Protein AF-0000000072495405 (afdb_homodimer)

Sequence (458 aa):
MLSFLRSEFNRKRSSNKTYALSVALSPIISIVSSSYNVAKISAFVDWVNLMTYDFHSPNTFPYTEHNSPLFANKLDRLYFKYFNINFAVTYFVKLGLRKKQIMVGIPFYGYKYFLVNKNFHDLYALSNGTQITIIYRDICRNFLNRYGTKKVFDIESKVPYAYNDLEWITYDDWESITIKAQWIVDNDLGGSMTFAINYDDYQSKCPQSIRNGKRQPFPLQTILYQVLNMLSFLRSEFNRKRSSNKTYALSVALSPIISIVSSSYNVAKISAFVDWVNLMTYDFHSPNTFPYTEHNSPLFANKLDRLYFKYFNINFAVTYFVKLGLRKKQIMVGIPFYGYKYFLVNKNFHDLYALSNGTQITIIYRDICRNFLNRYGTKKVFDIESKVPYAYNDLEWITYDDWESITIKAQWIVDNDLGGSMTFAINYDDYQSKCPQSIRNGKRQPFPLQTILYQVLN

Secondary structure (DSSP, 8-state):
-HHHHHHHHT----SS-PPEEEEEE---HHHHHHH--HHHHHHH-SEEEE----TT-TTT-SB---SS-SS--TT--GGGGG-SHHHHHHHHHHTT--GGGEEEEEESEEEEEEES-TT--STT-BEEEEEEEEEHHHIIIIITTSTT-EEEEETTTTEEEEEETTEEEE---HHHHHHHHHHHHHTT--EEEEE-GGGS-TT--SGGGEETTEE-SSHHHHHHHHHH-/-HHHHHHHHT----SS-PPEEEEEE---HHHHHHH--HHHHHHH-SEEEE----TT-TTT-SB---SS-SS--TT--GGGGG-SHHHHHHHHHHTT--GGGEEEEEESEEEEEEES-TT--STT-BEEEEEEEEEHHHIIIIITTSTT-EEEEETTTTEEEEEETTEEEE---HHHHHHHHHHHHHTT--EEEEE-GGGS-TT--SGGGEETTEE-SSHHHHHHHHHH-

InterPro domains:
  IPR001223 Glycoside hydrolase family 18, catalytic domain [PF00704] (2-200)
  IPR001223 Glycoside hydrolase family 18, catalytic domain [PS51910] (1-229)
  IPR011583 Chitinase II/V-like, catalytic domain [SM00636] (1-200)
  IPR017853 Glycoside hydrolase superfamily [SSF51445] (4-208)
  IPR029070 Chitinase insertion domain superfamily [G3DSA:3.10.50.10] (110-171)
  IPR029070 Chitinase insertion domain superfamily [SSF54556] (109-171)
  IPR050314 Glycosyl hydrolase family 18 [PTHR11177] (3-209)

Structure (mmCIF, N/CA/C/O backbone):
data_AF-0000000072495405-model_v1
#
loop_
_entity.id
_entity.type
_entity.pdbx_description
1 polymer 'Chitinase-3-like protein 1'
#
loop_
_atom_site.group_PDB
_atom_site.id
_atom_site.type_symbol
_atom_site.label_atom_id
_atom_site.label_alt_id
_atom_site.label_comp_id
_atom_site.label_asym_id
_atom_site.label_entity_id
_atom_site.label_seq_id
_atom_site.pdbx_PDB_ins_code
_atom_site.Cartn_x
_atom_site.Cartn_y
_atom_site.Cartn_z
_atom_site.occupancy
_atom_site.B_iso_or_equiv
_atom_site.auth_seq_id
_atom_site.auth_comp_id
_atom_site.auth_asym_id
_atom_site.auth_atom_id
_atom_site.pdbx_PDB_model_num
ATOM 1 N N . MET A 1 1 ? -24.391 21.891 -3.547 1 24.38 1 MET A N 1
ATOM 2 C CA . MET A 1 1 ? -23.156 21.984 -2.758 1 24.38 1 MET A CA 1
ATOM 3 C C . MET A 1 1 ? -21.984 21.328 -3.484 1 24.38 1 MET A C 1
ATOM 5 O O . MET A 1 1 ? -20.859 21.812 -3.432 1 24.38 1 MET A O 1
ATOM 9 N N . LEU A 1 2 ? -22.344 20.172 -4.207 1 30.3 2 LEU A N 1
ATOM 10 C CA . LEU A 1 2 ? -21.516 19.391 -5.113 1 30.3 2 LEU A CA 1
ATOM 11 C C . LEU A 1 2 ? -21.109 20.219 -6.336 1 30.3 2 LEU A C 1
ATOM 13 O O . LEU A 1 2 ? -20.109 19.922 -6.984 1 30.3 2 LEU A O 1
ATOM 17 N N . SER A 1 3 ? -21.984 21.172 -6.602 1 32.5 3 SER A N 1
ATOM 18 C CA . SER A 1 3 ? -21.859 21.984 -7.805 1 32.5 3 SER A CA 1
ATOM 19 C C . SER A 1 3 ? -20.656 22.906 -7.734 1 32.5 3 SER A C 1
ATOM 21 O O . SER A 1 3 ? -20.047 23.219 -8.758 1 32.5 3 SER A O 1
ATOM 23 N N . PHE A 1 4 ? -20.469 23.391 -6.547 1 31.86 4 PHE A N 1
ATOM 24 C CA . PHE A 1 4 ? -19.391 24.359 -6.43 1 31.86 4 PHE A CA 1
ATOM 25 C C . PHE A 1 4 ? -18.031 23.703 -6.656 1 31.86 4 PHE A C 1
ATOM 27 O O . PHE A 1 4 ? -17.125 24.328 -7.188 1 31.86 4 PHE A O 1
ATOM 34 N N . LEU A 1 5 ? -17.859 22.453 -6.199 1 33.62 5 LEU A N 1
ATOM 35 C CA . LEU A 1 5 ? -16.578 21.797 -6.352 1 33.62 5 LEU A CA 1
ATOM 36 C C . LEU A 1 5 ? -16.281 21.5 -7.82 1 33.62 5 LEU A C 1
ATOM 38 O O . LEU A 1 5 ? -15.141 21.609 -8.266 1 33.62 5 LEU A O 1
ATOM 42 N N . ARG A 1 6 ? -17.312 21.203 -8.562 1 34.56 6 ARG A N 1
ATOM 43 C CA . ARG A 1 6 ? -17.156 20.953 -9.992 1 34.56 6 ARG A CA 1
ATOM 44 C C . ARG A 1 6 ? -16.719 22.234 -10.719 1 34.56 6 ARG A C 1
ATOM 46 O O . ARG A 1 6 ? -15.914 22.172 -11.656 1 34.56 6 ARG A O 1
ATOM 53 N N . SER A 1 7 ? -17.375 23.328 -10.406 1 34.56 7 SER A N 1
ATOM 54 C CA . SER A 1 7 ? -17.156 24.562 -11.148 1 34.56 7 SER A CA 1
ATOM 55 C C . SER A 1 7 ? -15.727 25.078 -10.969 1 34.56 7 SER A C 1
ATOM 57 O O . SER A 1 7 ? -15.117 25.578 -11.914 1 34.56 7 SER A O 1
ATOM 59 N N . GLU A 1 8 ? -15.266 25.094 -9.75 1 34.62 8 GLU A N 1
ATOM 60 C CA . GLU A 1 8 ? -13.906 25.578 -9.555 1 34.62 8 GLU A CA 1
ATOM 61 C C . GLU A 1 8 ? -12.883 24.594 -10.109 1 34.62 8 GLU A C 1
ATOM 63 O O . GLU A 1 8 ? -11.734 24.969 -10.367 1 34.62 8 GLU A O 1
ATOM 68 N N . PHE A 1 9 ? -13.18 23.344 -10.039 1 37.12 9 PHE A N 1
ATOM 69 C CA . PHE A 1 9 ? -12.25 22.297 -10.438 1 37.12 9 PHE A CA 1
ATOM 70 C C . PHE A 1 9 ? -12.109 22.25 -11.953 1 37.12 9 PHE A C 1
ATOM 72 O O . PHE A 1 9 ? -11.18 21.625 -12.477 1 37.12 9 PHE A O 1
ATOM 79 N N . ASN A 1 10 ? -13.141 22.562 -12.625 1 34.94 10 ASN A N 1
ATOM 80 C CA . ASN A 1 10 ? -12.953 22.734 -14.062 1 34.94 10 ASN A CA 1
ATOM 81 C C . ASN A 1 10 ? -11.945 23.844 -14.367 1 34.94 10 ASN A C 1
ATOM 83 O O . ASN A 1 10 ? -11.984 24.453 -15.438 1 34.94 10 ASN A O 1
ATOM 87 N N . ARG A 1 11 ? -11.539 24.547 -13.414 1 35.22 11 ARG A N 1
ATOM 88 C CA . ARG A 1 11 ? -10.602 25.578 -13.836 1 35.22 11 ARG A CA 1
ATOM 89 C C . ARG A 1 11 ? -9.508 25 -14.719 1 35.22 11 ARG A C 1
ATOM 91 O O . ARG A 1 11 ? -9.039 23.875 -14.484 1 35.22 11 ARG A O 1
ATOM 98 N N . LYS A 1 12 ? -9.055 25.859 -15.711 1 32.91 12 LYS A N 1
ATOM 99 C CA . LYS A 1 12 ? -8.164 25.734 -16.859 1 32.91 12 LYS A CA 1
ATOM 100 C C . LYS A 1 12 ? -6.828 25.109 -16.469 1 32.91 12 LYS A C 1
ATOM 102 O O . LYS A 1 12 ? -6.195 25.547 -15.5 1 32.91 12 LYS A O 1
ATOM 107 N N . ARG A 1 13 ? -6.629 23.812 -16.609 1 42 13 ARG A N 1
ATOM 108 C CA . ARG A 1 13 ? -5.285 23.312 -16.875 1 42 13 ARG A CA 1
ATOM 109 C C . ARG A 1 13 ? -4.414 24.422 -17.469 1 42 13 ARG A C 1
ATOM 111 O O . ARG A 1 13 ? -4.398 24.625 -18.688 1 42 13 ARG A O 1
ATOM 118 N N . SER A 1 14 ? -4.516 25.516 -16.906 1 36 14 SER A N 1
ATOM 119 C CA . SER A 1 14 ? -3.691 26.469 -17.641 1 36 14 SER A CA 1
ATOM 120 C C . SER A 1 14 ? -2.312 25.891 -17.938 1 36 14 SER A C 1
ATOM 122 O O . SER A 1 14 ? -1.847 25.938 -19.078 1 36 14 SER A O 1
ATOM 124 N N . SER A 1 15 ? -1.235 26 -16.812 1 41.59 15 SER A N 1
ATOM 125 C CA . SER A 1 15 ? 0.108 25.625 -17.234 1 41.59 15 SER A CA 1
ATOM 126 C C . SER A 1 15 ? 0.203 24.125 -17.5 1 41.59 15 SER A C 1
ATOM 128 O O . SER A 1 15 ? -0.523 23.328 -16.891 1 41.59 15 SER A O 1
ATOM 130 N N . ASN A 1 16 ? 0.773 23.531 -18.625 1 51.44 16 ASN A N 1
ATOM 131 C CA . ASN A 1 16 ? 0.958 22.25 -19.312 1 51.44 16 ASN A CA 1
ATOM 132 C C . ASN A 1 16 ? 1.227 21.109 -18.344 1 51.44 16 ASN A C 1
ATOM 134 O O . ASN A 1 16 ? 1.057 19.938 -18.672 1 51.44 16 ASN A O 1
ATOM 138 N N . LYS A 1 17 ? 2.074 21.328 -17.25 1 59.59 17 LYS A N 1
ATOM 139 C CA . LYS A 1 17 ? 2.553 20.078 -16.656 1 59.59 17 LYS A CA 1
ATOM 140 C C . LYS A 1 17 ? 1.68 19.641 -15.484 1 59.59 17 LYS A C 1
ATOM 142 O O . LYS A 1 17 ? 1.467 20.422 -14.547 1 59.59 17 LYS A O 1
ATOM 147 N N . THR A 1 18 ? 0.722 18.562 -15.547 1 79.25 18 THR A N 1
ATOM 148 C CA . THR A 1 18 ? -0.075 17.953 -14.484 1 79.25 18 THR A CA 1
ATOM 149 C C . THR A 1 18 ? 0.654 16.75 -13.875 1 79.25 18 THR A C 1
ATOM 151 O O . THR A 1 18 ? 1.315 16 -14.586 1 79.25 18 THR A O 1
ATOM 154 N N . TYR A 1 19 ? 0.765 16.828 -12.484 1 90.38 19 TYR A N 1
ATOM 155 C CA . TYR A 1 19 ? 1.288 15.711 -11.719 1 90.38 19 TYR A CA 1
ATOM 156 C C . TYR A 1 19 ? 0.174 14.742 -11.352 1 90.38 19 TYR A C 1
ATOM 158 O O . TYR A 1 19 ? -0.952 15.156 -11.062 1 90.38 19 TYR A O 1
ATOM 166 N N . ALA A 1 20 ? 0.507 13.508 -11.398 1 92.75 20 ALA A N 1
ATOM 167 C CA . ALA A 1 20 ? -0.498 12.469 -11.195 1 92.75 20 ALA A CA 1
ATOM 168 C C . ALA A 1 20 ? -0.894 12.375 -9.719 1 92.75 20 ALA A C 1
ATOM 170 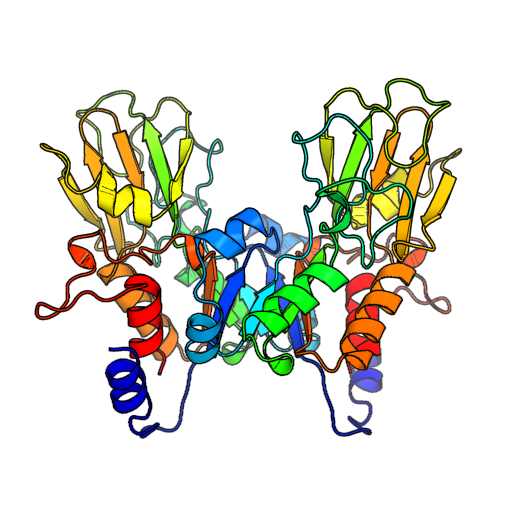O O . ALA A 1 20 ? -0.057 12.562 -8.836 1 92.75 20 ALA A O 1
ATOM 171 N N . LEU A 1 21 ? -2.154 12.133 -9.539 1 93 21 LEU A N 1
ATOM 172 C CA . LEU A 1 21 ? -2.725 11.891 -8.219 1 93 21 LEU A CA 1
ATOM 173 C C . LEU A 1 21 ? -3.367 10.508 -8.148 1 93 21 LEU A C 1
ATOM 175 O O . LEU A 1 21 ? -4.211 10.172 -8.977 1 93 21 LEU A O 1
ATOM 179 N N . SER A 1 22 ? -2.885 9.727 -7.148 1 93.81 22 SER A N 1
ATOM 180 C CA . SER A 1 22 ? -3.51 8.422 -6.926 1 93.81 22 SER A CA 1
ATOM 181 C C . SER A 1 22 ? -3.734 8.164 -5.438 1 93.81 22 SER A C 1
ATOM 183 O O . SER A 1 22 ? -3.195 8.883 -4.59 1 93.81 22 SER A O 1
ATOM 185 N N . VAL A 1 23 ? -4.641 7.199 -5.188 1 92.75 23 VAL A N 1
ATOM 186 C CA . VAL A 1 23 ? -4.953 6.836 -3.809 1 92.75 23 VAL A CA 1
ATOM 187 C C . VAL A 1 23 ? -5.062 5.316 -3.684 1 92.75 23 VAL A C 1
ATOM 189 O O . VAL A 1 23 ? -5.422 4.633 -4.648 1 92.75 23 VAL A O 1
ATOM 192 N N . ALA A 1 24 ? -4.699 4.848 -2.553 1 91.75 24 ALA A N 1
ATOM 193 C CA . ALA A 1 24 ? -4.973 3.455 -2.205 1 91.75 24 ALA A CA 1
ATOM 194 C C . ALA A 1 24 ? -6.309 3.324 -1.473 1 91.75 24 ALA A C 1
ATOM 196 O O . ALA A 1 24 ? -6.637 4.152 -0.621 1 91.75 24 ALA A O 1
ATOM 197 N N . LEU A 1 25 ? -7.055 2.283 -1.873 1 90.62 25 LEU A N 1
ATOM 198 C CA . LEU A 1 25 ? -8.344 2.045 -1.228 1 90.62 25 LEU A CA 1
ATOM 199 C C . LEU A 1 25 ? -8.484 0.584 -0.816 1 90.62 25 LEU A C 1
ATOM 201 O O . LEU A 1 25 ? -8.078 -0.316 -1.557 1 90.62 25 LEU A O 1
ATOM 205 N N . SER A 1 26 ? -9.086 0.439 0.369 1 88.38 26 SER A N 1
ATOM 206 C CA . SER A 1 26 ? -9.469 -0.905 0.789 1 88.38 26 SER A CA 1
ATOM 207 C C . SER A 1 26 ? -10.688 -1.397 0.013 1 88.38 26 SER A C 1
ATOM 209 O O . SER A 1 26 ? -11.633 -0.64 -0.218 1 88.38 26 SER A O 1
ATOM 211 N N . PRO A 1 27 ? -10.672 -2.654 -0.372 1 88.31 27 PRO A N 1
ATOM 212 C CA . PRO A 1 27 ? -11.82 -3.188 -1.114 1 88.31 27 PRO A CA 1
ATOM 213 C C . PRO A 1 27 ? -12.938 -3.688 -0.198 1 88.31 27 PRO A C 1
ATOM 215 O O . PRO A 1 27 ? -13.961 -4.172 -0.679 1 88.31 27 PRO A O 1
ATOM 218 N N . ILE A 1 28 ? -12.734 -3.631 1.059 1 83.94 28 ILE A N 1
ATOM 219 C CA . ILE A 1 28 ? -13.688 -4.18 2.02 1 83.94 28 ILE A CA 1
ATOM 220 C C . ILE A 1 28 ? -14.914 -3.273 2.104 1 83.94 28 ILE A C 1
ATOM 222 O O . ILE A 1 28 ? -14.797 -2.086 2.412 1 83.94 28 ILE A O 1
ATOM 226 N N . ILE A 1 29 ? -16.047 -3.834 1.93 1 81.88 29 ILE A N 1
ATOM 227 C CA . ILE A 1 29 ? -17.312 -3.131 1.749 1 81.88 29 ILE A CA 1
ATOM 228 C C . ILE A 1 29 ? -17.578 -2.246 2.963 1 81.88 29 ILE A C 1
ATOM 230 O O . ILE A 1 29 ? -18.047 -1.111 2.82 1 81.88 29 ILE A O 1
ATOM 234 N N . SER A 1 30 ? -17.422 -2.766 4.113 1 80.81 30 SER A N 1
ATOM 235 C CA . SER A 1 30 ? -17.703 -1.998 5.32 1 80.81 30 SER A CA 1
ATOM 236 C C . SER A 1 30 ? -16.891 -0.715 5.367 1 80.81 30 SER A C 1
ATOM 238 O O . SER A 1 30 ? -17.344 0.31 5.867 1 80.81 30 SER A O 1
ATOM 240 N N . ILE A 1 31 ? -15.75 -0.762 4.844 1 76.69 31 ILE A N 1
ATOM 241 C CA . ILE A 1 31 ? -14.875 0.408 4.793 1 76.69 31 ILE A CA 1
ATOM 242 C C . ILE A 1 31 ? -15.344 1.349 3.684 1 76.69 31 ILE A C 1
ATOM 244 O O . ILE A 1 31 ? -15.43 2.562 3.885 1 76.69 31 ILE A O 1
ATOM 248 N N . VAL A 1 32 ? -15.727 0.809 2.646 1 76.75 32 VAL A N 1
ATOM 249 C CA . VAL A 1 32 ? -16.125 1.574 1.472 1 76.75 32 VAL A CA 1
ATOM 250 C C . VAL A 1 32 ? -17.422 2.33 1.768 1 76.75 32 VAL A C 1
ATOM 252 O O . VAL A 1 32 ? -17.547 3.516 1.45 1 76.75 32 VAL A O 1
ATOM 255 N N . SER A 1 33 ? -18.344 1.691 2.348 1 72.56 33 SER A N 1
ATOM 256 C CA . SER A 1 33 ? -19.672 2.24 2.572 1 72.56 33 SER A CA 1
ATOM 257 C C . SER A 1 33 ? -19.641 3.377 3.588 1 72.56 33 SER A C 1
ATOM 259 O O . SER A 1 33 ? -20.453 4.301 3.521 1 72.56 33 SER A O 1
ATOM 261 N N . SER A 1 34 ? -18.766 3.289 4.418 1 65.94 34 SER A N 1
ATOM 262 C CA . SER A 1 34 ? -18.734 4.27 5.5 1 65.94 34 SER A CA 1
ATOM 263 C C . SER A 1 34 ? -17.938 5.504 5.113 1 65.94 34 SER A C 1
ATOM 265 O O . SER A 1 34 ? -18.125 6.582 5.676 1 65.94 34 SER A O 1
ATOM 267 N N . SER A 1 35 ? -17.203 5.273 4.152 1 59.75 35 SER A N 1
ATOM 268 C CA . SER A 1 35 ? -16.156 6.277 4.164 1 59.75 35 SER A CA 1
ATOM 269 C C . SER A 1 35 ? -16.016 6.961 2.807 1 59.75 35 SER A C 1
ATOM 271 O O . SER A 1 35 ? -15.453 8.055 2.709 1 59.75 35 SER A O 1
ATOM 273 N N . TYR A 1 36 ? -16.703 6.371 1.861 1 65.12 36 TYR A N 1
ATOM 274 C CA . TYR A 1 36 ? -16.25 6.879 0.568 1 65.12 36 TYR A CA 1
ATOM 275 C C . TYR A 1 36 ? -17.422 7.484 -0.206 1 65.12 36 TYR A C 1
ATOM 277 O O . TYR A 1 36 ? -18.516 6.914 -0.24 1 65.12 36 TYR A O 1
ATOM 285 N N . ASN A 1 37 ? -17.297 8.75 -0.458 1 78.25 37 ASN A N 1
ATOM 286 C CA . ASN A 1 37 ? -17.969 9.164 -1.686 1 78.25 37 ASN A CA 1
ATOM 287 C C . ASN A 1 37 ? -17.125 8.844 -2.918 1 78.25 37 ASN A C 1
ATOM 289 O O . ASN A 1 37 ? -16.328 9.68 -3.369 1 78.25 37 ASN A O 1
ATOM 293 N N . VAL A 1 38 ? -17.25 7.637 -3.441 1 84.94 38 VAL A N 1
ATOM 294 C CA . VAL A 1 38 ? -16.375 7.062 -4.461 1 84.94 38 VAL A CA 1
ATOM 295 C C . VAL A 1 38 ? -16.438 7.914 -5.727 1 84.94 38 VAL A C 1
ATOM 297 O O . VAL A 1 38 ? -15.414 8.117 -6.395 1 84.94 38 VAL A O 1
ATOM 300 N N . ALA A 1 39 ? -17.578 8.422 -5.992 1 83.19 39 ALA A N 1
ATOM 301 C CA . ALA A 1 39 ? -17.703 9.273 -7.168 1 83.19 39 ALA A CA 1
ATOM 302 C C . ALA A 1 39 ? -16.859 10.539 -7.027 1 83.19 39 ALA A C 1
ATOM 304 O O . ALA A 1 39 ? -16.25 11 -7.992 1 83.19 39 ALA A O 1
ATOM 305 N N . LYS A 1 40 ? -16.859 11.047 -5.895 1 78.81 40 LYS A N 1
ATOM 306 C CA . LYS A 1 40 ? -16.031 12.227 -5.641 1 78.81 40 LYS A CA 1
ATOM 307 C C . LYS A 1 40 ? -14.547 11.906 -5.738 1 78.81 40 LYS A C 1
ATOM 309 O O . LYS A 1 40 ? -13.773 12.688 -6.293 1 78.81 40 LYS A O 1
ATOM 314 N N . ILE A 1 41 ? -14.195 10.805 -5.18 1 83.62 41 ILE A N 1
ATOM 315 C CA . ILE A 1 41 ? -12.805 10.359 -5.27 1 83.62 41 ILE A CA 1
ATOM 316 C C . ILE A 1 41 ? -12.406 10.219 -6.738 1 83.62 41 ILE A C 1
ATOM 318 O O . ILE A 1 41 ? -11.336 10.688 -7.141 1 83.62 41 ILE A O 1
ATOM 322 N N . SER A 1 42 ? -13.234 9.625 -7.488 1 86.88 42 SER A N 1
ATOM 323 C CA . SER A 1 42 ? -12.969 9.406 -8.906 1 86.88 42 SER A CA 1
ATOM 324 C C . SER A 1 42 ? -12.656 10.719 -9.617 1 86.88 42 SER A C 1
ATOM 326 O O . SER A 1 42 ? -11.797 10.766 -10.5 1 86.88 42 SER A O 1
ATOM 328 N N . ALA A 1 43 ? -13.219 11.758 -9.18 1 80.69 43 ALA A N 1
ATOM 329 C CA . ALA A 1 43 ? -13.078 13.055 -9.836 1 80.69 43 ALA A CA 1
ATOM 330 C C . ALA A 1 43 ? -11.766 13.727 -9.445 1 80.69 43 ALA A C 1
ATOM 332 O O . ALA 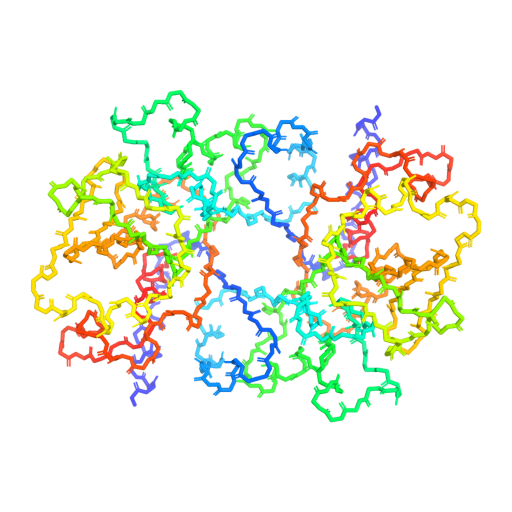A 1 43 ? -11.266 14.586 -10.172 1 80.69 43 ALA A O 1
ATOM 333 N N . PHE A 1 44 ? -11.195 13.219 -8.383 1 80.44 44 PHE A N 1
ATOM 334 C CA . PHE A 1 44 ? -10.07 13.977 -7.836 1 80.44 44 PHE A CA 1
ATOM 335 C C . PHE A 1 44 ? -8.766 13.195 -7.996 1 80.44 44 PHE A C 1
ATOM 337 O O . PHE A 1 44 ? -7.703 13.672 -7.59 1 80.44 44 PHE A O 1
ATOM 344 N N . VAL A 1 45 ? -8.883 12.055 -8.625 1 89.56 45 VAL A N 1
ATOM 345 C CA . VAL A 1 45 ? -7.656 11.266 -8.758 1 89.56 45 VAL A CA 1
ATOM 346 C C . VAL A 1 45 ? -7.527 10.758 -10.188 1 89.56 45 VAL A C 1
ATOM 348 O O . VAL A 1 45 ? -8.523 10.664 -10.914 1 89.56 45 VAL A O 1
ATOM 351 N N . ASP A 1 46 ? -6.297 10.555 -10.57 1 91.75 46 ASP A N 1
ATOM 352 C CA . ASP A 1 46 ? -6.047 9.969 -11.891 1 91.75 46 ASP A CA 1
ATOM 353 C C . ASP A 1 46 ? -6.352 8.469 -11.891 1 91.75 46 ASP A C 1
ATOM 355 O O . ASP A 1 46 ? -6.949 7.953 -12.836 1 91.75 46 ASP A O 1
ATOM 359 N N . TRP A 1 47 ? -5.93 7.844 -10.781 1 93.62 47 TRP A N 1
ATOM 360 C CA . TRP A 1 47 ? -6.27 6.434 -10.648 1 93.62 47 TRP A CA 1
ATOM 361 C C . TRP A 1 47 ? -6.312 6.023 -9.18 1 93.62 47 TRP A C 1
ATOM 363 O O . TRP A 1 47 ? -5.914 6.793 -8.297 1 93.62 47 TRP A O 1
ATOM 373 N N . VAL A 1 48 ? -6.945 4.871 -8.984 1 94.25 48 VAL A N 1
ATOM 374 C CA . VAL A 1 48 ? -7.102 4.273 -7.66 1 94.25 48 VAL A CA 1
ATOM 375 C C . VAL A 1 48 ? -6.398 2.918 -7.621 1 94.25 48 VAL A C 1
ATOM 377 O O . VAL A 1 48 ? -6.574 2.096 -8.523 1 94.25 48 VAL A O 1
ATOM 380 N N . ASN A 1 49 ? -5.504 2.789 -6.625 1 95.81 49 ASN A N 1
ATOM 381 C CA . ASN A 1 49 ? -4.945 1.471 -6.344 1 95.81 49 ASN A CA 1
ATOM 382 C C . ASN A 1 49 ? -5.832 0.683 -5.379 1 95.81 49 ASN A C 1
ATOM 384 O O . ASN A 1 49 ? -5.801 0.917 -4.168 1 95.81 49 ASN A O 1
ATOM 388 N N . LEU A 1 50 ? -6.586 -0.245 -5.871 1 95.69 50 LEU A N 1
ATOM 389 C CA . LEU A 1 50 ? -7.418 -1.079 -5.012 1 95.69 50 LEU A CA 1
ATOM 390 C C . LEU A 1 50 ? -6.602 -2.201 -4.387 1 95.69 50 LEU A C 1
ATOM 392 O O . LEU A 1 50 ? -5.996 -3.008 -5.098 1 95.69 50 LEU A O 1
ATOM 396 N N . MET A 1 51 ? -6.566 -2.166 -3.135 1 95.12 51 MET A N 1
ATOM 397 C CA . MET A 1 51 ? -5.754 -3.15 -2.428 1 95.12 51 MET A CA 1
ATOM 398 C C . MET A 1 51 ? -6.48 -4.488 -2.332 1 95.12 51 MET A C 1
ATOM 400 O O . MET A 1 51 ? -6.812 -4.945 -1.235 1 95.12 51 MET A O 1
ATOM 404 N N . THR A 1 52 ? -6.633 -5.152 -3.461 1 97 52 THR A N 1
ATOM 405 C CA . THR A 1 52 ? -7.434 -6.363 -3.6 1 97 52 THR A CA 1
ATOM 406 C C . THR A 1 52 ? -6.648 -7.586 -3.133 1 97 52 THR A C 1
ATOM 408 O O . THR A 1 52 ? -6.516 -8.562 -3.873 1 97 52 THR A O 1
ATOM 411 N N . TYR A 1 53 ? -6.191 -7.52 -1.931 1 95.06 53 TYR A N 1
ATOM 412 C CA . TYR A 1 53 ? -5.508 -8.57 -1.181 1 95.06 53 TYR A CA 1
ATOM 413 C C . TYR A 1 53 ? -5.75 -8.414 0.316 1 95.06 53 TYR A C 1
ATOM 415 O O . TYR A 1 53 ? -6.457 -7.496 0.746 1 95.06 53 TYR A O 1
ATOM 423 N N . ASP A 1 54 ? -5.359 -9.367 1.029 1 92.12 54 ASP A N 1
ATOM 424 C CA . ASP A 1 54 ? -5.605 -9.414 2.467 1 92.12 54 ASP A CA 1
ATOM 425 C C . ASP A 1 54 ? -7.102 -9.492 2.768 1 92.12 54 ASP A C 1
ATOM 427 O O . ASP A 1 54 ? -7.57 -8.914 3.752 1 92.12 54 ASP A O 1
ATOM 431 N N . PHE A 1 55 ? -7.801 -10.086 1.915 1 91.25 55 PHE A N 1
ATOM 432 C CA . PHE A 1 55 ? -9.234 -10.242 2.145 1 91.25 55 PHE A CA 1
ATOM 433 C C . PHE A 1 55 ? -9.484 -11.031 3.424 1 91.25 55 PHE A C 1
ATOM 435 O O . PHE A 1 55 ? -10.461 -10.773 4.133 1 91.25 55 PHE A O 1
ATOM 442 N N . HIS A 1 56 ? -8.656 -12.023 3.58 1 81.81 56 HIS A N 1
ATOM 443 C CA . HIS A 1 56 ? -8.758 -12.852 4.777 1 81.81 56 HIS A CA 1
ATOM 444 C C . HIS A 1 56 ? -7.48 -12.773 5.605 1 81.81 56 HIS A C 1
ATOM 446 O O . HIS A 1 56 ? -6.727 -13.75 5.684 1 81.81 56 HIS A O 1
ATOM 452 N N . SER A 1 57 ? -7.129 -11.523 5.969 1 68.12 57 SER A N 1
ATOM 453 C CA . SER A 1 57 ? -5.867 -11.273 6.66 1 68.12 57 SER A CA 1
ATOM 454 C C . SER A 1 57 ? -5.773 -12.086 7.945 1 68.12 57 SER A C 1
ATOM 456 O O . SER A 1 57 ? -6.793 -12.484 8.516 1 68.12 57 SER A O 1
ATOM 458 N N . PRO A 1 58 ? -4.418 -12.07 8.375 1 58.16 58 PRO A N 1
ATOM 459 C CA . PRO A 1 58 ? -4.055 -12.828 9.57 1 58.16 58 PRO A CA 1
ATOM 460 C C . PRO A 1 58 ? -4.789 -12.352 10.82 1 58.16 58 PRO A C 1
ATOM 462 O O . PRO A 1 58 ? -5.031 -11.148 10.977 1 58.16 58 PRO A O 1
ATOM 465 N N . ASN A 1 59 ? -5.148 -13.18 11.5 1 60.31 59 ASN A N 1
ATOM 466 C CA . ASN A 1 59 ? -5.617 -12.969 12.867 1 60.31 59 ASN A CA 1
ATOM 467 C C . ASN A 1 59 ? -7.098 -12.594 12.898 1 60.31 59 ASN A C 1
ATOM 469 O O . ASN A 1 59 ? -7.609 -12.156 13.93 1 60.31 59 ASN A O 1
ATOM 473 N N . THR A 1 60 ? -7.578 -12.688 11.656 1 66.94 60 THR A N 1
ATOM 474 C CA . THR A 1 60 ? -8.992 -12.336 11.68 1 66.94 60 THR A CA 1
ATOM 475 C C . THR A 1 60 ? -9.852 -13.586 11.875 1 66.94 60 THR A C 1
ATOM 477 O O . THR A 1 60 ? -10.836 -13.562 12.625 1 66.94 60 THR A O 1
ATOM 480 N N . PHE A 1 61 ? -9.352 -14.68 11.148 1 79 61 PHE A N 1
ATOM 481 C CA . PHE A 1 61 ? -10.211 -15.859 11.203 1 79 61 PHE A CA 1
ATOM 482 C C . PHE A 1 61 ? -9.391 -17.125 11.438 1 79 61 PHE A C 1
ATOM 484 O O . PHE A 1 61 ? -8.328 -17.297 10.844 1 79 61 PHE A O 1
ATOM 491 N N . PRO A 1 62 ? -9.852 -18.016 12.242 1 87.88 62 PRO A N 1
ATOM 492 C CA . PRO A 1 62 ? -9.102 -19.234 12.555 1 87.88 62 PRO A CA 1
ATOM 493 C C . PRO A 1 62 ? -9.375 -20.359 11.555 1 87.88 62 PRO A C 1
ATOM 495 O O . PRO A 1 62 ? -9.547 -21.516 11.961 1 87.88 62 PRO A O 1
ATOM 498 N N . TYR A 1 63 ? -9.484 -20.031 10.32 1 92.38 63 TYR A N 1
ATOM 499 C CA . TYR A 1 63 ? -9.648 -21.047 9.273 1 92.38 63 TYR A CA 1
ATOM 500 C C . TYR A 1 63 ? -8.969 -20.609 7.988 1 92.38 63 TYR A C 1
ATOM 502 O O . TYR A 1 63 ? -8.734 -19.422 7.766 1 92.38 63 TYR A O 1
ATOM 510 N N . THR A 1 64 ? -8.609 -21.578 7.164 1 94.19 64 THR A N 1
ATOM 511 C CA . THR A 1 64 ? -7.871 -21.344 5.926 1 94.19 64 THR A CA 1
ATOM 512 C C . THR A 1 64 ? -8.75 -20.641 4.895 1 94.19 64 THR A C 1
ATOM 514 O O . THR A 1 64 ? -9.938 -20.969 4.762 1 94.19 64 THR A O 1
ATOM 517 N N . GLU A 1 65 ? -8.234 -19.609 4.273 1 93.69 65 GLU A N 1
ATOM 518 C CA . GLU A 1 65 ? -8.875 -18.891 3.188 1 93.69 65 GLU A CA 1
ATOM 519 C C . GLU A 1 65 ? -7.836 -18.234 2.268 1 93.69 65 GLU A C 1
ATOM 521 O O . GLU A 1 65 ? -6.668 -18.109 2.637 1 93.69 65 GLU A O 1
ATOM 526 N N . HIS A 1 66 ? -8.305 -17.906 1.077 1 96.06 66 HIS A N 1
ATOM 527 C CA . HIS A 1 66 ? -7.398 -17.312 0.098 1 96.06 66 HIS A CA 1
ATOM 528 C C . HIS A 1 66 ? -7.078 -15.859 0.455 1 96.06 66 HIS A C 1
ATOM 530 O O . HIS A 1 66 ? -7.949 -15.117 0.922 1 96.06 66 HIS A O 1
ATOM 536 N N . ASN A 1 67 ? -5.859 -15.469 0.153 1 95.75 67 ASN A N 1
ATOM 537 C CA . ASN A 1 67 ? -5.414 -14.094 0.35 1 95.75 67 ASN A CA 1
ATOM 538 C C . ASN A 1 67 ? -6.066 -13.141 -0.651 1 95.75 67 ASN A C 1
ATOM 540 O O . ASN A 1 67 ? -6.523 -12.055 -0.28 1 95.75 67 ASN A O 1
ATOM 544 N N . SER A 1 68 ? -6.137 -13.531 -1.876 1 97.69 68 SER A N 1
ATOM 545 C CA . SER A 1 68 ? -6.555 -12.648 -2.961 1 97.69 68 SER A CA 1
ATOM 546 C C . SER A 1 68 ? -7.293 -13.422 -4.047 1 97.69 68 SER A C 1
ATOM 548 O O . SER A 1 68 ? -6.824 -13.508 -5.184 1 97.69 68 SER A O 1
ATOM 550 N N . PRO A 1 69 ? -8.453 -13.938 -3.75 1 98.44 69 PRO A N 1
ATOM 551 C CA . PRO A 1 69 ? -9.227 -14.672 -4.758 1 98.44 69 PRO A CA 1
ATOM 552 C C . PRO A 1 69 ? -9.805 -13.758 -5.832 1 98.44 69 PRO A C 1
ATOM 554 O O . PRO A 1 69 ? -10.227 -12.633 -5.535 1 98.44 69 PRO A O 1
ATOM 557 N N . LEU A 1 70 ? -9.789 -14.234 -7.078 1 98.75 70 LEU A N 1
ATOM 558 C CA . LEU A 1 70 ? -10.391 -13.453 -8.156 1 98.75 70 LEU A CA 1
ATOM 559 C C . LEU A 1 70 ? -11.914 -13.484 -8.07 1 98.75 70 LEU A C 1
ATOM 561 O O . LEU A 1 70 ? -12.57 -12.461 -8.258 1 98.75 70 LEU A O 1
ATOM 565 N N . PHE A 1 71 ? -12.406 -14.695 -7.805 1 98.56 71 PHE A N 1
ATOM 566 C CA . PHE A 1 71 ? -13.844 -14.891 -7.703 1 98.56 71 PHE A CA 1
ATOM 567 C C . PHE A 1 71 ? -14.211 -15.555 -6.379 1 98.56 71 PHE A C 1
ATOM 569 O O . PHE A 1 71 ? -13.336 -16.078 -5.684 1 98.56 71 PHE A O 1
ATOM 576 N N . ALA A 1 72 ? -15.516 -15.5 -6.105 1 97.38 72 ALA A N 1
ATOM 577 C CA . ALA A 1 72 ? -16.031 -16.219 -4.938 1 97.38 72 ALA A CA 1
ATOM 578 C C . ALA A 1 72 ? -15.969 -17.719 -5.148 1 97.38 72 ALA A C 1
ATOM 580 O O . ALA A 1 72 ? -15.992 -18.203 -6.289 1 97.38 72 ALA A O 1
ATOM 581 N N . ASN A 1 73 ? -15.773 -18.359 -4.035 1 97.06 73 ASN A N 1
ATOM 582 C CA . ASN A 1 73 ? -15.875 -19.812 -4.008 1 97.06 73 ASN A CA 1
ATOM 583 C C . ASN A 1 73 ? -17.25 -20.266 -3.551 1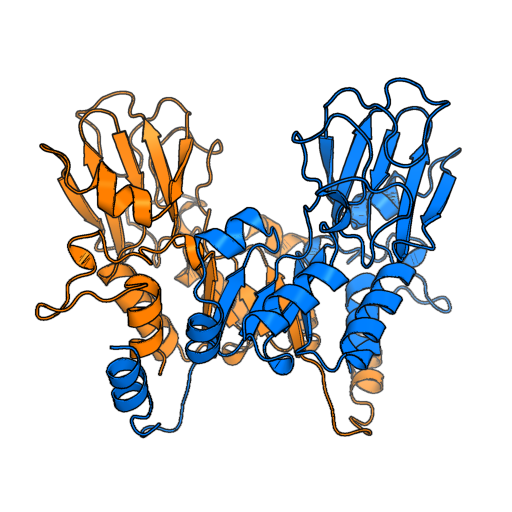 97.06 73 ASN A C 1
ATOM 585 O O . ASN A 1 73 ? -17.875 -19.625 -2.699 1 97.06 73 ASN A O 1
ATOM 589 N N . LYS A 1 74 ? -17.672 -21.484 -4 1 96.44 74 LYS A N 1
ATOM 590 C CA . LYS A 1 74 ? -18.984 -22.016 -3.625 1 96.44 74 LYS A CA 1
ATOM 591 C C . LYS A 1 74 ? -19.078 -22.219 -2.117 1 96.44 74 LYS A C 1
ATOM 593 O O . LYS A 1 74 ? -20.172 -22.234 -1.554 1 96.44 74 LYS A O 1
ATOM 598 N N . LEU A 1 75 ? -17.969 -22.375 -1.472 1 95.12 75 LEU A N 1
ATOM 599 C CA . LEU A 1 75 ? -17.938 -22.609 -0.032 1 95.12 75 LEU A CA 1
ATOM 600 C C . LEU A 1 75 ? -18.062 -21.297 0.734 1 95.12 75 LEU A C 1
ATOM 602 O O . LEU A 1 75 ? -18.297 -21.297 1.946 1 95.12 75 LEU A O 1
ATOM 606 N N . ASP A 1 76 ? -17.875 -20.188 0.063 1 94.75 76 ASP A N 1
ATOM 607 C CA . ASP A 1 76 ? -18 -18.891 0.724 1 94.75 76 ASP A CA 1
ATOM 608 C C . ASP A 1 76 ? -19.422 -18.656 1.199 1 94.75 76 ASP A C 1
ATOM 610 O O . ASP A 1 76 ? -20.375 -18.922 0.464 1 94.75 76 ASP A O 1
ATOM 614 N N . ARG A 1 77 ? -19.5 -18.203 2.467 1 91.38 77 ARG A N 1
ATOM 615 C CA . ARG A 1 77 ? -20.812 -17.906 3.035 1 91.38 77 ARG A CA 1
ATOM 616 C C . ARG A 1 77 ? -20.859 -16.484 3.568 1 91.38 77 ARG A C 1
ATOM 618 O O . ARG A 1 77 ? -19.828 -15.906 3.922 1 91.38 77 ARG A O 1
ATOM 625 N N . LEU A 1 78 ? -22.094 -15.938 3.512 1 90.81 78 LEU A N 1
ATOM 626 C CA . LEU A 1 78 ? -22.359 -14.633 4.094 1 90.81 78 LEU A CA 1
ATOM 627 C C . LEU A 1 78 ? -21.438 -13.57 3.516 1 90.81 78 LEU A C 1
ATOM 629 O O . LEU A 1 78 ? -21.359 -13.398 2.297 1 90.81 78 LEU A O 1
ATOM 633 N N . TYR A 1 79 ? -20.75 -12.836 4.398 1 88.12 79 TYR A N 1
ATOM 634 C CA . TYR A 1 79 ? -20 -11.68 3.924 1 88.12 79 TYR A CA 1
ATOM 635 C C . TYR A 1 79 ? -18.75 -12.117 3.182 1 88.12 79 TYR A C 1
ATOM 637 O O . TYR A 1 79 ? -18.172 -11.336 2.416 1 88.12 79 TYR A O 1
ATOM 645 N N . PHE A 1 80 ? -18.422 -13.391 3.283 1 90.31 80 PHE A N 1
ATOM 646 C CA . PHE A 1 80 ? -17.203 -13.891 2.639 1 90.31 80 PHE A CA 1
ATOM 647 C C . PHE A 1 80 ? -17.406 -14.008 1.133 1 90.31 80 PHE A C 1
ATOM 649 O O . PHE A 1 80 ? -16.438 -14.047 0.375 1 90.31 80 PHE A O 1
ATOM 656 N N . LYS A 1 81 ? -18.625 -14.039 0.712 1 94.19 81 LYS A N 1
ATOM 657 C CA . LYS A 1 81 ? -18.938 -14.102 -0.712 1 94.19 81 LYS A CA 1
ATOM 658 C C . LYS A 1 81 ? -18.469 -12.836 -1.432 1 94.19 81 LYS A C 1
ATOM 660 O O . LYS A 1 81 ? -18.297 -12.844 -2.65 1 94.19 81 LYS A O 1
ATOM 665 N N . TYR A 1 82 ? -18.203 -11.82 -0.624 1 94.56 82 TYR A N 1
ATOM 666 C CA . TYR A 1 82 ? -17.875 -10.523 -1.21 1 94.56 82 TYR A CA 1
ATOM 667 C C . TYR A 1 82 ? -16.375 -10.258 -1.123 1 94.56 82 TYR A C 1
ATOM 669 O O . TYR A 1 82 ? -15.898 -9.234 -1.612 1 94.56 82 TYR A O 1
ATOM 677 N N . PHE A 1 83 ? -15.609 -11.133 -0.6 1 94.25 83 PHE A N 1
ATOM 678 C CA . PHE A 1 83 ? -14.18 -10.945 -0.387 1 94.25 83 PHE A CA 1
ATOM 679 C C . PHE A 1 83 ? -13.383 -11.492 -1.567 1 94.25 83 PHE A C 1
ATOM 681 O O . PHE A 1 83 ? -12.617 -12.445 -1.421 1 94.25 83 PHE A O 1
ATOM 688 N N . ASN A 1 84 ? -13.586 -10.828 -2.658 1 97.44 84 ASN A N 1
ATOM 689 C CA . ASN A 1 84 ? -12.875 -11.203 -3.875 1 97.44 84 ASN A CA 1
ATOM 690 C C . ASN A 1 84 ? -12.711 -10.016 -4.816 1 97.44 84 ASN A C 1
ATOM 692 O O . ASN A 1 84 ? -13.43 -9.016 -4.695 1 97.44 84 ASN A O 1
ATOM 696 N N . ILE A 1 85 ? -11.836 -10.18 -5.766 1 98.5 85 ILE A N 1
ATOM 697 C CA . ILE A 1 85 ? -11.43 -9.094 -6.648 1 98.5 85 ILE A CA 1
ATOM 698 C C . ILE A 1 85 ? -12.602 -8.688 -7.539 1 98.5 85 ILE A C 1
ATOM 700 O O . ILE A 1 85 ? -12.891 -7.5 -7.691 1 98.5 85 ILE A O 1
ATOM 704 N N . ASN A 1 86 ? -13.25 -9.633 -8.125 1 98.69 86 ASN A N 1
ATOM 705 C CA . ASN A 1 86 ? -14.352 -9.359 -9.047 1 98.69 86 ASN A CA 1
ATOM 706 C C . ASN A 1 86 ? -15.453 -8.539 -8.375 1 98.69 86 ASN A C 1
ATOM 708 O O . ASN A 1 86 ? -15.93 -7.551 -8.93 1 98.69 86 ASN A O 1
ATOM 712 N N . PHE A 1 87 ? -15.852 -8.93 -7.25 1 98.06 87 PHE A N 1
ATOM 713 C CA . PHE A 1 87 ? -16.891 -8.188 -6.539 1 98.06 87 PHE A CA 1
ATOM 714 C C . PHE A 1 87 ? -16.422 -6.773 -6.215 1 98.06 87 PHE A C 1
ATOM 716 O O . PHE A 1 87 ? -17.156 -5.809 -6.449 1 98.06 87 PHE A O 1
ATOM 723 N N . ALA A 1 88 ? -15.211 -6.695 -5.617 1 96.75 88 ALA A N 1
ATOM 724 C CA . ALA A 1 88 ? -14.68 -5.395 -5.227 1 96.75 88 ALA A CA 1
ATOM 725 C C . ALA A 1 88 ? -14.695 -4.418 -6.398 1 96.75 88 ALA A C 1
ATOM 727 O O . ALA A 1 88 ? -15.227 -3.311 -6.285 1 96.75 88 ALA A O 1
ATOM 728 N N . VAL A 1 89 ? -14.164 -4.848 -7.5 1 97.56 89 VAL A N 1
ATOM 729 C CA . VAL A 1 89 ? -14.07 -3.988 -8.68 1 97.56 89 VAL A CA 1
ATOM 730 C C . VAL A 1 89 ? -15.469 -3.613 -9.156 1 97.56 89 VAL A C 1
ATOM 732 O O . VAL A 1 89 ? -15.75 -2.441 -9.422 1 97.56 89 VAL A O 1
ATOM 735 N N . THR A 1 90 ? -16.344 -4.562 -9.219 1 97.25 90 THR A N 1
ATOM 736 C CA . THR A 1 90 ? -17.719 -4.316 -9.672 1 97.25 90 THR A CA 1
ATOM 737 C C . THR A 1 90 ? -18.422 -3.33 -8.75 1 97.25 90 THR A C 1
ATOM 739 O O . THR A 1 90 ? -19.141 -2.436 -9.211 1 97.25 90 THR A O 1
ATOM 742 N N . TYR A 1 91 ? -18.203 -3.508 -7.516 1 95.12 91 TYR A N 1
ATOM 743 C CA . TYR A 1 91 ? -18.828 -2.648 -6.52 1 95.12 91 TYR A CA 1
ATOM 744 C C . TYR A 1 91 ? -18.328 -1.211 -6.652 1 95.12 91 TYR A C 1
ATOM 746 O O . TYR A 1 91 ? -19.141 -0.273 -6.641 1 95.12 91 TYR A O 1
ATOM 754 N N . PHE A 1 92 ? -17.031 -1.025 -6.766 1 94.81 92 PHE A N 1
ATOM 755 C CA . PHE A 1 92 ? -16.484 0.314 -6.902 1 94.81 92 PHE A CA 1
ATOM 756 C C . PHE A 1 92 ? -16.969 0.974 -8.188 1 94.81 92 PHE A C 1
ATOM 758 O O . PHE A 1 92 ? -17.234 2.178 -8.211 1 94.81 92 PHE A O 1
ATOM 765 N N . VAL A 1 93 ? -17.062 0.235 -9.25 1 95.69 93 VAL A N 1
ATOM 766 C CA . VAL A 1 93 ? -17.578 0.763 -10.508 1 95.69 93 VAL A CA 1
ATOM 767 C C . VAL A 1 93 ? -19.031 1.205 -10.32 1 95.69 93 VAL A C 1
ATOM 769 O O . VAL A 1 93 ? -19.422 2.283 -10.773 1 95.69 93 VAL A O 1
ATOM 772 N N . LYS A 1 94 ? -19.781 0.438 -9.633 1 94.62 94 LYS A N 1
ATOM 773 C CA . LYS A 1 94 ? -21.172 0.77 -9.352 1 94.62 94 LYS A CA 1
ATOM 774 C C . LYS A 1 94 ? -21.266 2.064 -8.547 1 94.62 94 LYS A C 1
ATOM 776 O O . LYS A 1 94 ? -22.219 2.832 -8.719 1 94.62 94 LYS A O 1
ATOM 781 N N . LEU A 1 95 ? -20.312 2.299 -7.766 1 92.75 95 LEU A N 1
ATOM 782 C CA . LEU A 1 95 ? -20.312 3.473 -6.898 1 92.75 95 LEU A CA 1
ATOM 783 C C . LEU A 1 95 ? -19.781 4.695 -7.637 1 92.75 95 LEU A C 1
ATOM 785 O O . LEU A 1 95 ? -19.766 5.797 -7.082 1 92.75 95 LEU A O 1
ATOM 789 N N . GLY A 1 96 ? -19.25 4.469 -8.852 1 92.69 96 GLY A N 1
ATOM 790 C CA . GLY A 1 96 ? -18.938 5.637 -9.664 1 92.69 96 GLY A CA 1
ATOM 791 C C . GLY A 1 96 ? -17.484 5.719 -10.07 1 92.69 96 GLY A C 1
ATOM 792 O O . GLY A 1 96 ? -17.078 6.656 -10.758 1 92.69 96 GLY A O 1
ATOM 793 N N . LEU A 1 97 ? -16.734 4.809 -9.703 1 93.81 97 LEU A N 1
ATOM 794 C CA . LEU A 1 97 ? -15.336 4.793 -10.148 1 93.81 97 LEU A CA 1
ATOM 795 C C . LEU A 1 97 ? -15.242 4.332 -11.602 1 93.81 97 LEU A C 1
ATOM 797 O O . LEU A 1 97 ? -15.852 3.332 -11.984 1 93.81 97 LEU A O 1
ATOM 801 N N . ARG A 1 98 ? -14.547 5.156 -12.438 1 95.19 98 ARG A N 1
ATOM 802 C CA . ARG A 1 98 ? -14.367 4.758 -13.828 1 95.19 98 ARG A CA 1
ATOM 803 C C . ARG A 1 98 ? -13.453 3.541 -13.938 1 95.19 98 ARG A C 1
ATOM 805 O O . ARG A 1 98 ? -12.453 3.443 -13.227 1 95.19 98 ARG A O 1
ATOM 812 N N . LYS A 1 99 ? -13.719 2.633 -14.789 1 96.69 99 LYS A N 1
ATOM 813 C CA . LYS A 1 99 ? -12.969 1.395 -14.977 1 96.69 99 LYS A CA 1
ATOM 814 C C . LYS A 1 99 ? -11.5 1.679 -15.266 1 96.69 99 LYS A C 1
ATOM 816 O O . LYS A 1 99 ? -10.609 1.035 -14.695 1 96.69 99 LYS A O 1
ATOM 821 N N . LYS A 1 100 ? -11.227 2.646 -16.062 1 95.5 100 LYS A N 1
ATOM 822 C CA . LYS A 1 100 ? -9.867 2.941 -16.5 1 95.5 100 LYS A CA 1
ATOM 823 C C . LYS A 1 100 ? -9.039 3.545 -15.367 1 95.5 100 LYS A C 1
ATOM 825 O O . LYS A 1 100 ? -7.812 3.646 -15.469 1 95.5 100 LYS A O 1
ATOM 830 N N . GLN A 1 101 ? -9.633 3.896 -14.273 1 95.31 101 GLN A N 1
ATOM 831 C CA . GLN A 1 101 ? -8.953 4.457 -13.117 1 95.31 101 GLN A CA 1
ATOM 832 C C . GLN A 1 101 ? -8.555 3.359 -12.133 1 95.31 101 GLN A C 1
ATOM 834 O O . GLN A 1 101 ? -7.797 3.609 -11.188 1 95.31 101 GLN A O 1
ATOM 839 N N . ILE A 1 102 ? -9.023 2.182 -12.383 1 97.19 102 ILE A N 1
ATOM 840 C CA . ILE A 1 102 ? -8.859 1.124 -11.391 1 97.19 102 ILE A CA 1
ATOM 841 C C . ILE A 1 102 ? -7.57 0.354 -11.664 1 97.19 102 ILE A C 1
ATOM 843 O O . ILE A 1 102 ? -7.414 -0.259 -12.719 1 97.19 102 ILE A O 1
ATOM 847 N N . MET A 1 103 ? -6.668 0.467 -10.773 1 97.81 103 MET A N 1
ATOM 848 C CA . MET A 1 103 ? -5.496 -0.401 -10.703 1 97.81 103 MET A CA 1
ATOM 849 C C . MET A 1 103 ? -5.734 -1.557 -9.734 1 97.81 103 MET A C 1
ATOM 851 O O . MET A 1 103 ? -5.898 -1.343 -8.531 1 97.81 103 MET A O 1
ATOM 855 N N . VAL A 1 104 ? -5.727 -2.762 -10.273 1 98.5 104 VAL A N 1
ATOM 856 C CA . VAL A 1 104 ? -5.988 -3.945 -9.453 1 98.5 104 VAL A CA 1
ATOM 857 C C . VAL A 1 104 ? -4.727 -4.336 -8.688 1 98.5 104 VAL A C 1
ATOM 859 O O . VAL A 1 104 ? -3.656 -4.5 -9.281 1 98.5 104 VAL A O 1
ATOM 862 N N . GLY A 1 105 ? -4.871 -4.43 -7.395 1 98.06 105 GLY A N 1
ATOM 863 C CA . GLY A 1 105 ? -3.746 -4.871 -6.586 1 98.06 105 GLY A CA 1
ATOM 864 C C . GLY A 1 105 ? -3.469 -6.359 -6.707 1 98.06 105 GLY A C 1
ATOM 865 O O . GLY A 1 105 ? -4.371 -7.18 -6.527 1 98.06 105 GLY A O 1
ATOM 866 N N . ILE A 1 106 ? -2.242 -6.68 -6.957 1 98.12 106 ILE A N 1
ATOM 867 C CA . ILE A 1 106 ? -1.797 -8.062 -7.086 1 98.12 106 ILE A CA 1
ATOM 868 C C . ILE A 1 106 ? -0.697 -8.352 -6.066 1 98.12 106 ILE A C 1
ATOM 870 O O . ILE A 1 106 ? 0.409 -7.816 -6.172 1 98.12 106 ILE A O 1
ATOM 874 N N . PRO A 1 107 ? -0.952 -9.203 -5.145 1 97.56 107 PRO A N 1
ATOM 875 C CA . PRO A 1 107 ? 0.062 -9.477 -4.121 1 97.56 107 PRO A CA 1
ATOM 876 C C . PRO A 1 107 ? 1.075 -10.531 -4.559 1 97.56 107 PRO A C 1
ATOM 878 O O . PRO A 1 107 ? 0.7 -11.539 -5.168 1 97.56 107 PRO A O 1
ATOM 881 N N . PHE A 1 108 ? 2.373 -10.281 -4.254 1 96.25 108 PHE A N 1
ATOM 882 C CA . PHE A 1 108 ? 3.412 -11.289 -4.438 1 96.25 108 PHE A CA 1
ATOM 883 C C . PHE A 1 108 ? 3.775 -11.938 -3.109 1 96.25 108 PHE A C 1
ATOM 885 O O . PHE A 1 108 ? 4.949 -12.203 -2.842 1 96.25 108 PHE A O 1
ATOM 892 N N . TYR A 1 109 ? 2.781 -12.078 -2.305 1 95.75 109 TYR A N 1
ATOM 893 C CA . TYR A 1 109 ? 2.889 -12.758 -1.02 1 95.75 109 TYR A CA 1
ATOM 894 C C . TYR A 1 109 ? 1.591 -13.477 -0.671 1 95.75 109 TYR A C 1
ATOM 896 O O . TYR A 1 109 ? 0.583 -13.32 -1.365 1 95.75 109 TYR A O 1
ATOM 904 N N . GLY A 1 110 ? 1.681 -14.266 0.308 1 95.38 110 GLY A N 1
ATOM 905 C CA . GLY A 1 110 ? 0.531 -14.953 0.879 1 95.38 110 GLY A CA 1
ATOM 906 C C . GLY A 1 110 ? 0.625 -15.117 2.383 1 95.38 110 GLY A C 1
ATOM 907 O O . GLY A 1 110 ? 1.282 -14.328 3.064 1 95.38 110 GLY A O 1
ATOM 908 N N . TYR A 1 111 ? -0.193 -16.062 2.797 1 95.31 111 TYR A N 1
ATOM 909 C CA . TYR A 1 111 ? -0.208 -16.359 4.227 1 95.31 111 TYR A CA 1
ATOM 910 C C . TYR A 1 111 ? -0.042 -17.844 4.484 1 95.31 111 TYR A C 1
ATOM 912 O O . TYR A 1 111 ? -0.59 -18.672 3.752 1 95.31 111 TYR A O 1
ATOM 920 N N . LYS A 1 112 ? 0.718 -18.172 5.551 1 95.38 112 LYS A N 1
ATOM 921 C CA . LYS A 1 112 ? 0.851 -19.531 6.051 1 95.38 112 LYS A CA 1
ATOM 922 C C . LYS A 1 112 ? -0.039 -19.766 7.27 1 95.38 112 LYS A C 1
ATOM 924 O O . LYS A 1 112 ? 0.016 -19 8.234 1 95.38 112 LYS A O 1
ATOM 929 N N . TYR A 1 113 ? -0.807 -20.719 7.148 1 95.06 113 TYR A N 1
ATOM 930 C CA . TYR A 1 113 ? -1.632 -21.188 8.258 1 95.06 113 TYR A CA 1
ATOM 931 C C . TYR A 1 113 ? -1.07 -22.484 8.844 1 95.06 113 TYR A C 1
ATOM 933 O O . TYR A 1 113 ? -0.34 -23.203 8.172 1 95.06 113 TYR A O 1
ATOM 941 N N . PHE A 1 114 ? -1.438 -22.656 10.094 1 95.62 114 PHE A N 1
ATOM 942 C CA . PHE A 1 114 ? -1.125 -23.922 10.75 1 95.62 114 PHE A CA 1
ATOM 943 C C . PHE A 1 114 ? -2.4 -24.672 11.117 1 95.62 114 PHE A C 1
ATOM 945 O O . PHE A 1 114 ? -3.109 -24.281 12.047 1 95.62 114 PHE A O 1
ATOM 952 N N . LEU A 1 115 ? -2.592 -25.734 10.484 1 96.31 115 LEU A N 1
ATOM 953 C CA . LEU A 1 115 ? -3.822 -26.516 10.609 1 96.31 115 LEU A CA 1
ATOM 954 C C . LEU A 1 115 ? -3.893 -27.188 11.977 1 96.31 115 LEU A C 1
ATOM 956 O O . LEU A 1 115 ? -2.871 -27.625 12.508 1 96.31 115 LEU A O 1
ATOM 960 N N . VAL A 1 116 ? -5.113 -27.344 12.438 1 96.19 116 VAL A N 1
ATOM 961 C CA . VAL A 1 116 ? -5.344 -28.109 13.656 1 96.19 116 VAL A CA 1
ATOM 962 C C . VAL A 1 116 ? -5.25 -29.594 13.367 1 96.19 116 VAL A C 1
ATOM 964 O O . VAL A 1 116 ? -4.785 -30.375 14.203 1 96.19 116 VAL A O 1
ATOM 967 N N . ASN A 1 117 ? -5.77 -30.016 12.219 1 97.31 117 ASN A N 1
ATOM 968 C CA . ASN A 1 117 ? -5.781 -31.391 11.727 1 97.31 117 ASN A CA 1
ATOM 969 C C . ASN A 1 117 ? -5.309 -31.469 10.281 1 97.31 117 ASN A C 1
ATOM 971 O O . ASN A 1 117 ? -5.941 -30.906 9.383 1 97.31 117 ASN A O 1
ATOM 975 N N . LYS A 1 118 ? -4.234 -32.219 10.062 1 96.81 118 LYS A N 1
ATOM 976 C CA . LYS A 1 118 ? -3.602 -32.281 8.75 1 96.81 118 LYS A CA 1
ATOM 977 C C . LYS A 1 118 ? -4.516 -32.938 7.723 1 96.81 118 LYS A C 1
ATOM 979 O O . LYS A 1 118 ? -4.289 -32.812 6.516 1 96.81 118 LYS A O 1
ATOM 984 N N . ASN A 1 119 ? -5.457 -33.656 8.148 1 97.38 119 ASN A N 1
ATOM 985 C CA . ASN A 1 119 ? -6.355 -34.344 7.242 1 97.38 119 ASN A CA 1
ATOM 986 C C . ASN A 1 119 ? -7.418 -33.406 6.672 1 97.38 119 ASN A C 1
ATOM 988 O O . ASN A 1 119 ? -8.109 -33.781 5.715 1 97.38 119 ASN A O 1
ATOM 992 N N . PHE A 1 120 ? -7.617 -32.312 7.262 1 97.12 120 PHE A N 1
ATOM 993 C CA . PHE A 1 120 ? -8.508 -31.281 6.766 1 97.12 120 PHE A CA 1
ATOM 994 C C . PHE A 1 120 ? -7.719 -30.109 6.199 1 97.12 120 PHE A C 1
ATOM 996 O O . PHE A 1 120 ? -7.238 -29.266 6.953 1 97.12 120 PHE A O 1
ATOM 1003 N N . HIS A 1 121 ? -7.645 -30.078 4.883 1 96.5 121 HIS A N 1
ATOM 1004 C CA . HIS A 1 121 ? -6.707 -29.141 4.277 1 96.5 121 HIS A CA 1
ATOM 1005 C C . HIS A 1 121 ? -7.383 -28.328 3.178 1 96.5 121 HIS A C 1
ATOM 1007 O O . HIS A 1 121 ? -6.703 -27.703 2.352 1 96.5 121 HIS A O 1
ATOM 1013 N N . ASP A 1 122 ? -8.68 -28.375 3.086 1 95.94 122 ASP A N 1
ATOM 1014 C CA . ASP A 1 122 ? -9.422 -27.594 2.109 1 95.94 122 ASP A CA 1
ATOM 1015 C C . ASP A 1 122 ? -9.633 -26.156 2.609 1 95.94 122 ASP A C 1
ATOM 1017 O O . ASP A 1 122 ? -9.086 -25.781 3.645 1 95.94 122 ASP A O 1
ATOM 1021 N N . LEU A 1 123 ? -10.227 -25.328 1.859 1 95 123 LEU A N 1
ATOM 1022 C CA . LEU A 1 123 ? -10.688 -24.031 2.35 1 95 123 LEU A CA 1
ATOM 1023 C C . LEU A 1 123 ? -11.57 -24.203 3.58 1 95 123 LEU A C 1
ATOM 1025 O O . LEU A 1 123 ? -12.32 -25.188 3.688 1 95 123 LEU A O 1
ATOM 1029 N N . TYR A 1 124 ? -11.406 -23.312 4.496 1 94.25 124 TYR A N 1
ATOM 1030 C CA . TYR A 1 124 ? -12.18 -23.25 5.73 1 94.25 124 TYR A CA 1
ATOM 1031 C C . TYR A 1 124 ? -11.773 -24.359 6.691 1 94.25 124 TYR A C 1
ATOM 1033 O O . TYR A 1 124 ? -12.547 -24.719 7.59 1 94.25 124 TYR A O 1
ATOM 1041 N N . ALA A 1 125 ? -10.664 -24.969 6.441 1 95.44 125 ALA A N 1
ATOM 1042 C CA . ALA A 1 125 ? -10.094 -25.844 7.453 1 95.44 125 ALA A CA 1
ATOM 1043 C C . ALA A 1 125 ? -9.664 -25.062 8.688 1 95.44 125 ALA A C 1
ATOM 1045 O O . ALA A 1 125 ? -9.125 -23.953 8.57 1 95.44 125 ALA A O 1
ATOM 1046 N N . LEU A 1 126 ? -9.844 -25.656 9.812 1 94.81 126 LEU A N 1
ATOM 1047 C CA . LEU A 1 126 ? -9.508 -24.984 11.07 1 94.81 126 LEU A CA 1
ATOM 1048 C C . LEU A 1 126 ? -8 -24.859 11.234 1 94.81 126 LEU A C 1
ATOM 1050 O O . LEU A 1 126 ? -7.258 -25.797 10.945 1 94.81 126 LEU A O 1
ATOM 1054 N N . SER A 1 127 ? -7.586 -23.734 11.664 1 93.88 127 SER A N 1
ATOM 1055 C CA . SER A 1 127 ? -6.188 -23.469 11.969 1 93.88 127 SER A CA 1
ATOM 1056 C C . SER A 1 127 ? -6.02 -23.031 13.422 1 93.88 127 SER A C 1
ATOM 1058 O O . SER A 1 127 ? -7.004 -22.781 14.125 1 93.88 127 SER A O 1
ATOM 1060 N N . ASN A 1 128 ? -4.793 -22.938 13.883 1 89.56 128 ASN A N 1
ATOM 1061 C CA . ASN A 1 128 ? -4.543 -22.609 15.281 1 89.56 128 ASN A CA 1
ATOM 1062 C C . ASN A 1 128 ? -4.574 -21.094 15.516 1 89.56 128 ASN A C 1
ATOM 1064 O O . ASN A 1 128 ? -4.293 -20.641 16.625 1 89.56 128 ASN A O 1
ATOM 1068 N N . GLY A 1 129 ? -4.773 -20.406 14.578 1 82.44 129 GLY A N 1
ATOM 1069 C CA . GLY A 1 129 ? -4.926 -18.969 14.727 1 82.44 129 GLY A CA 1
ATOM 1070 C C . GLY A 1 129 ? -3.666 -18.188 14.383 1 82.44 129 GLY A C 1
ATOM 1071 O O . GLY A 1 129 ? -3.701 -16.969 14.234 1 82.44 129 GLY A O 1
ATOM 1072 N N . THR A 1 130 ? -2.596 -18.938 14.289 1 80.38 130 THR A N 1
ATOM 1073 C CA . THR A 1 130 ? -1.349 -18.312 13.883 1 80.38 130 THR A CA 1
ATOM 1074 C C . THR A 1 130 ? -1.27 -18.203 12.359 1 80.38 130 THR A C 1
ATOM 1076 O O . THR A 1 130 ? -1.565 -19.156 11.648 1 80.38 130 THR A O 1
ATOM 1079 N N . GLN A 1 131 ? -0.979 -16.938 11.93 1 82.31 131 GLN A N 1
ATOM 1080 C CA . GLN A 1 131 ? -0.799 -16.672 10.508 1 82.31 131 GLN A CA 1
ATOM 1081 C C . GLN A 1 131 ? 0.47 -15.859 10.258 1 82.31 131 GLN A C 1
ATOM 1083 O O . GLN A 1 131 ? 0.725 -14.867 10.938 1 82.31 131 GLN A O 1
ATOM 1088 N N . ILE A 1 132 ? 1.22 -16.391 9.305 1 88.56 132 ILE A N 1
ATOM 1089 C CA . ILE A 1 132 ? 2.494 -15.742 9 1 88.56 132 ILE A CA 1
ATOM 1090 C C . ILE A 1 132 ? 2.504 -15.281 7.543 1 88.56 132 ILE A C 1
ATOM 1092 O O . ILE A 1 132 ? 2.162 -16.047 6.641 1 88.56 132 ILE A O 1
ATOM 1096 N N . THR A 1 133 ? 2.85 -14.039 7.414 1 92.81 133 THR A N 1
ATOM 1097 C CA . THR A 1 133 ? 3.082 -13.57 6.055 1 92.81 133 THR A CA 1
ATOM 1098 C C . THR A 1 133 ? 4.285 -14.273 5.434 1 92.81 133 THR A C 1
ATOM 1100 O O . THR A 1 133 ? 5.32 -14.438 6.086 1 92.81 133 THR A O 1
ATOM 1103 N N . ILE A 1 134 ? 4.121 -14.68 4.191 1 94.81 134 ILE A N 1
ATOM 1104 C CA . ILE A 1 134 ? 5.211 -15.336 3.48 1 94.81 134 ILE A CA 1
ATOM 1105 C C . ILE A 1 134 ? 5.281 -14.812 2.049 1 94.81 134 ILE A C 1
ATOM 1107 O O . ILE A 1 134 ? 4.262 -14.734 1.36 1 94.81 134 ILE A O 1
ATOM 1111 N N . ILE A 1 135 ? 6.461 -14.438 1.637 1 95.31 135 ILE A N 1
ATOM 1112 C CA . ILE A 1 135 ? 6.645 -13.812 0.33 1 95.31 135 ILE A CA 1
ATOM 1113 C C . ILE A 1 135 ? 6.855 -14.891 -0.731 1 95.31 135 ILE A C 1
ATOM 1115 O O . ILE A 1 135 ? 7.277 -16 -0.417 1 95.31 135 ILE A O 1
ATOM 1119 N N . TYR A 1 136 ? 6.551 -14.609 -1.977 1 96.12 136 TYR A N 1
ATOM 1120 C CA . TYR A 1 136 ? 6.508 -15.602 -3.043 1 96.12 136 TYR A CA 1
ATOM 1121 C C . TYR A 1 136 ? 7.859 -16.281 -3.209 1 96.12 136 TYR A C 1
ATOM 1123 O O . TYR A 1 136 ? 7.93 -17.5 -3.385 1 96.12 136 TYR A O 1
ATOM 1131 N N . ARG A 1 137 ? 8.93 -15.523 -3.182 1 93.12 137 ARG A N 1
ATOM 1132 C CA . ARG A 1 137 ? 10.25 -16.125 -3.369 1 93.12 137 ARG A CA 1
ATOM 1133 C C . ARG A 1 137 ? 10.5 -17.219 -2.346 1 93.12 137 ARG A C 1
ATOM 1135 O O . ARG A 1 137 ? 11.07 -18.266 -2.678 1 93.12 137 ARG A O 1
ATOM 1142 N N . ASP A 1 138 ? 10.07 -17.031 -1.117 1 95.06 138 ASP A N 1
ATOM 1143 C CA . ASP A 1 138 ? 10.25 -18.047 -0.074 1 95.06 138 ASP A CA 1
ATOM 1144 C C . ASP A 1 138 ? 9.289 -19.219 -0.27 1 95.06 138 ASP A C 1
ATOM 1146 O O . ASP A 1 138 ? 9.633 -20.359 0.017 1 95.06 138 ASP A O 1
ATOM 1150 N N . ILE A 1 139 ? 8.141 -18.906 -0.753 1 96.81 139 ILE A N 1
ATOM 1151 C CA . ILE A 1 139 ? 7.164 -19.969 -1.037 1 96.81 139 ILE A CA 1
ATOM 1152 C C . ILE A 1 139 ? 7.711 -20.891 -2.115 1 96.81 139 ILE A C 1
ATOM 1154 O O . ILE A 1 139 ? 7.746 -22.109 -1.928 1 96.81 139 ILE A O 1
ATOM 1158 N N . CYS A 1 140 ? 8.109 -20.297 -3.201 1 94.19 140 CYS A N 1
ATOM 1159 C CA . CYS A 1 140 ? 8.516 -21.109 -4.348 1 94.19 140 CYS A CA 1
ATOM 1160 C C . CYS A 1 140 ? 9.844 -21.812 -4.078 1 94.19 140 CYS A C 1
ATOM 1162 O O . CYS A 1 140 ? 10.062 -22.938 -4.555 1 94.19 140 CYS A O 1
ATOM 1164 N N . ARG A 1 141 ? 10.719 -21.266 -3.238 1 91.44 141 ARG A N 1
ATOM 1165 C CA . ARG A 1 141 ? 12.031 -21.844 -2.984 1 91.44 141 ARG A CA 1
ATOM 1166 C C . ARG A 1 141 ? 11.961 -22.891 -1.885 1 91.44 141 ARG A C 1
ATOM 1168 O O . ARG A 1 141 ? 12.602 -23.953 -1.985 1 91.44 141 ARG A O 1
ATOM 1175 N N . ASN A 1 142 ? 11.211 -22.594 -0.877 1 93 142 ASN A N 1
ATOM 1176 C CA . ASN A 1 142 ? 11.375 -23.359 0.354 1 93 142 ASN A CA 1
ATOM 1177 C C . ASN A 1 142 ? 10.172 -24.266 0.625 1 93 142 ASN A C 1
ATOM 1179 O O . ASN A 1 142 ? 10.273 -25.234 1.373 1 93 142 ASN A O 1
ATOM 1183 N N . PHE A 1 143 ? 9.086 -23.969 0.017 1 95.44 143 PHE A N 1
ATOM 1184 C CA . PHE A 1 143 ? 7.891 -24.703 0.419 1 95.44 143 PHE A CA 1
ATOM 1185 C C . PHE A 1 143 ? 7.406 -25.609 -0.708 1 95.44 143 PHE A C 1
ATOM 1187 O O . PHE A 1 143 ? 7.18 -26.797 -0.5 1 95.44 143 PHE A O 1
ATOM 1194 N N . LEU A 1 144 ? 7.285 -25.094 -1.902 1 94.88 144 LEU A N 1
ATOM 1195 C CA . LEU A 1 144 ? 6.613 -25.797 -2.992 1 94.88 144 LEU A CA 1
ATOM 1196 C C . LEU A 1 144 ? 7.426 -27.016 -3.441 1 94.88 144 LEU A C 1
ATOM 1198 O O . LEU A 1 144 ? 6.879 -27.938 -4.031 1 94.88 144 LEU A O 1
ATOM 1202 N N . ASN A 1 145 ? 8.648 -27.016 -3.131 1 89.31 145 ASN A N 1
ATOM 1203 C CA . ASN A 1 145 ? 9.492 -28.125 -3.574 1 89.31 145 ASN A CA 1
ATOM 1204 C C . ASN A 1 145 ? 9.766 -29.109 -2.443 1 89.31 145 ASN A C 1
ATOM 1206 O O . ASN A 1 145 ? 10.477 -30.094 -2.635 1 89.31 145 ASN A O 1
ATOM 1210 N N . ARG A 1 146 ? 9.242 -28.906 -1.397 1 93.94 146 ARG A N 1
ATOM 1211 C CA . ARG A 1 146 ? 9.398 -29.828 -0.279 1 93.94 146 ARG A CA 1
ATOM 1212 C C . ARG A 1 146 ? 8.672 -31.141 -0.55 1 93.94 146 ARG A C 1
ATOM 1214 O O . ARG A 1 146 ? 7.559 -31.141 -1.083 1 93.94 146 ARG A O 1
ATOM 1221 N N . TYR A 1 147 ? 9.344 -32.188 -0.092 1 95.12 147 TYR A N 1
ATOM 1222 C CA . TYR A 1 147 ? 8.727 -33.5 -0.229 1 95.12 147 TYR A CA 1
ATOM 1223 C C . TYR A 1 147 ? 7.379 -33.562 0.474 1 95.12 147 TYR A C 1
ATOM 1225 O O . TYR A 1 147 ? 7.242 -33.094 1.605 1 95.12 147 TYR A O 1
ATOM 1233 N N . GLY A 1 148 ? 6.418 -34 -0.276 1 96.44 148 GLY A N 1
ATOM 1234 C CA . GLY A 1 148 ? 5.105 -34.188 0.322 1 96.44 148 GLY A CA 1
ATOM 1235 C C . GLY A 1 148 ? 4.176 -33 0.106 1 96.44 148 GLY A C 1
ATOM 1236 O O . GLY A 1 148 ? 2.986 -33.062 0.418 1 96.44 148 GLY A O 1
ATOM 1237 N N . THR A 1 149 ? 4.691 -31.938 -0.445 1 97.44 149 THR A N 1
ATOM 1238 C CA . THR A 1 149 ? 3.857 -30.766 -0.673 1 97.44 149 THR A CA 1
ATOM 1239 C C . THR A 1 149 ? 2.824 -31.031 -1.762 1 97.44 149 THR A C 1
ATOM 1241 O O . THR A 1 149 ? 3.15 -31.594 -2.809 1 97.44 149 THR A O 1
ATOM 1244 N N . LYS A 1 150 ? 1.596 -30.672 -1.45 1 98.06 150 LYS A N 1
ATOM 1245 C CA . LYS A 1 150 ? 0.508 -30.766 -2.42 1 98.06 150 LYS A CA 1
ATOM 1246 C C . LYS A 1 150 ? 0.047 -29.375 -2.855 1 98.06 150 LYS A C 1
ATOM 1248 O O . LYS A 1 150 ? -0.203 -28.516 -2.016 1 98.06 150 LYS A O 1
ATOM 1253 N N . LYS A 1 151 ? 0.001 -29.234 -4.156 1 97.12 151 LYS A N 1
ATOM 1254 C CA . LYS A 1 151 ? -0.48 -27.984 -4.75 1 97.12 151 LYS A CA 1
ATOM 1255 C C . LYS A 1 151 ? -1.887 -28.156 -5.316 1 97.12 151 LYS A C 1
ATOM 1257 O O . LYS A 1 151 ? -2.164 -29.125 -6.023 1 97.12 151 LYS A O 1
ATOM 1262 N N . VAL A 1 152 ? -2.742 -27.219 -5.016 1 98.06 152 VAL A N 1
ATOM 1263 C CA . VAL A 1 152 ? -4.121 -27.25 -5.5 1 98.06 152 VAL A CA 1
ATOM 1264 C C . VAL A 1 152 ? -4.469 -25.922 -6.164 1 98.06 152 VAL A C 1
ATOM 1266 O O . VAL A 1 152 ? -4.215 -24.859 -5.605 1 98.06 152 VAL A O 1
ATOM 1269 N N . PHE A 1 153 ? -4.957 -26 -7.348 1 98.38 153 PHE A N 1
ATOM 1270 C CA . PHE A 1 153 ? -5.484 -24.797 -7.992 1 98.38 153 PHE A CA 1
ATOM 1271 C C . PHE A 1 153 ? -6.996 -24.719 -7.828 1 98.38 153 PHE A C 1
ATOM 1273 O O . PHE A 1 153 ? -7.73 -25.578 -8.328 1 98.38 153 PHE A O 1
ATOM 1280 N N . ASP A 1 154 ? -7.422 -23.781 -7.078 1 98.44 154 ASP A N 1
ATOM 1281 C CA . ASP A 1 154 ? -8.852 -23.547 -6.898 1 98.44 154 ASP A CA 1
ATOM 1282 C C . ASP A 1 154 ? -9.477 -22.969 -8.172 1 98.44 154 ASP A C 1
ATOM 1284 O O . ASP A 1 154 ? -9.352 -21.781 -8.453 1 98.44 154 ASP A O 1
ATOM 1288 N N . ILE A 1 155 ? -10.234 -23.734 -8.844 1 98.06 155 ILE A N 1
ATOM 1289 C CA . ILE A 1 155 ? -10.734 -23.391 -10.172 1 98.06 155 ILE A CA 1
ATOM 1290 C C . ILE A 1 155 ? -11.844 -22.344 -10.047 1 98.06 155 ILE A C 1
ATOM 1292 O O . ILE A 1 155 ? -12.094 -21.578 -10.984 1 98.06 155 ILE A O 1
ATOM 1296 N N . GLU A 1 156 ? -12.453 -22.328 -8.977 1 98.31 156 GLU A N 1
ATOM 1297 C CA . GLU A 1 156 ? -13.516 -21.344 -8.789 1 98.31 156 GLU A CA 1
ATOM 1298 C C . GLU A 1 156 ? -12.945 -19.969 -8.484 1 98.31 156 GLU A C 1
ATOM 1300 O O . GLU A 1 156 ? -13.32 -18.969 -9.109 1 98.31 156 GLU A O 1
ATOM 1305 N N . SER A 1 157 ? -12.016 -19.906 -7.562 1 98.44 157 SER A N 1
ATOM 1306 C CA . SER A 1 157 ? -11.445 -18.641 -7.117 1 98.44 157 SER A CA 1
ATOM 1307 C C . SER A 1 157 ? -10.289 -18.203 -8.008 1 98.44 157 SER A C 1
ATOM 1309 O O . SER A 1 157 ? -9.828 -17.062 -7.926 1 98.44 157 SER A O 1
ATOM 1311 N N . LYS A 1 158 ? -9.812 -19.078 -8.812 1 98.75 158 LYS A N 1
ATOM 1312 C CA . LYS A 1 158 ? -8.742 -18.859 -9.773 1 98.75 158 LYS A CA 1
ATOM 1313 C C . LYS A 1 158 ? -7.445 -18.469 -9.078 1 98.75 158 LYS A C 1
ATOM 1315 O O . LYS A 1 158 ? -6.742 -17.562 -9.523 1 98.75 158 LYS A O 1
ATOM 1320 N N . VAL A 1 159 ? -7.148 -19.125 -8 1 98.69 159 VAL A N 1
ATOM 1321 C CA . VAL A 1 159 ? -5.93 -18.906 -7.234 1 98.69 159 VAL A CA 1
ATOM 1322 C C . VAL A 1 159 ? -5.504 -20.203 -6.551 1 98.69 159 VAL A C 1
ATOM 1324 O O . VAL A 1 159 ? -6.348 -21 -6.145 1 98.69 159 VAL A O 1
ATOM 1327 N N . PRO A 1 160 ? -4.219 -20.438 -6.406 1 98.19 160 PRO A N 1
ATOM 1328 C CA . PRO A 1 160 ? -3.756 -21.688 -5.797 1 98.19 160 PRO A CA 1
ATOM 1329 C C . PRO A 1 160 ? -3.617 -21.594 -4.277 1 98.19 160 PRO A C 1
ATOM 1331 O O . PRO A 1 160 ? -3.566 -20.484 -3.732 1 98.19 160 PRO A O 1
ATOM 1334 N N . TYR A 1 161 ? -3.604 -22.75 -3.631 1 98.06 161 TYR A N 1
ATOM 1335 C CA . TYR A 1 161 ? -3.029 -22.969 -2.307 1 98.06 161 TYR A CA 1
ATOM 1336 C C . TYR A 1 161 ? -2.223 -24.266 -2.268 1 98.06 161 TYR A C 1
ATOM 1338 O O . TYR A 1 161 ? -2.26 -25.062 -3.211 1 98.06 161 TYR A O 1
ATOM 1346 N N . ALA A 1 162 ? -1.386 -24.375 -1.255 1 98.31 162 ALA A N 1
ATOM 1347 C CA . ALA A 1 162 ? -0.581 -25.578 -1.06 1 98.31 162 ALA A CA 1
ATOM 1348 C C . ALA A 1 162 ? -0.527 -25.969 0.414 1 98.31 162 ALA A C 1
ATOM 1350 O O . ALA A 1 162 ? -0.753 -25.141 1.293 1 98.31 162 ALA A O 1
ATOM 1351 N N . TYR A 1 163 ? -0.326 -27.219 0.612 1 98.19 163 TYR A N 1
ATOM 1352 C CA . TYR A 1 163 ? -0.228 -27.656 1.999 1 98.19 163 TYR A CA 1
ATOM 1353 C C . TYR A 1 163 ? 0.76 -28.812 2.137 1 98.19 163 TYR A C 1
ATOM 1355 O O . TYR A 1 163 ? 1.026 -29.531 1.168 1 98.19 163 TYR A O 1
ATOM 1363 N N . ASN A 1 164 ? 1.364 -28.953 3.211 1 98.12 164 ASN A N 1
ATOM 1364 C CA . ASN A 1 164 ? 2.285 -30 3.65 1 98.12 164 ASN A CA 1
ATOM 1365 C C . ASN A 1 164 ? 2.209 -30.219 5.156 1 98.12 164 ASN A C 1
ATOM 1367 O O . ASN A 1 164 ? 2.586 -29.344 5.938 1 98.12 164 ASN A O 1
ATOM 1371 N N . ASP A 1 165 ? 1.667 -31.438 5.516 1 97.06 165 ASP A N 1
ATOM 1372 C CA . ASP A 1 165 ? 1.409 -31.719 6.926 1 97.06 165 ASP A CA 1
ATOM 1373 C C . ASP A 1 165 ? 0.459 -30.688 7.523 1 97.06 165 ASP A C 1
ATOM 1375 O O . ASP A 1 165 ? -0.666 -30.516 7.047 1 97.06 165 ASP A O 1
ATOM 1379 N N . LEU A 1 166 ? 0.972 -29.891 8.508 1 97.38 166 LEU A N 1
ATOM 1380 C CA . LEU A 1 166 ? 0.084 -28.938 9.18 1 97.38 166 LEU A CA 1
ATOM 1381 C C . LEU A 1 166 ? 0.193 -27.547 8.555 1 97.38 166 LEU A C 1
ATOM 1383 O O . LEU A 1 166 ? -0.585 -26.656 8.891 1 97.38 166 LEU A O 1
ATOM 1387 N N . GLU A 1 167 ? 1.062 -27.406 7.621 1 97.31 167 GLU A N 1
ATOM 1388 C CA . GLU A 1 167 ? 1.246 -26.094 7.008 1 97.31 167 GLU A CA 1
ATOM 1389 C C . GLU A 1 167 ? 0.354 -25.922 5.781 1 97.31 167 GLU A C 1
ATOM 1391 O O . GLU A 1 167 ? 0.242 -26.844 4.961 1 97.31 167 GLU A O 1
ATOM 1396 N N . TRP A 1 168 ? -0.338 -24.812 5.73 1 96.81 168 TRP A N 1
ATOM 1397 C CA . TRP A 1 168 ? -1.232 -24.453 4.637 1 96.81 168 TRP A CA 1
ATOM 1398 C C . TRP A 1 168 ? -0.947 -23.031 4.148 1 96.81 168 TRP A C 1
ATOM 1400 O O . TRP A 1 168 ? -0.918 -22.094 4.945 1 96.81 168 TRP A O 1
ATOM 1410 N N . ILE A 1 169 ? -0.697 -22.875 2.807 1 97.12 169 ILE A N 1
ATOM 1411 C CA . ILE A 1 169 ? -0.251 -21.578 2.311 1 97.12 169 ILE A CA 1
ATOM 1412 C C . ILE A 1 169 ? -1.144 -21.141 1.153 1 97.12 169 ILE A C 1
ATOM 1414 O O . ILE A 1 169 ? -1.365 -21.891 0.206 1 97.12 169 ILE A O 1
ATOM 1418 N N . THR A 1 170 ? -1.712 -19.969 1.303 1 96.94 170 THR A N 1
ATOM 1419 C CA . THR A 1 170 ? -2.361 -19.281 0.193 1 96.94 170 THR A CA 1
ATOM 1420 C C . THR A 1 170 ? -1.387 -18.328 -0.499 1 96.94 170 THR A C 1
ATOM 1422 O O . THR A 1 170 ? -0.576 -17.672 0.16 1 96.94 170 THR A O 1
ATOM 1425 N N . TYR A 1 171 ? -1.457 -18.297 -1.853 1 97.12 171 TYR A N 1
ATOM 1426 C CA . TYR A 1 171 ? -0.529 -17.469 -2.621 1 97.12 171 TYR A CA 1
ATOM 1427 C C . TYR A 1 171 ? -0.997 -17.328 -4.062 1 97.12 171 TYR A C 1
ATOM 1429 O O . TYR A 1 171 ? -1.939 -18 -4.488 1 97.12 171 TYR A O 1
ATOM 1437 N N . ASP A 1 172 ? -0.394 -16.406 -4.75 1 97.75 172 ASP A N 1
ATOM 1438 C CA . ASP A 1 172 ? -0.545 -16.328 -6.199 1 97.75 172 ASP A CA 1
ATOM 1439 C C . ASP A 1 172 ? 0.679 -16.891 -6.91 1 97.75 172 ASP A C 1
ATOM 1441 O O . ASP A 1 172 ? 1.798 -16.812 -6.398 1 97.75 172 ASP A O 1
ATOM 1445 N N . ASP A 1 173 ? 0.404 -17.469 -8.047 1 95.38 173 ASP A N 1
ATOM 1446 C CA . ASP A 1 173 ? 1.481 -17.984 -8.883 1 95.38 173 ASP A CA 1
ATOM 1447 C C . ASP A 1 173 ? 1.319 -17.531 -10.328 1 95.38 173 ASP A C 1
ATOM 1449 O O . ASP A 1 173 ? 0.512 -16.641 -10.617 1 95.38 173 ASP A O 1
ATOM 1453 N N . TRP A 1 174 ? 2.205 -18.078 -11.141 1 92.56 174 TRP A N 1
ATOM 1454 C CA . TRP A 1 174 ? 2.227 -17.672 -12.547 1 92.56 174 TRP A CA 1
ATOM 1455 C C . TRP A 1 174 ? 0.853 -17.859 -13.18 1 92.56 174 TRP A C 1
ATOM 1457 O O . TRP A 1 174 ? 0.389 -16.984 -13.922 1 92.56 174 TRP A O 1
ATOM 1467 N N . GLU A 1 175 ? 0.206 -18.891 -12.922 1 95.62 175 GLU A N 1
ATOM 1468 C CA . GLU A 1 175 ? -1.088 -19.188 -13.531 1 95.62 175 GLU A CA 1
ATOM 1469 C C . GLU A 1 175 ? -2.164 -18.219 -13.055 1 95.62 175 GLU A C 1
ATOM 1471 O O . GLU A 1 175 ? -2.891 -17.641 -13.867 1 95.62 175 GLU A O 1
ATOM 1476 N N . SER A 1 176 ? -2.277 -18.078 -11.758 1 98.25 176 SER A N 1
ATOM 1477 C CA . SER A 1 176 ? -3.303 -17.188 -11.227 1 98.25 176 SER A CA 1
ATOM 1478 C C . SER A 1 176 ? -3.074 -15.75 -11.68 1 98.25 176 SER A C 1
ATOM 1480 O O . SER A 1 176 ? -4.027 -15.031 -11.984 1 98.25 176 SER A O 1
ATOM 1482 N N . ILE A 1 177 ? -1.854 -15.336 -11.719 1 97.38 177 ILE A N 1
ATOM 1483 C CA . ILE A 1 177 ? -1.542 -13.969 -12.133 1 97.38 177 ILE A CA 1
ATOM 1484 C C . ILE A 1 177 ? -1.861 -13.789 -13.609 1 97.38 177 ILE A C 1
ATOM 1486 O O . ILE A 1 177 ? -2.352 -12.734 -14.023 1 97.38 177 ILE A O 1
ATOM 1490 N N . THR A 1 178 ? -1.558 -14.812 -14.414 1 96.81 178 THR A N 1
ATOM 1491 C CA . THR A 1 178 ? -1.938 -14.758 -15.828 1 96.81 178 THR A CA 1
ATOM 1492 C C . THR A 1 178 ? -3.445 -14.57 -15.969 1 96.81 178 THR A C 1
ATOM 1494 O O . THR A 1 178 ? -3.898 -13.719 -16.734 1 96.81 178 THR A O 1
ATOM 1497 N N . ILE A 1 179 ? -4.18 -15.281 -15.25 1 98.62 179 ILE A N 1
ATOM 1498 C CA . ILE A 1 179 ? -5.637 -15.234 -15.312 1 98.62 179 ILE A CA 1
ATOM 1499 C C . ILE A 1 179 ? -6.121 -13.859 -14.852 1 98.62 179 ILE A C 1
ATOM 1501 O O . ILE A 1 179 ? -6.98 -13.25 -15.492 1 98.62 179 ILE A O 1
ATOM 1505 N N . LYS A 1 180 ? -5.562 -13.367 -13.742 1 98.69 180 LYS A N 1
ATOM 1506 C CA . LYS A 1 180 ? -5.945 -12.055 -13.227 1 98.69 180 LYS A CA 1
ATOM 1507 C C . LYS A 1 180 ? -5.602 -10.961 -14.227 1 98.69 180 LYS A C 1
ATOM 1509 O O . LYS A 1 180 ? -6.387 -10.023 -14.422 1 98.69 180 LYS A O 1
ATOM 1514 N N . ALA A 1 181 ? -4.445 -11.062 -14.797 1 97.75 181 ALA A N 1
ATOM 1515 C CA . ALA A 1 181 ? -4.039 -10.086 -15.797 1 97.75 181 ALA A CA 1
ATOM 1516 C C . ALA A 1 181 ? -4.992 -10.094 -16.984 1 97.75 181 ALA A C 1
ATOM 1518 O O . ALA A 1 181 ? -5.41 -9.031 -17.469 1 97.75 181 ALA A O 1
ATOM 1519 N N . GLN A 1 182 ? -5.316 -11.242 -17.469 1 98.25 182 GLN A N 1
ATOM 1520 C CA . GLN A 1 182 ? -6.262 -11.352 -18.578 1 98.25 182 GLN A CA 1
ATOM 1521 C C . GLN A 1 182 ? -7.629 -10.797 -18.203 1 98.25 182 GLN A C 1
ATOM 1523 O O . GLN A 1 182 ? -8.289 -10.148 -19.016 1 98.25 182 GLN A O 1
ATOM 1528 N N . TRP A 1 183 ? -8.023 -11.078 -17.031 1 98.56 183 TRP A N 1
ATOM 1529 C CA . TRP A 1 183 ? -9.289 -10.562 -16.516 1 98.56 183 TRP A CA 1
ATOM 1530 C C . TRP A 1 183 ? -9.289 -9.039 -16.531 1 98.56 183 TRP A C 1
ATOM 1532 O O . TRP A 1 183 ? -10.297 -8.414 -16.875 1 98.56 183 TRP A O 1
ATOM 1542 N N . ILE A 1 184 ? -8.211 -8.422 -16.141 1 98.38 184 ILE A N 1
ATOM 1543 C CA . ILE A 1 184 ? -8.055 -6.973 -16.188 1 98.38 184 ILE A CA 1
ATOM 1544 C C . ILE A 1 184 ? -8.258 -6.48 -17.625 1 98.38 184 ILE A C 1
ATOM 1546 O O . ILE A 1 184 ? -8.984 -5.512 -17.844 1 98.38 184 ILE A O 1
ATOM 1550 N N . VAL A 1 185 ? -7.652 -7.152 -18.562 1 97.38 185 VAL A N 1
ATOM 1551 C CA . VAL A 1 185 ? -7.758 -6.812 -19.984 1 97.38 185 VAL A CA 1
ATOM 1552 C C . VAL A 1 185 ? -9.203 -6.984 -20.438 1 97.38 185 VAL A C 1
ATOM 1554 O O . VAL A 1 185 ? -9.781 -6.082 -21.047 1 97.38 185 VAL A O 1
ATOM 1557 N N . ASP A 1 186 ? -9.773 -8.055 -20.094 1 97.75 186 ASP A N 1
ATOM 1558 C CA . ASP A 1 186 ? -11.117 -8.398 -20.547 1 97.75 186 ASP A CA 1
ATOM 1559 C C . ASP A 1 186 ? -12.148 -7.41 -20 1 97.75 186 ASP A C 1
ATOM 1561 O O . ASP A 1 186 ? -13.188 -7.172 -20.625 1 97.75 186 ASP A O 1
ATOM 1565 N N . ASN A 1 187 ? -11.891 -6.859 -18.891 1 97.75 187 ASN A N 1
ATOM 1566 C CA . ASN A 1 187 ? -12.828 -5.93 -18.266 1 97.75 187 ASN A CA 1
ATOM 1567 C C . ASN A 1 187 ? -12.445 -4.477 -18.547 1 97.75 187 ASN A C 1
ATOM 1569 O O . ASN A 1 187 ? -13.07 -3.555 -18.016 1 97.75 187 ASN A O 1
ATOM 1573 N N . ASP A 1 188 ? -11.398 -4.305 -19.281 1 96.38 188 ASP A N 1
ATOM 1574 C CA . ASP A 1 188 ? -10.953 -2.998 -19.75 1 96.38 188 ASP A CA 1
ATOM 1575 C C . ASP A 1 188 ? -10.672 -2.057 -18.594 1 96.38 188 ASP A C 1
ATOM 1577 O O . ASP A 1 188 ? -11.164 -0.924 -18.562 1 96.38 188 ASP A O 1
ATOM 1581 N N . LEU A 1 189 ? -9.992 -2.545 -17.594 1 97.88 189 LEU A N 1
ATOM 1582 C CA . LEU A 1 189 ? -9.625 -1.75 -16.422 1 97.88 189 LEU A CA 1
ATOM 1583 C C . LEU A 1 189 ? -8.375 -0.927 -16.703 1 97.88 189 LEU A C 1
ATOM 1585 O O . LEU A 1 189 ? -7.926 -0.834 -17.844 1 97.88 189 LEU A O 1
ATOM 1589 N N . GLY A 1 190 ? -7.895 -0.198 -15.695 1 96.81 190 GLY A N 1
ATOM 1590 C CA . GLY A 1 190 ? -6.723 0.652 -15.852 1 96.81 190 GLY A CA 1
ATOM 1591 C C . GLY A 1 190 ? -5.422 -0.127 -15.898 1 96.81 190 GLY A C 1
ATOM 1592 O O . GLY A 1 190 ? -4.516 0.212 -16.656 1 96.81 190 GLY A O 1
ATOM 1593 N N . GLY A 1 191 ? -5.301 -1.12 -15.062 1 97.56 191 GLY A N 1
ATOM 1594 C CA . GLY A 1 191 ? -4.086 -1.918 -14.969 1 97.56 191 GLY A CA 1
ATOM 1595 C C . GLY A 1 191 ? -3.896 -2.564 -13.609 1 97.56 191 GLY A C 1
ATOM 1596 O O . GLY A 1 191 ? -4.867 -2.975 -12.977 1 97.56 191 GLY A O 1
ATOM 1597 N N . SER A 1 192 ? -2.605 -2.738 -13.281 1 97.25 192 SER A N 1
ATOM 1598 C CA . SER A 1 192 ? -2.322 -3.451 -12.039 1 97.25 192 SER A CA 1
ATOM 1599 C C . SER A 1 192 ? -1.303 -2.699 -11.195 1 97.25 192 SER A C 1
ATOM 1601 O O . SER A 1 192 ? -0.507 -1.917 -11.719 1 97.25 192 SER A O 1
ATOM 1603 N N . MET A 1 193 ? -1.436 -2.877 -9.945 1 96.62 193 MET A N 1
ATOM 1604 C CA . MET A 1 193 ? -0.437 -2.494 -8.953 1 96.62 193 MET A CA 1
ATOM 1605 C C . MET A 1 193 ? 0.035 -3.705 -8.156 1 96.62 193 MET A C 1
ATOM 1607 O O . MET A 1 193 ? -0.778 -4.422 -7.57 1 96.62 193 MET A O 1
ATOM 1611 N N . THR A 1 194 ? 1.295 -3.908 -8.18 1 95.88 194 THR A N 1
ATOM 1612 C CA . THR A 1 194 ? 1.812 -5.082 -7.488 1 95.88 194 THR A CA 1
ATOM 1613 C C . THR A 1 194 ? 2.381 -4.699 -6.125 1 95.88 194 THR A C 1
ATOM 1615 O O . THR A 1 194 ? 3.025 -3.654 -5.988 1 95.88 194 THR A O 1
ATOM 1618 N N . PHE A 1 195 ? 2.006 -5.43 -5.082 1 93.5 195 PHE A N 1
ATOM 1619 C CA . PHE A 1 195 ? 2.623 -5.375 -3.764 1 93.5 195 PHE A CA 1
ATOM 1620 C C . PHE A 1 195 ? 3.338 -6.684 -3.447 1 93.5 195 PHE A C 1
ATOM 1622 O O . PHE A 1 195 ? 2.693 -7.699 -3.174 1 93.5 195 PHE A O 1
ATOM 1629 N N . ALA A 1 196 ? 4.641 -6.766 -3.459 1 87.75 196 ALA A N 1
ATOM 1630 C CA . ALA A 1 196 ? 5.676 -5.859 -3.947 1 87.75 196 ALA A CA 1
ATOM 1631 C C . ALA A 1 196 ? 6.691 -6.598 -4.816 1 87.75 196 ALA A C 1
ATOM 1633 O O . ALA A 1 196 ? 6.812 -7.824 -4.73 1 87.75 196 ALA A O 1
ATOM 1634 N N . ILE A 1 197 ? 7.281 -5.926 -5.613 1 86.69 197 ILE A N 1
ATOM 1635 C CA . ILE A 1 197 ? 8.078 -6.539 -6.668 1 86.69 197 ILE A CA 1
ATOM 1636 C C . ILE A 1 197 ? 9.258 -7.289 -6.059 1 86.69 197 ILE A C 1
ATOM 1638 O O . ILE A 1 197 ? 9.688 -8.32 -6.582 1 86.69 197 ILE A O 1
ATOM 1642 N N . ASN A 1 198 ? 9.711 -6.805 -4.902 1 84.75 198 ASN A N 1
ATOM 1643 C CA . ASN A 1 198 ? 10.867 -7.445 -4.289 1 84.75 198 ASN A CA 1
ATOM 1644 C C . ASN A 1 198 ? 10.5 -8.781 -3.658 1 84.75 198 ASN A C 1
ATOM 1646 O O . ASN A 1 198 ? 11.375 -9.547 -3.252 1 84.75 198 ASN A O 1
ATOM 1650 N N . TYR A 1 199 ? 9.258 -9.086 -3.602 1 91.38 199 TYR A N 1
ATOM 1651 C CA . TYR A 1 199 ? 8.797 -10.367 -3.068 1 91.38 199 TYR A CA 1
ATOM 1652 C C . TYR A 1 199 ? 8.828 -11.445 -4.145 1 91.38 199 TYR A C 1
ATOM 1654 O O . TYR A 1 199 ? 8.664 -12.633 -3.844 1 91.38 199 TYR A O 1
ATOM 1662 N N . ASP A 1 200 ? 9.031 -11.047 -5.375 1 91 200 ASP A N 1
ATOM 1663 C CA . ASP A 1 200 ? 9.156 -11.969 -6.5 1 91 200 ASP A CA 1
ATOM 1664 C C . ASP A 1 200 ? 10.5 -12.695 -6.473 1 91 200 ASP A C 1
ATOM 1666 O O . ASP A 1 200 ? 11.375 -12.352 -5.676 1 91 200 ASP A O 1
ATOM 1670 N N . ASP A 1 201 ? 10.586 -13.688 -7.297 1 89.44 201 ASP A N 1
ATOM 1671 C CA . ASP A 1 201 ? 11.836 -14.445 -7.398 1 89.44 201 ASP A CA 1
ATOM 1672 C C . ASP A 1 201 ? 12.828 -13.734 -8.312 1 89.44 201 ASP A C 1
ATOM 1674 O O . ASP A 1 201 ? 13.125 -14.211 -9.414 1 89.44 201 ASP A O 1
ATOM 1678 N N . TYR A 1 202 ? 13.414 -12.75 -7.789 1 82.25 202 TYR A N 1
ATOM 1679 C CA . TYR A 1 202 ? 14.289 -11.906 -8.594 1 82.25 202 TYR A CA 1
ATOM 1680 C C . TYR A 1 202 ? 15.625 -12.586 -8.859 1 82.25 202 TYR A C 1
ATOM 1682 O O . TYR A 1 202 ? 16.375 -12.172 -9.742 1 82.25 202 TYR A O 1
ATOM 1690 N N . GLN A 1 203 ? 15.945 -13.602 -8.195 1 82.38 203 GLN A N 1
ATOM 1691 C CA . GLN A 1 203 ? 17.203 -14.328 -8.391 1 82.38 203 GLN A CA 1
ATOM 1692 C C . GLN A 1 203 ? 16.984 -15.562 -9.266 1 82.38 203 GLN A C 1
ATOM 1694 O O . GLN A 1 203 ? 17.938 -16.297 -9.547 1 82.38 203 GLN A O 1
ATOM 1699 N N . SER A 1 204 ? 15.82 -15.789 -9.688 1 85.25 204 SER A N 1
ATOM 1700 C CA . SER A 1 204 ? 15.477 -16.922 -10.547 1 85.25 204 SER A CA 1
ATOM 1701 C C . SER A 1 204 ? 15.906 -18.234 -9.93 1 85.25 204 SER A C 1
ATOM 1703 O O . SER A 1 204 ? 16.547 -19.062 -10.586 1 85.25 204 SER A O 1
ATOM 1705 N N . LYS A 1 205 ? 15.594 -18.359 -8.68 1 86.12 205 LYS A N 1
ATOM 1706 C CA . LYS A 1 205 ? 16.016 -19.562 -7.961 1 86.12 205 LYS A CA 1
ATOM 1707 C C . LYS A 1 205 ? 14.906 -20.594 -7.91 1 86.12 205 LYS A C 1
ATOM 1709 O O . LYS A 1 205 ? 15.148 -21.766 -7.586 1 86.12 205 LYS A O 1
ATOM 1714 N N . CYS A 1 206 ? 13.742 -20.156 -8.273 1 89 206 CYS A N 1
ATOM 1715 C CA . CYS A 1 206 ? 12.617 -21.078 -8.266 1 89 206 CYS A CA 1
ATOM 1716 C C . CYS A 1 206 ? 12.516 -21.828 -9.586 1 89 206 CYS A C 1
ATOM 1718 O O . CYS A 1 206 ? 12.781 -21.266 -10.648 1 89 206 CYS A O 1
ATOM 1720 N N . PRO A 1 207 ? 12.188 -23.078 -9.555 1 81.12 207 PRO A N 1
ATOM 1721 C CA . PRO A 1 207 ? 11.992 -23.828 -10.797 1 81.12 207 PRO A CA 1
ATOM 1722 C C . PRO A 1 207 ? 10.984 -23.172 -11.734 1 81.12 207 PRO A C 1
ATOM 1724 O O . PRO A 1 207 ? 11.141 -23.25 -12.953 1 81.12 207 PRO A O 1
ATOM 1727 N N . GLN A 1 208 ? 10.078 -22.5 -11.195 1 74.94 208 GLN A N 1
ATOM 1728 C CA . GLN A 1 208 ? 9.023 -21.844 -11.961 1 74.94 208 GLN A CA 1
ATOM 1729 C C . GLN A 1 208 ? 9.57 -20.656 -12.75 1 74.94 208 GLN A C 1
ATOM 1731 O O . GLN A 1 208 ? 8.906 -20.141 -13.656 1 74.94 208 GLN A O 1
ATOM 1736 N N . SER A 1 209 ? 10.734 -20.281 -12.289 1 79.12 209 SER A N 1
ATOM 1737 C CA . SER A 1 209 ? 11.359 -19.125 -12.922 1 79.12 209 SER A CA 1
ATOM 1738 C C . SER A 1 209 ? 12.133 -19.531 -14.172 1 79.12 209 SER A C 1
ATOM 1740 O O . SER A 1 209 ? 12.734 -18.688 -14.836 1 79.12 209 SER A O 1
ATOM 1742 N N . ILE A 1 210 ? 12.117 -20.812 -14.461 1 77.88 210 ILE A N 1
ATOM 1743 C CA . ILE A 1 210 ? 12.781 -21.312 -15.656 1 77.88 210 ILE A CA 1
ATOM 1744 C C . ILE A 1 210 ? 11.758 -21.516 -16.766 1 77.88 210 ILE A C 1
ATOM 1746 O O . ILE A 1 210 ? 10.789 -22.266 -16.609 1 77.88 210 ILE A O 1
ATOM 1750 N N . ARG A 1 211 ? 11.844 -20.672 -17.75 1 71.44 211 ARG A N 1
ATOM 1751 C CA . ARG A 1 21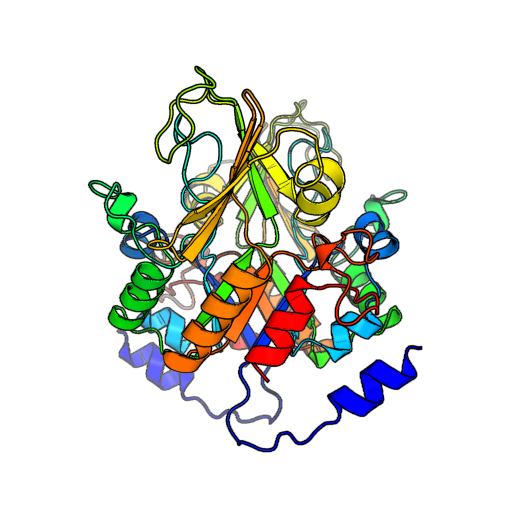1 ? 10.984 -20.797 -18.922 1 71.44 211 ARG A CA 1
ATOM 1752 C C . ARG A 1 211 ? 11.812 -21.047 -20.172 1 71.44 211 ARG A C 1
ATOM 1754 O O . ARG A 1 211 ? 12.727 -20.281 -20.484 1 71.44 211 ARG A O 1
ATOM 1761 N N . ASN A 1 212 ? 11.453 -22.141 -20.828 1 73.94 212 ASN A N 1
ATOM 1762 C CA . ASN A 1 212 ? 12.156 -22.562 -22.031 1 73.94 212 ASN A CA 1
ATOM 1763 C C . ASN A 1 212 ? 13.656 -22.672 -21.797 1 73.94 212 ASN A C 1
ATOM 1765 O O . ASN A 1 212 ? 14.461 -22.203 -22.594 1 73.94 212 ASN A O 1
ATOM 1769 N N . GLY A 1 213 ? 13.984 -23.188 -20.641 1 73.81 213 GLY A N 1
ATOM 1770 C CA . GLY A 1 213 ? 15.375 -23.438 -20.312 1 73.81 213 GLY A CA 1
ATOM 1771 C C . GLY A 1 213 ? 16.109 -22.188 -19.875 1 73.81 213 GLY A C 1
ATOM 1772 O O . GLY A 1 213 ? 17.312 -22.25 -19.562 1 73.81 213 GLY A O 1
ATOM 1773 N N . LYS A 1 214 ? 15.461 -21.062 -19.891 1 78.62 214 LYS A N 1
ATOM 1774 C CA . LYS A 1 214 ? 16.125 -19.812 -19.5 1 78.62 214 LYS A CA 1
ATOM 1775 C C . LYS A 1 214 ? 15.57 -19.281 -18.172 1 78.62 214 LYS A C 1
ATOM 1777 O O . LYS A 1 214 ? 14.367 -19.328 -17.938 1 78.62 214 LYS A O 1
ATOM 1782 N N . ARG A 1 215 ? 16.469 -18.906 -17.359 1 80.12 215 ARG A N 1
ATOM 1783 C CA . ARG A 1 215 ? 16.094 -18.281 -16.094 1 80.12 215 ARG A CA 1
ATOM 1784 C C . ARG A 1 215 ? 15.5 -16.891 -16.328 1 80.12 215 ARG A C 1
ATOM 1786 O O . ARG A 1 215 ? 16.047 -16.109 -17.094 1 80.12 215 ARG A O 1
ATOM 1793 N N . GLN A 1 216 ? 14.32 -16.75 -15.805 1 78.19 216 GLN A N 1
ATOM 1794 C CA . GLN A 1 216 ? 13.672 -15.453 -15.922 1 78.19 216 GLN A CA 1
ATOM 1795 C C . GLN A 1 216 ? 13.484 -14.805 -14.555 1 78.19 216 GLN A C 1
ATOM 1797 O O . GLN A 1 216 ? 12.703 -15.289 -13.734 1 78.19 216 GLN A O 1
ATOM 1802 N N . PRO A 1 217 ? 14.227 -13.742 -14.359 1 82.44 217 PRO A N 1
ATOM 1803 C CA . PRO A 1 217 ? 13.992 -13.062 -13.086 1 82.44 217 PRO A CA 1
ATOM 1804 C C . PRO A 1 217 ? 12.609 -12.406 -13.023 1 82.44 217 PRO A C 1
ATOM 1806 O O . PRO A 1 217 ? 12.031 -12.078 -14.055 1 82.44 217 PRO A O 1
ATOM 1809 N N . PHE A 1 218 ? 12.133 -12.266 -11.867 1 87.12 218 PHE A N 1
ATOM 1810 C CA . PHE A 1 218 ? 10.828 -11.656 -11.625 1 87.12 218 PHE A CA 1
ATOM 1811 C C . PHE A 1 218 ? 9.75 -12.344 -12.445 1 87.12 218 PHE A C 1
ATOM 1813 O O . PHE A 1 218 ? 9.023 -11.688 -13.203 1 87.12 218 PHE A O 1
ATOM 1820 N N . PRO A 1 219 ? 9.594 -13.594 -12.266 1 89.69 219 PRO A N 1
ATOM 1821 C CA . PRO A 1 219 ? 8.672 -14.344 -13.117 1 89.69 219 PRO A CA 1
ATOM 1822 C C . PRO A 1 219 ? 7.23 -13.844 -13.016 1 89.69 219 PRO A C 1
ATOM 1824 O O . PRO A 1 219 ? 6.516 -13.797 -14.016 1 89.69 219 PRO A O 1
ATOM 1827 N N . LEU A 1 220 ? 6.766 -13.461 -11.812 1 92.69 220 LEU A N 1
ATOM 1828 C CA . LEU A 1 220 ? 5.391 -13 -11.648 1 92.69 220 LEU A CA 1
ATOM 1829 C C . LEU A 1 220 ? 5.191 -11.641 -12.312 1 92.69 220 LEU A C 1
ATOM 1831 O O . LEU A 1 220 ? 4.211 -11.438 -13.031 1 92.69 220 LEU A O 1
ATOM 1835 N N . GLN A 1 221 ? 6.105 -10.773 -12.117 1 89.88 221 GLN A N 1
ATOM 1836 C CA . GLN A 1 221 ? 6.016 -9.461 -12.734 1 89.88 221 GLN A CA 1
ATOM 1837 C C . GLN A 1 221 ? 6.133 -9.555 -14.25 1 89.88 221 GLN A C 1
ATOM 1839 O O . GLN A 1 221 ? 5.496 -8.789 -14.977 1 89.88 221 GLN A O 1
ATOM 1844 N N . THR A 1 222 ? 6.965 -10.422 -14.703 1 87.25 222 THR A N 1
ATOM 1845 C CA . THR A 1 222 ? 7.188 -10.602 -16.125 1 87.25 222 THR A CA 1
ATOM 1846 C C . THR A 1 222 ? 5.906 -11.047 -16.828 1 87.25 222 THR A C 1
ATOM 1848 O O . THR A 1 222 ? 5.562 -10.531 -17.891 1 87.25 222 THR A O 1
ATOM 1851 N N . ILE A 1 223 ? 5.25 -11.969 -16.25 1 90.81 223 ILE A N 1
ATOM 1852 C CA . ILE A 1 223 ? 4.023 -12.445 -16.875 1 90.81 223 ILE A CA 1
ATOM 1853 C C . ILE A 1 223 ? 2.969 -11.344 -16.859 1 90.81 223 ILE A C 1
ATOM 1855 O O . ILE A 1 223 ? 2.186 -11.211 -17.797 1 90.81 223 ILE A O 1
ATOM 1859 N N . LEU A 1 224 ? 2.883 -10.617 -15.719 1 92.44 224 LEU A N 1
ATOM 1860 C CA . LEU A 1 224 ? 1.975 -9.477 -15.672 1 92.44 224 LEU A CA 1
ATOM 1861 C C . LEU A 1 224 ? 2.258 -8.5 -16.812 1 92.44 224 LEU A C 1
ATOM 1863 O O . LEU A 1 224 ? 1.334 -8.047 -17.484 1 92.44 224 LEU A O 1
ATOM 1867 N N . TYR A 1 225 ? 3.465 -8.234 -17.031 1 89.44 225 TYR A N 1
ATOM 1868 C CA . TYR A 1 225 ? 3.902 -7.344 -18.109 1 89.44 225 TYR A CA 1
ATOM 1869 C C . TYR A 1 225 ? 3.512 -7.898 -19.469 1 89.44 225 TYR A C 1
ATOM 1871 O O . TYR A 1 225 ? 3.002 -7.164 -20.328 1 89.44 225 TYR A O 1
ATOM 1879 N N . GLN A 1 226 ? 3.748 -9.102 -19.703 1 89.06 226 GLN A N 1
ATOM 1880 C CA . GLN A 1 226 ? 3.486 -9.734 -20.984 1 89.06 226 GLN A CA 1
ATOM 1881 C C . GLN A 1 226 ? 2 -9.688 -21.328 1 89.06 226 GLN A C 1
ATOM 1883 O O . GLN A 1 226 ? 1.632 -9.414 -22.484 1 89.06 226 GLN A O 1
ATOM 1888 N N . VAL A 1 227 ? 1.197 -9.914 -20.359 1 93.19 227 VAL A N 1
ATOM 1889 C CA . VAL A 1 227 ? -0.236 -9.984 -20.625 1 93.19 227 VAL A CA 1
ATOM 1890 C C . VAL A 1 227 ? -0.807 -8.57 -20.766 1 93.19 227 VAL A C 1
ATOM 1892 O O . VAL A 1 227 ? -1.668 -8.32 -21.609 1 93.19 227 VAL A O 1
ATOM 1895 N N . LEU A 1 228 ? -0.338 -7.664 -20 1 92.25 228 LEU A N 1
ATOM 1896 C CA . LEU A 1 228 ? -0.913 -6.324 -19.953 1 92.25 228 LEU A CA 1
ATOM 1897 C C . LEU A 1 228 ? -0.296 -5.43 -21.016 1 92.25 228 LEU A C 1
ATOM 1899 O O . LEU A 1 228 ? -0.705 -4.277 -21.188 1 92.25 228 LEU A O 1
ATOM 1903 N N . ASN A 1 229 ? 0.726 -5.848 -21.703 1 83.44 229 ASN A N 1
ATOM 1904 C CA . ASN A 1 229 ? 1.319 -5.117 -22.812 1 83.44 229 ASN A CA 1
ATOM 1905 C C . ASN A 1 229 ? 1.14 -5.859 -24.125 1 83.44 229 ASN A C 1
ATOM 1907 O O . ASN A 1 229 ? 1.007 -5.238 -25.188 1 83.44 229 ASN A O 1
ATOM 1911 N N . MET B 1 1 ? 23.391 -10.445 -21.844 1 24.22 1 MET B N 1
ATOM 1912 C CA . MET B 1 1 ? 22.25 -11.18 -21.297 1 24.22 1 MET B CA 1
ATOM 1913 C C . MET B 1 1 ? 21.047 -10.258 -21.094 1 24.22 1 MET B C 1
ATOM 1915 O O . MET B 1 1 ? 19.906 -10.648 -21.344 1 24.22 1 MET B O 1
ATOM 1919 N N . LEU B 1 2 ? 21.375 -8.969 -20.688 1 30.25 2 LEU B N 1
ATOM 1920 C CA . LEU B 1 2 ? 20.5 -7.809 -20.547 1 30.25 2 LEU B CA 1
ATOM 1921 C C . LEU B 1 2 ? 19.953 -7.383 -21.891 1 30.25 2 LEU B C 1
ATOM 1923 O O . LEU B 1 2 ? 18.906 -6.727 -21.969 1 30.25 2 LEU B O 1
ATOM 1927 N N . SER B 1 3 ? 20.75 -7.734 -22.906 1 32.59 3 SER B N 1
ATOM 1928 C CA . SER B 1 3 ? 20.469 -7.316 -24.281 1 32.59 3 SER B CA 1
ATOM 1929 C C . SER B 1 3 ? 19.234 -8.023 -24.828 1 32.59 3 SER B C 1
ATOM 1931 O O . SER B 1 3 ? 18.531 -7.465 -25.672 1 32.59 3 SER B O 1
ATOM 1933 N N . PHE B 1 4 ? 19.156 -9.258 -24.438 1 31.56 4 PHE B N 1
ATOM 1934 C CA . PHE B 1 4 ? 18.062 -10.023 -25.031 1 31.56 4 PHE B CA 1
ATOM 1935 C C . PHE B 1 4 ? 16.719 -9.516 -24.531 1 31.56 4 PHE B C 1
ATOM 1937 O O . PHE B 1 4 ? 15.719 -9.547 -25.266 1 31.56 4 PHE B O 1
ATOM 1944 N N . LEU B 1 5 ? 16.656 -9.109 -23.266 1 33.19 5 LEU B N 1
ATOM 1945 C CA . LEU B 1 5 ? 15.375 -8.656 -22.719 1 33.19 5 LEU B CA 1
ATOM 1946 C C . LEU B 1 5 ? 14.945 -7.344 -23.359 1 33.19 5 LEU B C 1
ATOM 1948 O O . LEU B 1 5 ? 13.758 -7.125 -23.609 1 33.19 5 LEU B O 1
ATOM 1952 N N . ARG B 1 6 ? 15.922 -6.531 -23.703 1 34.22 6 ARG B N 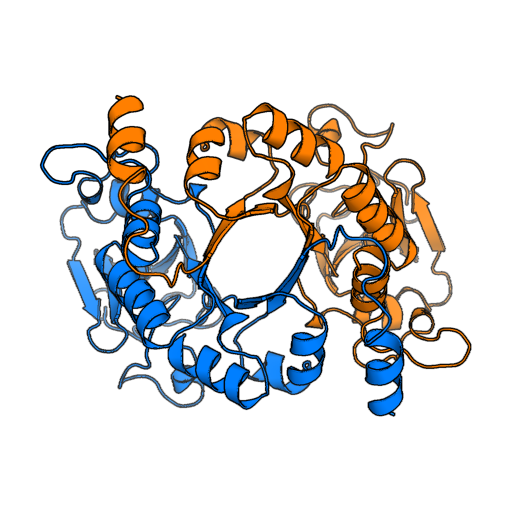1
ATOM 1953 C CA . ARG B 1 6 ? 15.633 -5.266 -24.375 1 34.22 6 ARG B CA 1
ATOM 1954 C C . ARG B 1 6 ? 15.078 -5.504 -25.781 1 34.22 6 ARG B C 1
ATOM 1956 O O . ARG B 1 6 ? 14.195 -4.777 -26.234 1 34.22 6 ARG B O 1
ATOM 1963 N N . SER B 1 7 ? 15.703 -6.406 -26.516 1 34.31 7 SER B N 1
ATOM 1964 C CA . SER B 1 7 ? 15.359 -6.602 -27.922 1 34.31 7 SER B CA 1
ATOM 1965 C C . SER B 1 7 ? 13.938 -7.125 -28.078 1 34.31 7 SER B C 1
ATOM 1967 O O . SER B 1 7 ? 13.219 -6.73 -29 1 34.31 7 SER B O 1
ATOM 1969 N N . GLU B 1 8 ? 13.594 -8.148 -27.312 1 34.09 8 GLU B N 1
ATOM 1970 C CA . GLU B 1 8 ? 12.242 -8.68 -27.469 1 34.09 8 GLU B CA 1
ATOM 1971 C C . GLU B 1 8 ? 11.203 -7.699 -26.922 1 34.09 8 GLU B C 1
ATOM 1973 O O . GLU B 1 8 ? 10.016 -7.809 -27.25 1 34.09 8 GLU B O 1
ATOM 1978 N N . PHE B 1 9 ? 11.531 -6.961 -25.906 1 36.69 9 PHE B N 1
ATOM 1979 C CA . PHE B 1 9 ? 10.609 -6.055 -25.25 1 36.69 9 PHE B CA 1
ATOM 1980 C C . PHE B 1 9 ? 10.312 -4.844 -26.125 1 36.69 9 PHE B C 1
ATOM 1982 O O . PHE B 1 9 ? 9.391 -4.074 -25.844 1 36.69 9 PHE B O 1
ATOM 1989 N N . ASN B 1 10 ? 11.25 -4.445 -26.859 1 34.81 10 ASN B N 1
ATOM 1990 C CA . ASN B 1 10 ? 10.898 -3.451 -27.875 1 34.81 10 ASN B CA 1
ATOM 1991 C C . ASN B 1 10 ? 9.805 -3.961 -28.797 1 34.81 10 ASN B C 1
ATOM 1993 O O . ASN B 1 10 ? 9.688 -3.5 -29.938 1 34.81 10 ASN B O 1
ATOM 1997 N N . ARG B 1 11 ? 9.492 -5.191 -28.719 1 35.56 11 ARG B N 1
ATOM 1998 C CA . ARG B 1 11 ? 8.484 -5.582 -29.703 1 35.56 11 ARG B CA 1
ATOM 1999 C C . ARG B 1 11 ? 7.328 -4.582 -29.734 1 35.56 11 ARG B C 1
ATOM 2001 O O . ARG B 1 11 ? 7.023 -3.949 -28.719 1 35.56 11 ARG B O 1
ATOM 2008 N N . LYS B 1 12 ? 6.504 -4.711 -30.922 1 32.75 12 LYS B N 1
ATOM 2009 C CA . LYS B 1 12 ? 5.496 -3.877 -31.562 1 32.75 12 LYS B CA 1
ATOM 2010 C C . LYS B 1 12 ? 4.32 -3.604 -30.625 1 32.75 12 LYS B C 1
ATOM 2012 O O . LYS B 1 12 ? 3.695 -4.535 -30.125 1 32.75 12 LYS B O 1
ATOM 2017 N N . ARG B 1 13 ? 4.367 -2.658 -29.734 1 41.84 13 ARG B N 1
ATOM 2018 C CA . ARG B 1 13 ? 3.082 -2.053 -29.391 1 41.84 13 ARG B CA 1
ATOM 2019 C C . ARG B 1 13 ? 2.066 -2.271 -30.516 1 41.84 13 ARG B C 1
ATOM 2021 O O . ARG B 1 13 ? 1.925 -1.434 -31.406 1 41.84 13 ARG B O 1
ATOM 2028 N N . SER B 1 14 ? 2.125 -3.383 -31.047 1 35.88 14 SER B N 1
ATOM 2029 C CA . SER B 1 14 ? 1.177 -3.398 -32.156 1 35.88 14 SER B CA 1
ATOM 2030 C C . SER B 1 14 ? -0.188 -2.873 -31.734 1 35.88 14 SER B C 1
ATOM 2032 O O . SER B 1 14 ? -0.772 -2.021 -32.406 1 35.88 14 SER B O 1
ATOM 2034 N N . SER B 1 15 ? -1.151 -3.891 -31.016 1 41.59 15 SER B N 1
ATOM 2035 C CA . SER B 1 15 ? -2.51 -3.387 -30.859 1 41.59 15 SER B CA 1
ATOM 2036 C C . SER B 1 15 ? -2.559 -2.248 -29.844 1 41.59 15 SER B C 1
ATOM 2038 O O . SER B 1 15 ? -1.736 -2.191 -28.922 1 41.59 15 SER B O 1
ATOM 2040 N N . ASN B 1 16 ? -3.205 -1.021 -29.984 1 51.59 16 ASN B N 1
ATOM 2041 C CA . ASN B 1 16 ? -3.4 0.306 -29.422 1 51.59 16 ASN B CA 1
ATOM 2042 C C . ASN B 1 16 ? -3.502 0.251 -27.891 1 51.59 16 ASN B C 1
ATOM 2044 O O . ASN B 1 16 ? -3.301 1.261 -27.219 1 51.59 16 ASN B O 1
ATOM 2048 N N . LYS B 1 17 ? -4.273 -0.736 -27.281 1 59.47 17 LYS B N 1
ATOM 2049 C CA . LYS B 1 17 ? -4.637 -0.404 -25.906 1 59.47 17 LYS B CA 1
ATOM 2050 C C . LYS B 1 17 ? -3.637 -1 -24.922 1 59.47 17 LYS B C 1
ATOM 2052 O O . LYS B 1 17 ? -3.377 -2.203 -24.938 1 59.47 17 LYS B O 1
ATOM 2057 N N . THR B 1 18 ? -2.623 -0.212 -24.203 1 79.31 18 THR B N 1
ATOM 2058 C CA . THR B 1 18 ? -1.702 -0.606 -23.141 1 79.31 18 THR B CA 1
ATOM 2059 C C . THR B 1 18 ? -2.316 -0.352 -21.766 1 79.31 18 THR B C 1
ATOM 2061 O O . THR B 1 18 ? -3.018 0.643 -21.578 1 79.31 18 THR B O 1
ATOM 2064 N N . TYR B 1 19 ? -2.297 -1.474 -20.953 1 90.62 19 TYR B N 1
ATOM 2065 C CA . TYR B 1 19 ? -2.697 -1.375 -19.547 1 90.62 19 TYR B CA 1
ATOM 2066 C C . TYR B 1 19 ? -1.512 -0.995 -18.672 1 90.62 19 TYR B C 1
ATOM 2068 O O . TYR B 1 19 ? -0.385 -1.433 -18.906 1 90.62 19 TYR B O 1
ATOM 2076 N N . ALA B 1 20 ? -1.784 -0.175 -17.734 1 92.88 20 ALA B N 1
ATOM 2077 C CA . ALA B 1 20 ? -0.721 0.373 -16.891 1 92.88 20 ALA B CA 1
ATOM 2078 C C . ALA B 1 20 ? -0.182 -0.683 -15.93 1 92.88 20 ALA B C 1
ATOM 2080 O O . ALA B 1 20 ? -0.936 -1.525 -15.438 1 92.88 20 ALA B O 1
ATOM 2081 N N . LEU B 1 21 ? 1.095 -0.618 -15.75 1 93.12 21 LEU B N 1
ATOM 2082 C CA . LEU B 1 21 ? 1.801 -1.458 -14.789 1 93.12 21 LEU B CA 1
ATOM 2083 C C . LEU B 1 21 ? 2.51 -0.606 -13.742 1 93.12 21 LEU B C 1
ATOM 2085 O O . LEU B 1 21 ? 3.287 0.288 -14.078 1 93.12 21 LEU B O 1
ATOM 2089 N N . SER B 1 22 ? 2.15 -0.891 -12.461 1 93.88 22 SER B N 1
ATOM 2090 C CA . SER B 1 22 ? 2.85 -0.207 -11.375 1 93.88 22 SER B CA 1
ATOM 2091 C C . SER B 1 22 ? 3.225 -1.177 -10.258 1 93.88 22 SER B C 1
ATOM 2093 O O . SER B 1 22 ? 2.738 -2.309 -10.227 1 93.88 22 SER B O 1
ATOM 2095 N N . VAL B 1 23 ? 4.195 -0.707 -9.43 1 92.88 23 VAL B N 1
ATOM 2096 C CA . VAL B 1 23 ? 4.652 -1.524 -8.312 1 92.88 23 VAL B CA 1
ATOM 2097 C C . VAL B 1 23 ? 4.848 -0.648 -7.078 1 92.88 23 VAL B C 1
ATOM 2099 O O . VAL B 1 23 ? 5.145 0.542 -7.191 1 92.88 23 VAL B O 1
ATOM 2102 N N . ALA B 1 24 ? 4.605 -1.237 -5.973 1 91.75 24 ALA B N 1
ATOM 2103 C CA . ALA B 1 24 ? 4.977 -0.609 -4.707 1 91.75 24 ALA B CA 1
ATOM 2104 C C . ALA B 1 24 ? 6.375 -1.035 -4.27 1 91.75 24 ALA B C 1
ATOM 2106 O O . ALA B 1 24 ? 6.746 -2.205 -4.402 1 91.75 24 ALA B O 1
ATOM 2107 N N . LEU B 1 25 ? 7.129 -0.032 -3.789 1 90.69 25 LEU B N 1
ATOM 2108 C CA . LEU B 1 25 ? 8.477 -0.326 -3.32 1 90.69 25 LEU B CA 1
ATOM 2109 C C . LEU B 1 25 ? 8.727 0.294 -1.949 1 90.69 25 LEU B C 1
ATOM 2111 O O . LEU B 1 25 ? 8.297 1.42 -1.687 1 90.69 25 LEU B O 1
ATOM 2115 N N . SER B 1 26 ? 9.438 -0.5 -1.146 1 88.31 26 SER B N 1
ATOM 2116 C CA . SER B 1 26 ? 9.922 0.05 0.115 1 88.31 26 SER B CA 1
ATOM 2117 C C . SER B 1 26 ? 11.086 1.008 -0.112 1 88.31 26 SER B C 1
ATOM 2119 O O . SER B 1 26 ? 11.969 0.738 -0.929 1 88.31 26 SER B O 1
ATOM 2121 N N . PRO B 1 27 ? 11.094 2.109 0.604 1 88.31 27 PRO B N 1
ATOM 2122 C CA . PRO B 1 27 ? 12.188 3.064 0.432 1 88.31 27 PRO B CA 1
ATOM 2123 C C . PRO B 1 27 ? 13.406 2.727 1.286 1 88.31 27 PRO B C 1
ATOM 2125 O O . PRO B 1 27 ? 14.414 3.445 1.252 1 88.31 27 PRO B O 1
ATOM 2128 N N . ILE B 1 28 ? 13.32 1.717 2.061 1 83.94 28 ILE B N 1
ATOM 2129 C CA . ILE B 1 28 ? 14.383 1.366 2.998 1 83.94 28 ILE B CA 1
ATOM 2130 C C . ILE B 1 28 ? 15.57 0.778 2.238 1 83.94 28 ILE B C 1
ATOM 2132 O O . ILE B 1 28 ? 15.43 -0.219 1.526 1 83.94 28 ILE B O 1
ATOM 2136 N N . ILE B 1 29 ? 16.703 1.316 2.455 1 81.88 29 ILE B N 1
ATOM 2137 C CA . ILE B 1 29 ? 17.906 1.062 1.68 1 81.88 29 ILE B CA 1
ATOM 2138 C C . ILE B 1 29 ? 18.266 -0.423 1.738 1 81.88 29 ILE B C 1
ATOM 2140 O O . ILE B 1 29 ? 18.641 -1.016 0.729 1 81.88 29 ILE B O 1
ATOM 2144 N N . SER B 1 30 ? 18.219 -0.981 2.877 1 80.81 30 SER B N 1
ATOM 2145 C CA . SER B 1 30 ? 18.594 -2.387 3.021 1 80.81 30 SER B CA 1
ATOM 2146 C C . SER B 1 30 ? 17.719 -3.277 2.143 1 80.81 30 SER B C 1
ATOM 2148 O O . SER B 1 30 ? 18.188 -4.297 1.626 1 80.81 30 SER B O 1
ATOM 2150 N N . ILE B 1 31 ? 16.547 -2.895 1.957 1 76.94 31 ILE B N 1
ATOM 2151 C CA . ILE B 1 31 ? 15.617 -3.639 1.107 1 76.94 31 ILE B CA 1
ATOM 2152 C C . ILE B 1 31 ? 15.938 -3.367 -0.361 1 76.94 31 ILE B C 1
ATOM 2154 O O . ILE B 1 31 ? 15.977 -4.293 -1.176 1 76.94 31 ILE B O 1
ATOM 2158 N N . VAL B 1 32 ? 16.25 -2.201 -0.64 1 77 32 VAL B N 1
ATOM 2159 C CA . VAL B 1 32 ? 16.5 -1.77 -2.01 1 77 32 VAL B CA 1
ATOM 2160 C C . VAL B 1 32 ? 17.781 -2.426 -2.523 1 77 32 VAL B C 1
ATOM 2162 O O . VAL B 1 32 ? 17.828 -2.932 -3.648 1 77 32 VAL B O 1
ATOM 2165 N N . SER B 1 33 ? 18.781 -2.438 -1.755 1 72.94 33 SER B N 1
ATOM 2166 C CA . SER B 1 33 ? 20.094 -2.906 -2.158 1 72.94 33 SER B CA 1
ATOM 2167 C C . SER B 1 33 ? 20.109 -4.414 -2.396 1 72.94 33 SER B C 1
ATOM 2169 O O . SER B 1 33 ? 20.859 -4.914 -3.227 1 72.94 33 SER B O 1
ATOM 2171 N N . SER B 1 34 ? 19.297 -5.035 -1.729 1 66.06 34 SER B N 1
ATOM 2172 C CA . SER B 1 34 ? 19.328 -6.492 -1.801 1 66.06 34 SER B CA 1
ATOM 2173 C C . SER B 1 34 ? 18.438 -7.004 -2.926 1 66.06 34 SER B C 1
ATOM 2175 O O . SER B 1 34 ? 18.625 -8.117 -3.422 1 66.06 34 SER B O 1
ATOM 2177 N N . SER B 1 35 ? 17.641 -6.156 -3.293 1 59.62 35 SER B N 1
ATOM 2178 C CA . SER B 1 35 ? 16.547 -6.848 -3.967 1 59.62 35 SER B CA 1
ATOM 2179 C C . SER B 1 35 ? 16.266 -6.23 -5.336 1 59.62 35 SER B C 1
ATOM 2181 O O . SER B 1 35 ? 15.656 -6.875 -6.199 1 59.62 35 SER B O 1
ATOM 2183 N N . TYR B 1 36 ? 16.875 -5.09 -5.52 1 64.94 36 TYR B N 1
ATOM 2184 C CA . TYR B 1 36 ? 16.281 -4.43 -6.684 1 64.94 36 TYR B CA 1
ATOM 2185 C C . TYR B 1 36 ? 17.344 -4.168 -7.746 1 64.94 36 TYR B C 1
ATOM 2187 O O . TYR B 1 36 ? 18.453 -3.736 -7.43 1 64.94 36 TYR B O 1
ATOM 2195 N N . ASN B 1 37 ? 17.156 -4.793 -8.867 1 78.25 37 ASN B N 1
ATOM 2196 C CA . ASN B 1 37 ? 17.688 -4.078 -10.023 1 78.25 37 ASN B CA 1
ATOM 2197 C C . ASN B 1 37 ? 16.75 -2.963 -10.469 1 78.25 37 ASN B C 1
ATOM 2199 O O . ASN B 1 37 ? 15.875 -3.182 -11.312 1 78.25 37 ASN B O 1
ATOM 2203 N N . VAL B 1 38 ? 16.875 -1.791 -9.875 1 85 38 VAL B N 1
ATOM 2204 C CA . VAL B 1 38 ? 15.938 -0.682 -10 1 85 38 VAL B CA 1
ATOM 2205 C C . VAL B 1 38 ? 15.836 -0.248 -11.453 1 85 38 VAL B C 1
ATOM 2207 O O . VAL B 1 38 ? 14.75 0.092 -11.93 1 85 38 VAL B O 1
ATOM 2210 N N . ALA B 1 39 ? 16.922 -0.318 -12.125 1 82.81 39 ALA B N 1
ATOM 2211 C CA . ALA B 1 39 ? 16.906 0.051 -13.539 1 82.81 39 ALA B CA 1
ATOM 2212 C C . ALA B 1 39 ? 16.016 -0.901 -14.344 1 82.81 39 ALA B C 1
ATOM 2214 O O . ALA B 1 39 ? 15.297 -0.474 -15.242 1 82.81 39 ALA B O 1
ATOM 2215 N N . LYS B 1 40 ? 16.094 -2.086 -14.016 1 78.75 40 LYS B N 1
ATOM 2216 C CA . LYS B 1 40 ? 15.25 -3.068 -14.695 1 78.75 40 LYS B CA 1
ATOM 2217 C C . LYS B 1 40 ? 13.773 -2.854 -14.359 1 78.75 40 LYS B C 1
ATOM 2219 O O . LYS B 1 40 ? 12.914 -2.959 -15.234 1 78.75 40 LYS B O 1
ATOM 2224 N N . ILE B 1 41 ? 13.539 -2.605 -13.117 1 83.62 41 ILE B N 1
ATOM 2225 C CA . ILE B 1 41 ? 12.172 -2.312 -12.703 1 83.62 41 ILE B CA 1
ATOM 2226 C C . ILE B 1 41 ? 11.641 -1.112 -13.477 1 83.62 41 ILE B C 1
ATOM 2228 O O . ILE B 1 41 ? 10.516 -1.146 -13.992 1 83.62 41 ILE B O 1
ATOM 2232 N N . SER B 1 42 ? 12.414 -0.117 -13.578 1 86.94 42 SER B N 1
ATOM 2233 C CA . SER B 1 42 ? 12.023 1.104 -14.281 1 86.94 42 SER B CA 1
ATOM 2234 C C . SER B 1 42 ? 11.586 0.806 -15.711 1 86.94 42 SER B C 1
ATOM 2236 O O . SER B 1 42 ? 10.641 1.415 -16.219 1 86.94 42 SER B O 1
ATOM 2238 N N . ALA B 1 43 ? 12.141 -0.167 -16.281 1 80.38 43 ALA B N 1
ATOM 2239 C CA . ALA B 1 43 ? 11.883 -0.496 -17.688 1 80.38 43 ALA B CA 1
ATOM 2240 C C . ALA B 1 43 ? 10.578 -1.28 -17.828 1 80.38 43 ALA B C 1
ATOM 2242 O O . ALA B 1 43 ? 9.969 -1.285 -18.891 1 80.38 43 ALA B O 1
ATOM 2243 N N . PHE B 1 44 ? 10.133 -1.806 -16.719 1 80.38 44 PHE B N 1
ATOM 2244 C CA . PHE B 1 44 ? 9.031 -2.752 -16.844 1 80.38 44 PHE B CA 1
ATOM 2245 C C . PHE B 1 44 ? 7.758 -2.189 -16.219 1 80.38 44 PHE B C 1
ATOM 2247 O O . PHE B 1 44 ? 6.719 -2.852 -16.219 1 80.38 44 PHE B O 1
ATOM 2254 N N . VAL B 1 45 ? 7.863 -0.971 -15.75 1 89.56 45 VAL B N 1
ATOM 2255 C CA . VAL B 1 45 ? 6.676 -0.417 -15.109 1 89.56 45 VAL B CA 1
ATOM 2256 C C . VAL B 1 45 ? 6.434 1.006 -15.609 1 89.56 45 VAL B C 1
ATOM 2258 O O . VAL B 1 45 ? 7.355 1.663 -16.094 1 89.56 45 VAL B O 1
ATOM 2261 N N . ASP B 1 46 ? 5.184 1.38 -15.57 1 91.81 46 ASP B N 1
ATOM 2262 C CA . ASP B 1 46 ? 4.836 2.752 -15.93 1 91.81 46 ASP B CA 1
ATOM 2263 C C . ASP B 1 46 ? 5.207 3.721 -14.812 1 91.81 46 ASP B C 1
ATOM 2265 O O . ASP B 1 46 ? 5.734 4.805 -15.07 1 91.81 46 ASP B O 1
ATOM 2269 N N . TRP B 1 47 ? 4.922 3.25 -13.586 1 93.56 47 TRP B N 1
ATOM 2270 C CA . TRP B 1 47 ? 5.336 4.055 -12.445 1 93.56 47 TRP B CA 1
ATOM 2271 C C . TRP B 1 47 ? 5.535 3.186 -11.211 1 93.56 47 TRP B C 1
ATOM 2273 O O . TRP B 1 47 ? 5.184 2.004 -11.211 1 93.56 47 TRP B O 1
ATOM 2283 N N . VAL B 1 48 ? 6.242 3.793 -10.258 1 94.31 48 VAL B N 1
ATOM 2284 C CA . VAL B 1 48 ? 6.543 3.16 -8.984 1 94.31 48 VAL B CA 1
ATOM 2285 C C . VAL B 1 48 ? 5.91 3.963 -7.848 1 94.31 48 VAL B C 1
ATOM 2287 O O . VAL B 1 48 ? 6.039 5.188 -7.797 1 94.31 48 VAL B O 1
ATOM 2290 N N . ASN B 1 49 ? 5.125 3.232 -7.035 1 95.75 49 ASN B N 1
ATOM 2291 C CA . ASN B 1 49 ? 4.652 3.826 -5.789 1 95.75 49 ASN B CA 1
ATOM 2292 C C . ASN B 1 49 ? 5.652 3.627 -4.656 1 95.75 49 ASN B C 1
ATOM 2294 O O . ASN B 1 49 ? 5.727 2.545 -4.07 1 95.75 49 ASN B O 1
ATOM 2298 N N . LEU B 1 50 ? 6.395 4.629 -4.312 1 95.69 50 LEU B N 1
ATOM 2299 C CA . LEU B 1 50 ? 7.34 4.531 -3.205 1 95.69 50 LEU B CA 1
ATOM 2300 C C . LEU B 1 50 ? 6.633 4.723 -1.868 1 95.69 50 LEU B C 1
ATOM 2302 O O . LEU B 1 50 ? 5.996 5.754 -1.639 1 95.69 50 LEU B O 1
ATOM 2306 N N . MET B 1 51 ? 6.727 3.742 -1.105 1 95.12 51 MET B N 1
ATOM 2307 C CA . MET B 1 51 ? 6.023 3.785 0.176 1 95.12 51 MET B CA 1
ATOM 2308 C C . MET B 1 51 ? 6.812 4.598 1.199 1 95.12 51 MET B C 1
ATOM 2310 O O . MET B 1 51 ? 7.27 4.055 2.209 1 95.12 51 MET B O 1
ATOM 2314 N N . THR B 1 52 ? 6.895 5.895 0.983 1 97 52 THR B N 1
ATOM 2315 C CA . THR B 1 52 ? 7.73 6.809 1.753 1 97 52 THR B CA 1
ATOM 2316 C C . THR B 1 52 ? 7.051 7.191 3.064 1 97 52 THR B C 1
ATOM 2318 O O . THR B 1 52 ? 6.895 8.375 3.365 1 97 52 THR B O 1
ATOM 2321 N N . TYR B 1 53 ? 6.703 6.207 3.814 1 95 53 TYR B N 1
ATOM 2322 C CA . TYR B 1 53 ? 6.141 6.266 5.16 1 95 53 TYR B CA 1
ATOM 2323 C C . TYR B 1 53 ? 6.508 5.023 5.961 1 95 53 TYR B C 1
ATOM 2325 O O . TYR B 1 53 ? 7.207 4.137 5.457 1 95 53 TYR B O 1
ATOM 2333 N N . ASP B 1 54 ? 6.238 5.07 7.184 1 92.06 54 ASP B N 1
ATOM 2334 C CA . ASP B 1 54 ? 6.613 4.004 8.102 1 92.06 54 ASP B CA 1
ATOM 2335 C C . ASP B 1 54 ? 8.133 3.883 8.211 1 92.06 54 ASP B C 1
ATOM 2337 O O . ASP B 1 54 ? 8.664 2.777 8.344 1 92.06 54 ASP B O 1
ATOM 2341 N N . PHE B 1 55 ? 8.766 4.945 8.062 1 91.25 55 PHE B N 1
ATOM 2342 C CA . PHE B 1 55 ? 10.219 4.934 8.203 1 91.25 55 PHE B CA 1
ATOM 2343 C C . PHE B 1 55 ? 10.633 4.465 9.594 1 91.25 55 PHE B C 1
ATOM 2345 O O . PHE B 1 55 ? 11.656 3.799 9.75 1 91.25 55 PHE B O 1
ATOM 2352 N N . HIS B 1 56 ? 9.859 4.941 10.531 1 81.62 56 HIS B N 1
ATOM 2353 C CA . HIS B 1 56 ? 10.109 4.555 11.914 1 81.62 56 HIS B CA 1
ATOM 2354 C C . HIS B 1 56 ? 8.906 3.822 12.508 1 81.62 56 HIS B C 1
ATOM 2356 O O . HIS B 1 56 ? 8.211 4.359 13.375 1 81.62 56 HIS B O 1
ATOM 2362 N N . SER B 1 57 ? 8.531 2.723 11.812 1 68.31 57 SER B N 1
ATOM 2363 C CA . SER B 1 57 ? 7.324 1.99 12.188 1 68.31 57 SER B CA 1
ATOM 2364 C C . SER B 1 57 ? 7.398 1.501 13.625 1 68.31 57 SER B C 1
ATOM 2366 O O . SER B 1 57 ? 8.492 1.342 14.18 1 68.31 57 SER B O 1
ATOM 2368 N N . PRO B 1 58 ? 6.086 1.11 14 1 57.88 58 PRO B N 1
ATOM 2369 C CA . PRO B 1 58 ? 5.879 0.642 15.375 1 57.88 58 PRO B CA 1
ATOM 2370 C C . PRO B 1 58 ? 6.695 -0.605 15.703 1 57.88 58 PRO B C 1
ATOM 2372 O O . PRO B 1 58 ? 6.887 -1.467 14.844 1 57.88 58 PRO B O 1
ATOM 2375 N N . ASN B 1 59 ? 7.18 -0.589 16.734 1 60.34 59 ASN B N 1
ATOM 2376 C CA . ASN B 1 59 ? 7.762 -1.769 17.359 1 60.34 59 ASN B CA 1
ATOM 2377 C C . ASN B 1 59 ? 9.227 -1.952 16.969 1 60.34 59 ASN B C 1
ATOM 2379 O O . ASN B 1 59 ? 9.82 -2.996 17.234 1 60.34 59 ASN B O 1
ATOM 2383 N N . THR B 1 60 ? 9.578 -0.92 16.203 1 67.12 60 THR B N 1
ATOM 2384 C CA . THR B 1 60 ? 10.977 -1.096 15.828 1 67.12 60 THR B CA 1
ATOM 2385 C C . THR B 1 60 ? 11.898 -0.419 16.828 1 67.12 60 THR B C 1
ATOM 2387 O O . THR B 1 60 ? 12.945 -0.968 17.188 1 67.12 60 THR B O 1
ATOM 2390 N N . PHE B 1 61 ? 11.391 0.818 17.281 1 79.06 61 PHE B N 1
ATOM 2391 C CA . PHE B 1 61 ? 12.305 1.557 18.141 1 79.06 61 PHE B CA 1
ATOM 2392 C C . PHE B 1 61 ? 11.57 2.141 19.344 1 79.06 61 PHE B C 1
ATOM 2394 O O . PHE B 1 61 ? 10.461 2.666 19.203 1 79.06 61 PHE B O 1
ATOM 2401 N N . PRO B 1 62 ? 12.141 2.121 20.5 1 87.88 62 PRO B N 1
ATOM 2402 C CA . PRO B 1 62 ? 11.484 2.625 21.703 1 87.88 62 PRO B CA 1
ATOM 2403 C C . PRO B 1 62 ? 11.711 4.121 21.922 1 87.88 62 PRO B C 1
ATOM 2405 O O . PRO B 1 62 ? 11.977 4.555 23.047 1 87.88 62 PRO B O 1
ATOM 2408 N N . TYR B 1 63 ? 11.688 4.875 20.875 1 92.38 63 TYR B N 1
ATOM 2409 C CA . TYR B 1 63 ? 11.797 6.328 20.969 1 92.38 63 TYR B CA 1
ATOM 2410 C C . TYR B 1 63 ? 10.977 7.016 19.891 1 92.38 63 TYR B C 1
ATOM 2412 O O . TYR B 1 63 ? 10.68 6.414 18.859 1 92.38 63 TYR B O 1
ATOM 2420 N N . THR B 1 64 ? 10.586 8.25 20.141 1 94.19 64 THR B N 1
ATOM 2421 C CA . THR B 1 64 ? 9.727 9.016 19.25 1 94.19 64 THR B CA 1
ATOM 2422 C C . THR B 1 64 ? 10.477 9.406 17.984 1 94.19 64 THR B C 1
ATOM 2424 O O . THR B 1 64 ? 11.656 9.766 18.031 1 94.19 64 THR B O 1
ATOM 2427 N N . GLU B 1 65 ? 9.852 9.211 16.844 1 93.75 65 GLU B N 1
ATOM 2428 C CA . GLU B 1 65 ? 10.359 9.617 15.539 1 93.75 65 GLU B CA 1
ATOM 2429 C C . GLU B 1 65 ? 9.211 9.867 14.562 1 93.75 65 GLU B C 1
ATOM 2431 O O . GLU B 1 65 ? 8.078 9.453 14.805 1 93.75 65 GLU B O 1
ATOM 2436 N N . HIS B 1 66 ? 9.547 10.586 13.508 1 96.06 66 HIS B N 1
ATOM 2437 C CA . HIS B 1 66 ? 8.531 10.914 12.516 1 96.06 66 HIS B CA 1
ATOM 2438 C C . HIS B 1 66 ? 8.18 9.703 11.656 1 96.06 66 HIS B C 1
ATOM 2440 O O . HIS B 1 66 ? 9.055 8.914 11.305 1 96.06 66 HIS B O 1
ATOM 2446 N N . ASN B 1 67 ? 6.93 9.641 11.273 1 95.75 67 ASN B N 1
ATOM 2447 C CA . ASN B 1 67 ? 6.445 8.594 10.383 1 95.75 67 ASN B CA 1
ATOM 2448 C C . ASN B 1 67 ? 6.957 8.789 8.961 1 95.75 67 ASN B C 1
ATOM 2450 O O . ASN B 1 67 ? 7.391 7.836 8.312 1 95.75 67 ASN B O 1
ATOM 2454 N N . SER B 1 68 ? 6.922 9.984 8.477 1 97.69 68 SER B N 1
ATOM 2455 C CA . SER B 1 68 ? 7.195 10.273 7.074 1 97.69 68 SER B CA 1
ATOM 2456 C C . SER B 1 68 ? 7.863 11.633 6.91 1 97.69 68 SER B C 1
ATOM 2458 O O . SER B 1 68 ? 7.297 12.539 6.297 1 97.69 68 SER B O 1
ATOM 2460 N N . PRO B 1 69 ? 9.062 11.789 7.391 1 98.38 69 PRO B N 1
ATOM 2461 C CA . PRO B 1 69 ? 9.766 13.062 7.246 1 98.38 69 PRO B CA 1
ATOM 2462 C C . PRO B 1 69 ? 10.203 13.336 5.809 1 98.38 69 PRO B C 1
ATOM 2464 O O . PRO B 1 69 ? 10.602 12.414 5.094 1 98.38 69 PRO B O 1
ATOM 2467 N N . LEU B 1 70 ? 10.102 14.594 5.391 1 98.75 70 LEU B N 1
ATOM 2468 C CA . LEU B 1 70 ? 10.562 14.961 4.055 1 98.75 70 LEU B CA 1
ATOM 2469 C C . LEU B 1 70 ? 12.086 14.977 3.988 1 98.75 70 LEU B C 1
ATOM 2471 O O . LEU B 1 70 ? 12.68 14.5 3.018 1 98.75 70 LEU B O 1
ATOM 2475 N N . PHE B 1 71 ? 12.664 15.57 5.039 1 98.56 71 PHE B N 1
ATOM 2476 C CA . PHE B 1 71 ? 14.117 15.68 5.117 1 98.56 71 PHE B CA 1
ATOM 2477 C C . PHE B 1 71 ? 14.633 15.102 6.43 1 98.56 71 PHE B C 1
ATOM 2479 O O . PHE B 1 71 ? 13.852 14.852 7.355 1 98.56 71 PHE B O 1
ATOM 2486 N N . ALA B 1 72 ? 15.953 14.914 6.449 1 97.44 72 ALA B N 1
ATOM 2487 C CA . ALA B 1 72 ? 16.594 14.492 7.688 1 97.44 72 ALA B CA 1
ATOM 2488 C C . ALA B 1 72 ? 16.594 15.617 8.719 1 97.44 72 ALA B C 1
ATOM 2490 O O . ALA B 1 72 ? 16.531 16.797 8.367 1 97.44 72 ALA B O 1
ATOM 2491 N N . ASN B 1 73 ? 16.516 15.156 9.93 1 97 73 ASN B N 1
ATOM 2492 C CA . ASN B 1 73 ? 16.688 16.062 11.055 1 97 73 ASN B CA 1
ATOM 2493 C C . ASN B 1 73 ? 18.125 16.062 11.57 1 97 73 ASN B C 1
ATOM 2495 O O . ASN B 1 73 ? 18.781 15.016 11.555 1 97 73 ASN B O 1
ATOM 2499 N N . LYS B 1 74 ? 18.562 17.188 12.172 1 96.38 74 LYS B N 1
ATOM 2500 C CA . LYS B 1 74 ? 19.922 17.297 12.695 1 96.38 74 LYS B CA 1
ATOM 2501 C C . LYS B 1 74 ? 20.156 16.266 13.805 1 96.38 74 LYS B C 1
ATOM 2503 O O . LYS B 1 74 ? 21.297 15.891 14.07 1 96.38 74 LYS B O 1
ATOM 2508 N N . LEU B 1 75 ? 19.125 15.82 14.43 1 95.12 75 LEU B N 1
ATOM 2509 C CA . LEU B 1 75 ? 19.219 14.852 15.523 1 95.12 75 LEU B CA 1
ATOM 2510 C C . LEU B 1 75 ? 19.375 13.438 14.984 1 95.12 75 LEU B C 1
ATOM 2512 O O . LEU B 1 75 ? 19.703 12.516 15.727 1 95.12 75 LEU B O 1
ATOM 2516 N N . ASP B 1 76 ? 19.062 13.242 13.727 1 94.75 76 ASP B N 1
ATOM 2517 C CA . ASP B 1 76 ? 19.188 11.914 13.133 1 94.75 76 ASP B CA 1
ATOM 2518 C C . ASP B 1 76 ? 20.656 11.461 13.109 1 94.75 76 ASP B C 1
ATOM 2520 O O . ASP B 1 76 ? 21.547 12.234 12.758 1 94.75 76 ASP B O 1
ATOM 2524 N N . ARG B 1 77 ? 20.828 10.203 13.562 1 91.38 77 ARG B N 1
ATOM 2525 C CA . ARG B 1 77 ? 22.172 9.633 13.562 1 91.38 77 ARG B CA 1
ATOM 2526 C C . ARG B 1 77 ? 22.219 8.32 12.789 1 91.38 77 ARG B C 1
ATOM 2528 O O . ARG B 1 77 ? 21.203 7.629 12.672 1 91.38 77 ARG B O 1
ATOM 2535 N N . LEU B 1 78 ? 23.406 8.078 12.211 1 90.88 78 LEU B N 1
ATOM 2536 C CA . LEU B 1 78 ? 23.688 6.812 11.539 1 90.88 78 LEU B CA 1
ATOM 2537 C C . LEU B 1 78 ? 22.656 6.543 10.453 1 90.88 78 LEU B C 1
ATOM 2539 O O . LEU B 1 78 ? 22.438 7.379 9.562 1 90.88 78 LEU B O 1
ATOM 2543 N N . TYR B 1 79 ? 22.031 5.367 10.508 1 88.06 79 TYR B N 1
ATOM 2544 C CA . TYR B 1 79 ? 21.172 4.957 9.391 1 88.06 79 TYR B CA 1
ATOM 2545 C C . TYR B 1 79 ? 19.875 5.754 9.375 1 88.06 79 TYR B C 1
ATOM 2547 O O . TYR B 1 79 ? 19.188 5.816 8.352 1 88.06 79 TYR B O 1
ATOM 2555 N N . PHE B 1 80 ? 19.609 6.477 10.453 1 90.19 80 PHE B N 1
ATOM 2556 C CA . PHE B 1 80 ? 18.375 7.234 10.547 1 90.19 80 PHE B CA 1
ATOM 2557 C C . PHE B 1 80 ? 18.422 8.477 9.664 1 90.19 80 PHE B C 1
ATOM 2559 O O . PHE B 1 80 ? 17.391 9.039 9.305 1 90.19 80 PHE B O 1
ATOM 2566 N N . LYS B 1 81 ? 19.594 8.875 9.312 1 94.12 81 LYS B N 1
ATOM 2567 C CA . LYS B 1 81 ? 19.781 10.023 8.43 1 94.12 81 LYS B CA 1
ATOM 2568 C C . LYS B 1 81 ? 19.188 9.75 7.051 1 94.12 81 LYS B C 1
ATOM 2570 O O . LYS B 1 81 ? 18.906 10.688 6.301 1 94.12 81 LYS B O 1
ATOM 2575 N N . TYR B 1 82 ? 18.969 8.461 6.809 1 94.5 82 TYR B N 1
ATOM 2576 C CA . TYR B 1 82 ? 18.531 8.07 5.473 1 94.5 82 TYR B CA 1
ATOM 2577 C C . TYR B 1 82 ? 17.031 7.766 5.461 1 94.5 82 TYR B C 1
ATOM 2579 O O . TYR B 1 82 ? 16.469 7.469 4.406 1 94.5 82 TYR B O 1
ATOM 2587 N N . PHE B 1 83 ? 16.359 7.891 6.539 1 94.19 83 PHE B N 1
ATOM 2588 C CA . PHE B 1 83 ? 14.953 7.543 6.664 1 94.19 83 PHE B CA 1
ATOM 2589 C C . PHE B 1 83 ? 14.07 8.766 6.414 1 94.19 83 PHE B C 1
ATOM 2591 O O . PHE B 1 83 ? 13.367 9.219 7.312 1 94.19 83 PHE B O 1
ATOM 2598 N N . ASN B 1 84 ? 14.148 9.203 5.188 1 97.44 84 ASN B N 1
ATOM 2599 C CA . ASN B 1 84 ? 13.336 10.344 4.777 1 97.44 84 ASN B CA 1
ATOM 2600 C C . ASN B 1 84 ? 13.031 10.305 3.283 1 97.44 84 ASN B C 1
ATOM 2602 O O . ASN B 1 84 ? 13.711 9.609 2.525 1 97.44 84 ASN B O 1
ATOM 2606 N N . ILE B 1 85 ? 12.078 11.094 2.904 1 98.5 85 ILE B N 1
ATOM 2607 C CA . ILE B 1 85 ? 11.539 11.07 1.547 1 98.5 85 ILE B CA 1
ATOM 2608 C C . ILE B 1 85 ? 12.602 11.555 0.563 1 98.5 85 ILE B C 1
ATOM 2610 O O . ILE B 1 85 ? 12.828 10.93 -0.477 1 98.5 85 ILE B O 1
ATOM 2614 N N . ASN B 1 86 ? 13.242 12.641 0.853 1 98.69 86 ASN B N 1
ATOM 2615 C CA . ASN B 1 86 ? 14.234 13.219 -0.038 1 98.69 86 ASN B CA 1
ATOM 2616 C C . ASN B 1 86 ? 15.359 12.234 -0.348 1 98.69 86 ASN B C 1
ATOM 2618 O O . ASN B 1 86 ? 15.734 12.055 -1.509 1 98.69 86 ASN B O 1
ATOM 2622 N N . PHE B 1 87 ? 15.875 11.617 0.622 1 98.06 87 PHE B N 1
ATOM 2623 C CA . PHE B 1 87 ? 16.938 10.648 0.404 1 98.06 87 PHE B CA 1
ATOM 2624 C C . PHE B 1 87 ? 16.438 9.484 -0.439 1 98.06 87 PHE B C 1
ATOM 2626 O O . PHE B 1 87 ? 17.109 9.078 -1.4 1 98.06 87 PHE B O 1
ATOM 2633 N N . ALA B 1 88 ? 15.281 8.922 -0.013 1 96.75 88 ALA B N 1
ATOM 2634 C CA . ALA B 1 88 ? 14.734 7.766 -0.72 1 96.75 88 ALA B CA 1
ATOM 2635 C C . ALA B 1 88 ? 14.594 8.055 -2.213 1 96.75 88 ALA B C 1
ATOM 2637 O O . ALA B 1 88 ? 15.086 7.285 -3.045 1 96.75 88 ALA B O 1
ATOM 2638 N N . VAL B 1 89 ? 13.984 9.156 -2.521 1 97.56 89 VAL B N 1
ATOM 2639 C CA . VAL B 1 89 ? 13.742 9.516 -3.914 1 97.56 89 VAL B CA 1
ATOM 2640 C C . VAL B 1 89 ? 15.078 9.711 -4.637 1 97.56 89 VAL B C 1
ATOM 2642 O O . VAL B 1 89 ? 15.281 9.18 -5.73 1 97.56 89 VAL B O 1
ATOM 2645 N N . THR B 1 90 ? 15.984 10.391 -4.023 1 97.25 90 THR B N 1
ATOM 2646 C CA . THR B 1 90 ? 17.297 10.648 -4.629 1 97.25 90 THR B CA 1
ATOM 2647 C C . THR B 1 90 ? 18.031 9.336 -4.871 1 97.25 90 THR B C 1
ATOM 2649 O O . THR B 1 90 ? 18.656 9.156 -5.922 1 97.25 90 THR B O 1
ATOM 2652 N N . TYR B 1 91 ? 17.938 8.484 -3.949 1 95.19 91 TYR B N 1
ATOM 2653 C CA . TYR B 1 91 ? 18.609 7.195 -4.039 1 95.19 91 TYR B CA 1
ATOM 2654 C C . TYR B 1 91 ? 18.047 6.363 -5.188 1 95.19 91 TYR B C 1
ATOM 2656 O O . TYR B 1 91 ? 18.797 5.793 -5.98 1 95.19 91 TYR B O 1
ATOM 2664 N N . PHE B 1 92 ? 16.734 6.277 -5.277 1 94.81 92 PHE B N 1
ATOM 2665 C CA . PHE B 1 92 ? 16.109 5.508 -6.344 1 94.81 92 PHE B CA 1
ATOM 2666 C C . PHE B 1 92 ? 16.438 6.102 -7.707 1 94.81 92 PHE B C 1
ATOM 2668 O O . PHE B 1 92 ? 16.656 5.363 -8.672 1 94.81 92 PHE B O 1
ATOM 2675 N N . VAL B 1 93 ? 16.469 7.402 -7.812 1 95.62 93 VAL B N 1
ATOM 2676 C CA . VAL B 1 93 ? 16.844 8.055 -9.062 1 95.62 93 VAL B CA 1
ATOM 2677 C C . VAL B 1 93 ? 18.281 7.688 -9.422 1 95.62 93 VAL B C 1
ATOM 2679 O O . VAL B 1 93 ? 18.578 7.371 -10.578 1 95.62 93 VAL B O 1
ATOM 2682 N N . LYS B 1 94 ? 19.141 7.68 -8.469 1 94.56 94 LYS B N 1
ATOM 2683 C CA . LYS B 1 94 ? 20.531 7.309 -8.68 1 94.56 94 LYS B CA 1
ATOM 2684 C C . LYS B 1 94 ? 20.656 5.871 -9.18 1 94.56 94 LYS B C 1
ATOM 2686 O O . LYS B 1 94 ? 21.547 5.555 -9.969 1 94.56 94 LYS B O 1
ATOM 2691 N N . LEU B 1 95 ? 19.75 5.078 -8.773 1 92.75 95 LEU B N 1
ATOM 2692 C CA . LEU B 1 95 ? 19.781 3.664 -9.133 1 92.75 95 LEU B CA 1
ATOM 2693 C C . LEU B 1 95 ? 19.141 3.432 -10.492 1 92.75 95 LEU B C 1
ATOM 2695 O O . LEU B 1 95 ? 19.109 2.303 -10.984 1 92.75 95 LEU B O 1
ATOM 2699 N N . GLY B 1 96 ? 18.5 4.488 -11.047 1 92.62 96 GLY B N 1
ATOM 2700 C CA . GLY B 1 96 ? 18.062 4.355 -12.422 1 92.62 96 GLY B CA 1
ATOM 2701 C C . GLY B 1 96 ? 16.578 4.555 -12.602 1 92.62 96 GLY B C 1
ATOM 2702 O O . GLY B 1 96 ? 16.062 4.473 -13.727 1 92.62 96 GLY B O 1
ATOM 2703 N N . LEU B 1 97 ? 15.906 4.82 -11.594 1 93.88 97 LEU B N 1
ATOM 2704 C CA . LEU B 1 97 ? 14.484 5.117 -11.734 1 93.88 97 LEU B CA 1
ATOM 2705 C C . LEU B 1 97 ? 14.273 6.523 -12.281 1 93.88 97 LEU B C 1
ATOM 2707 O O . LEU B 1 97 ? 14.891 7.48 -11.812 1 93.88 97 LEU B O 1
ATOM 2711 N N . ARG B 1 98 ? 13.461 6.617 -13.367 1 95.19 98 ARG B N 1
ATOM 2712 C CA . ARG B 1 98 ? 13.164 7.938 -13.922 1 95.19 98 ARG B CA 1
ATOM 2713 C C . ARG B 1 98 ? 12.305 8.758 -12.961 1 95.19 98 ARG B C 1
ATOM 2715 O O . ARG B 1 98 ? 11.383 8.227 -12.344 1 95.19 98 ARG B O 1
ATOM 2722 N N . LYS B 1 99 ? 12.531 10 -12.844 1 96.75 99 LYS B N 1
ATOM 2723 C CA . LYS B 1 99 ? 11.82 10.891 -11.93 1 96.75 99 LYS B CA 1
ATOM 2724 C C . LYS B 1 99 ? 10.312 10.867 -12.195 1 96.75 99 LYS B C 1
ATOM 2726 O O . LYS B 1 99 ? 9.516 10.797 -11.258 1 96.75 99 LYS B O 1
ATOM 2731 N N . LYS B 1 100 ? 9.93 10.852 -13.414 1 95.44 100 LYS B N 1
ATOM 2732 C CA . LYS B 1 100 ? 8.523 10.945 -13.797 1 95.44 100 LYS B CA 1
ATOM 2733 C C . LYS B 1 100 ? 7.781 9.656 -13.469 1 95.44 100 LYS B C 1
ATOM 2735 O O . LYS B 1 100 ? 6.547 9.617 -13.492 1 95.44 100 LYS B O 1
ATOM 2740 N N . GLN B 1 101 ? 8.461 8.617 -13.109 1 95.31 101 GLN B N 1
ATOM 2741 C CA . GLN B 1 101 ? 7.867 7.336 -12.742 1 95.31 101 GLN B CA 1
ATOM 2742 C C . GLN B 1 101 ? 7.609 7.258 -11.234 1 95.31 101 GLN B C 1
ATOM 2744 O O . GLN B 1 101 ? 6.934 6.34 -10.766 1 95.31 101 GLN B O 1
ATOM 2749 N N . ILE B 1 102 ? 8.102 8.219 -10.531 1 97.19 102 ILE B N 1
ATOM 2750 C CA . ILE B 1 102 ? 8.086 8.125 -9.078 1 97.19 102 ILE B CA 1
ATOM 2751 C C . ILE B 1 102 ? 6.809 8.758 -8.531 1 97.19 102 ILE B C 1
ATOM 2753 O O . ILE B 1 102 ? 6.582 9.961 -8.711 1 97.19 102 ILE B O 1
ATOM 2757 N N . MET B 1 103 ? 5.992 7.957 -7.98 1 97.81 103 MET B N 1
ATOM 2758 C CA . MET B 1 103 ? 4.871 8.398 -7.156 1 97.81 103 MET B CA 1
ATOM 2759 C C . MET B 1 103 ? 5.25 8.398 -5.676 1 97.81 103 MET B C 1
ATOM 2761 O O . MET B 1 103 ? 5.523 7.348 -5.102 1 97.81 103 MET B O 1
ATOM 2765 N N . VAL B 1 104 ? 5.25 9.586 -5.086 1 98.5 104 VAL B N 1
ATOM 2766 C CA . VAL B 1 104 ? 5.641 9.719 -3.686 1 98.5 104 VAL B CA 1
ATOM 2767 C C . VAL B 1 104 ? 4.473 9.32 -2.781 1 98.5 104 VAL B C 1
ATOM 2769 O O . VAL B 1 104 ? 3.363 9.836 -2.93 1 98.5 104 VAL B O 1
ATOM 2772 N N . GLY B 1 105 ? 4.738 8.391 -1.902 1 98.06 105 GLY B N 1
ATOM 2773 C CA . GLY B 1 105 ? 3.715 7.996 -0.945 1 98.06 105 GLY B CA 1
ATOM 2774 C C . GLY B 1 105 ? 3.496 9.023 0.147 1 98.06 105 GLY B C 1
ATOM 2775 O O . GLY B 1 105 ? 4.445 9.453 0.804 1 98.06 105 GLY B O 1
ATOM 2776 N N . ILE B 1 106 ? 2.262 9.375 0.356 1 98.12 106 ILE B N 1
ATOM 2777 C CA . ILE B 1 106 ? 1.87 10.336 1.381 1 98.12 106 ILE B CA 1
ATOM 2778 C C . ILE B 1 106 ? 0.889 9.68 2.352 1 98.12 106 ILE B C 1
ATOM 2780 O O . ILE B 1 106 ? -0.244 9.367 1.981 1 98.12 106 ILE B O 1
ATOM 2784 N N . PRO B 1 107 ? 1.264 9.523 3.57 1 97.56 107 PRO B N 1
ATOM 2785 C CA . PRO B 1 107 ? 0.365 8.867 4.52 1 97.56 107 PRO B CA 1
ATOM 2786 C C . PRO B 1 107 ? -0.635 9.828 5.156 1 97.56 107 PRO B C 1
ATOM 2788 O O . PRO B 1 107 ? -0.274 10.953 5.508 1 97.56 107 PRO B O 1
ATOM 2791 N N . PHE B 1 108 ? -1.901 9.383 5.285 1 96.19 108 PHE B N 1
ATOM 2792 C CA . PHE B 1 108 ? -2.906 10.117 6.043 1 96.19 108 PHE B CA 1
ATOM 2793 C C . PHE B 1 108 ? -3.111 9.492 7.418 1 96.19 108 PHE B C 1
ATOM 2795 O O . PHE B 1 108 ? -4.238 9.414 7.906 1 96.19 108 PHE B O 1
ATOM 2802 N N . TYR B 1 109 ? -2.047 8.992 7.93 1 95.75 109 TYR B N 1
ATOM 2803 C CA . TYR B 1 109 ? -2.002 8.438 9.281 1 95.75 109 TYR B CA 1
ATOM 2804 C C . TYR B 1 109 ? -0.645 8.68 9.922 1 95.75 109 TYR B C 1
ATOM 2806 O O . TYR B 1 109 ? 0.285 9.156 9.273 1 95.75 109 TYR B O 1
ATOM 2814 N N . GLY B 1 110 ? -0.608 8.43 11.156 1 95.44 110 GLY B N 1
ATOM 2815 C CA . GLY B 1 110 ? 0.62 8.477 11.938 1 95.44 110 GLY B CA 1
ATOM 2816 C C . GLY B 1 110 ? 0.673 7.426 13.023 1 95.44 110 GLY B C 1
ATOM 2817 O O . GLY B 1 110 ? 0.039 6.371 12.914 1 95.44 110 GLY B O 1
ATOM 2818 N N . TYR B 1 111 ? 1.573 7.742 13.938 1 95.38 111 TYR B N 1
ATOM 2819 C CA . TYR B 1 111 ? 1.734 6.828 15.062 1 95.38 111 TYR B CA 1
ATOM 2820 C C . TYR B 1 111 ? 1.656 7.574 16.391 1 95.38 111 TYR B C 1
ATOM 2822 O O . TYR B 1 111 ? 2.164 8.695 16.516 1 95.38 111 TYR B O 1
ATOM 2830 N N . LYS B 1 112 ? 1.017 6.922 17.375 1 95.44 112 LYS B N 1
ATOM 2831 C CA . LYS B 1 112 ? 0.989 7.402 18.75 1 95.44 112 LYS B CA 1
ATOM 2832 C C . LYS B 1 112 ? 1.994 6.645 19.609 1 95.44 112 LYS B C 1
ATOM 2834 O O . LYS B 1 112 ? 1.993 5.414 19.641 1 95.44 112 LYS B O 1
ATOM 2839 N N . TYR B 1 113 ? 2.783 7.379 20.203 1 95.06 113 TYR B N 1
ATOM 2840 C CA . TYR B 1 113 ? 3.727 6.859 21.188 1 95.06 113 TYR B CA 1
ATOM 2841 C C . TYR B 1 113 ? 3.279 7.199 22.609 1 95.06 113 TYR B C 1
ATOM 2843 O O . TYR B 1 113 ? 2.52 8.148 22.812 1 95.06 113 TYR B O 1
ATOM 2851 N N . PHE B 1 114 ? 3.781 6.379 23.5 1 95.69 114 PHE B N 1
ATOM 2852 C CA . PHE B 1 114 ? 3.588 6.668 24.922 1 95.69 114 PHE B CA 1
ATOM 2853 C C . PHE B 1 114 ? 4.926 6.914 25.609 1 95.69 114 PHE B C 1
ATOM 2855 O O . PHE B 1 114 ? 5.699 5.98 25.828 1 95.69 114 PHE B O 1
ATOM 2862 N N . LEU B 1 115 ? 5.102 8.086 26 1 96.31 115 LEU B N 1
ATOM 2863 C CA . LEU B 1 115 ? 6.371 8.531 26.562 1 96.31 115 LEU B CA 1
ATOM 2864 C C . LEU B 1 115 ? 6.602 7.918 27.938 1 96.31 115 LEU B C 1
ATOM 2866 O O . LEU B 1 115 ? 5.652 7.734 28.703 1 96.31 115 LEU B O 1
ATOM 2870 N N . VAL B 1 116 ? 7.875 7.715 28.234 1 96.19 116 VAL B N 1
ATOM 2871 C CA . VAL B 1 116 ? 8.258 7.266 29.578 1 96.19 116 VAL B CA 1
ATOM 2872 C C . VAL B 1 116 ? 8.203 8.438 30.547 1 96.19 116 VAL B C 1
ATOM 2874 O O . VAL B 1 116 ? 7.852 8.266 31.719 1 96.19 116 VAL B O 1
ATOM 2877 N N . ASN B 1 117 ? 8.617 9.602 30.094 1 97.31 117 ASN B N 1
ATOM 2878 C CA . ASN B 1 117 ? 8.648 10.852 30.844 1 97.31 117 ASN B CA 1
ATOM 2879 C C . ASN B 1 117 ? 8.047 12 30.047 1 97.31 117 ASN B C 1
ATOM 2881 O O . ASN B 1 117 ? 8.562 12.359 28.984 1 97.31 117 ASN B O 1
ATOM 2885 N N . LYS B 1 118 ? 7 12.594 30.594 1 96.81 118 LYS B N 1
ATOM 2886 C CA . LYS B 1 118 ? 6.246 13.609 29.859 1 96.81 118 LYS B CA 1
ATOM 2887 C C . LYS B 1 118 ? 7.09 14.859 29.641 1 96.81 118 LYS B C 1
ATOM 2889 O O . LYS B 1 118 ? 6.746 15.703 28.812 1 96.81 118 LYS B O 1
ATOM 2894 N N . ASN B 1 119 ? 8.102 15.039 30.359 1 97.38 119 ASN B N 1
ATOM 2895 C CA . ASN B 1 119 ? 8.938 16.219 30.25 1 97.38 119 ASN B CA 1
ATOM 2896 C C . ASN B 1 119 ? 9.898 16.125 29.062 1 97.38 119 ASN B C 1
ATOM 2898 O O . ASN B 1 119 ? 10.508 17.109 28.672 1 97.38 119 ASN B O 1
ATOM 2902 N N . PHE B 1 120 ? 10.102 14.969 28.578 1 97.12 120 PHE B N 1
ATOM 2903 C CA . PHE B 1 120 ? 10.891 14.727 27.375 1 97.12 120 PHE B CA 1
ATOM 2904 C C . PHE B 1 120 ? 10 14.383 26.188 1 97.12 120 PHE B C 1
ATOM 2906 O O . PHE B 1 120 ? 9.555 13.234 26.062 1 97.12 120 PHE B O 1
ATOM 2913 N N . HIS B 1 121 ? 9.797 15.375 25.344 1 96.5 121 HIS B N 1
ATOM 2914 C CA . HIS B 1 121 ? 8.766 15.203 24.328 1 96.5 121 HIS B CA 1
ATOM 2915 C C . HIS B 1 121 ? 9.297 15.555 22.938 1 96.5 121 HIS B C 1
ATOM 2917 O O . HIS B 1 121 ? 8.516 15.766 22.016 1 96.5 121 HIS B O 1
ATOM 2923 N N . ASP B 1 122 ? 10.57 15.719 22.797 1 95.94 122 ASP B N 1
ATOM 2924 C CA . ASP B 1 122 ? 11.188 16 21.5 1 95.94 122 ASP B CA 1
ATOM 2925 C C . ASP B 1 122 ? 11.383 14.719 20.703 1 95.94 122 ASP B C 1
ATOM 2927 O O . ASP B 1 122 ? 10.93 13.648 21.109 1 95.94 122 ASP B O 1
ATOM 2931 N N . LEU B 1 123 ? 11.867 14.781 19.531 1 95 123 LEU B N 1
ATOM 2932 C CA . LEU B 1 123 ? 12.312 13.602 18.812 1 95 123 LEU B CA 1
ATOM 2933 C C . LEU B 1 123 ? 13.312 12.805 19.625 1 95 123 LEU B C 1
ATOM 2935 O O . LEU B 1 123 ? 14.109 13.375 20.375 1 95 123 LEU B O 1
ATOM 2939 N N . TYR B 1 124 ? 13.188 11.531 19.547 1 94.25 124 TYR B N 1
ATOM 2940 C CA . TYR B 1 124 ? 14.07 10.57 20.188 1 94.25 124 TYR B CA 1
ATOM 2941 C C . TYR B 1 124 ? 13.812 10.523 21.688 1 94.25 124 TYR B C 1
ATOM 2943 O O . TYR B 1 124 ? 14.68 10.094 22.469 1 94.25 124 TYR B O 1
ATOM 2951 N N . ALA B 1 125 ? 12.719 11.047 22.109 1 95.44 125 ALA B N 1
ATOM 2952 C CA . ALA B 1 125 ? 12.289 10.797 23.484 1 95.44 125 ALA B CA 1
ATOM 2953 C C . ALA B 1 125 ? 11.938 9.328 23.688 1 95.44 125 ALA B C 1
ATOM 2955 O O . ALA B 1 125 ? 11.336 8.695 22.812 1 95.44 125 ALA B O 1
ATOM 2956 N N . LEU B 1 126 ? 12.25 8.859 24.844 1 94.88 126 LEU B N 1
ATOM 2957 C CA . LEU B 1 126 ? 12.008 7.453 25.141 1 94.88 126 LEU B CA 1
ATOM 2958 C C . LEU B 1 126 ? 10.516 7.176 25.297 1 94.88 126 LEU B C 1
ATOM 2960 O O . LEU B 1 126 ? 9.789 7.969 25.906 1 94.88 126 LEU B O 1
ATOM 2964 N N . SER B 1 127 ? 10.094 6.109 24.734 1 93.94 127 SER B N 1
ATOM 2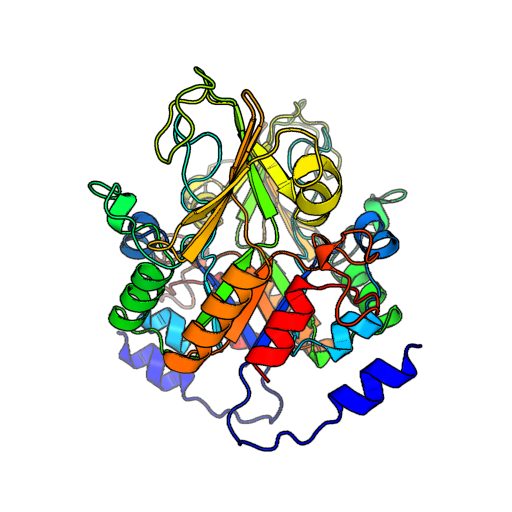965 C CA . SER B 1 127 ? 8.719 5.633 24.859 1 93.94 127 SER B CA 1
ATOM 2966 C C . SER B 1 127 ? 8.664 4.23 25.453 1 93.94 127 SER B C 1
ATOM 2968 O O . SER B 1 127 ? 9.703 3.58 25.609 1 93.94 127 SER B O 1
ATOM 2970 N N . ASN B 1 128 ? 7.492 3.775 25.781 1 89.56 128 ASN B N 1
ATOM 2971 C CA . ASN B 1 128 ? 7.359 2.475 26.438 1 89.56 128 ASN B CA 1
ATOM 2972 C C . ASN B 1 128 ? 7.344 1.338 25.422 1 89.56 128 ASN B C 1
ATOM 2974 O O . ASN B 1 128 ? 7.152 0.176 25.781 1 89.56 128 ASN B O 1
ATOM 2978 N N . GLY B 1 129 ? 7.414 1.622 24.281 1 82.44 129 GLY B N 1
ATOM 2979 C CA . GLY B 1 129 ? 7.508 0.602 23.25 1 82.44 129 GLY B CA 1
ATOM 2980 C C . GLY B 1 129 ? 6.184 0.324 22.562 1 82.44 129 GLY B C 1
ATOM 2981 O O . GLY B 1 129 ? 6.148 -0.341 21.531 1 82.44 129 GLY B O 1
ATOM 2982 N N . THR B 1 130 ? 5.152 0.818 23.188 1 80.38 130 THR B N 1
ATOM 2983 C CA . THR B 1 130 ? 3.844 0.675 22.562 1 80.38 130 THR B CA 1
ATOM 2984 C C . THR B 1 130 ? 3.617 1.774 21.531 1 80.38 130 THR B C 1
ATOM 2986 O O . THR B 1 130 ? 3.891 2.947 21.797 1 80.38 130 THR B O 1
ATOM 2989 N N . GLN B 1 131 ? 3.227 1.299 20.328 1 82.12 131 GLN B N 1
ATOM 2990 C CA . GLN B 1 131 ? 2.902 2.215 19.234 1 82.12 131 GLN B CA 1
ATOM 2991 C C . GLN B 1 131 ? 1.583 1.835 18.578 1 82.12 131 GLN B C 1
ATOM 2993 O O . GLN B 1 131 ? 1.35 0.663 18.266 1 82.12 131 GLN B O 1
ATOM 2998 N N . ILE B 1 132 ? 0.783 2.869 18.438 1 88.56 132 ILE B N 1
ATOM 2999 C CA . ILE B 1 132 ? -0.539 2.639 17.859 1 88.56 132 ILE B CA 1
ATOM 3000 C C . ILE B 1 132 ? -0.7 3.467 16.594 1 88.56 132 ILE B C 1
ATOM 3002 O O . ILE B 1 132 ? -0.397 4.66 16.578 1 88.56 132 ILE B O 1
ATOM 3006 N N . THR B 1 133 ? -1.117 2.768 15.578 1 92.81 133 THR B N 1
ATOM 3007 C CA . THR B 1 133 ? -1.494 3.506 14.375 1 92.81 133 THR B CA 1
ATOM 3008 C C . THR B 1 133 ? -2.719 4.379 14.641 1 92.81 133 THR B C 1
ATOM 3010 O O . THR B 1 133 ? -3.68 3.936 15.273 1 92.81 133 THR B O 1
ATOM 3013 N N . ILE B 1 134 ? -2.648 5.594 14.156 1 94.81 134 ILE B N 1
ATOM 3014 C CA . ILE B 1 134 ? -3.773 6.508 14.32 1 94.81 134 ILE B CA 1
ATOM 3015 C C . ILE B 1 134 ? -4 7.273 13.016 1 94.81 134 ILE B C 1
ATOM 3017 O O . ILE B 1 134 ? -3.055 7.793 12.422 1 94.81 134 ILE B O 1
ATOM 3021 N N . ILE B 1 135 ? -5.23 7.305 12.586 1 95.25 135 ILE B N 1
ATOM 3022 C CA . ILE B 1 135 ? -5.562 7.902 11.297 1 95.25 135 ILE B CA 1
ATOM 3023 C C . ILE B 1 135 ? -5.824 9.398 11.477 1 95.25 135 ILE B C 1
ATOM 3025 O O . ILE B 1 135 ? -6.168 9.852 12.57 1 95.25 135 ILE B O 1
ATOM 3029 N N . TYR B 1 136 ? -5.652 10.195 10.445 1 96.06 136 TYR B N 1
ATOM 3030 C CA . TYR B 1 136 ? -5.664 11.648 10.531 1 96.06 136 TYR B CA 1
ATOM 3031 C C . TYR B 1 136 ? -6.992 12.156 11.078 1 96.06 136 TYR B C 1
ATOM 3033 O O . TYR B 1 136 ? -7.023 13.062 11.914 1 96.06 136 TYR B O 1
ATOM 3041 N N . ARG B 1 137 ? -8.086 11.602 10.617 1 93.06 137 ARG B N 1
ATOM 3042 C CA . ARG B 1 137 ? -9.391 12.07 11.078 1 93.06 137 ARG B CA 1
ATOM 3043 C C . ARG B 1 137 ? -9.5 11.969 12.594 1 93.06 137 ARG B C 1
ATOM 3045 O O . ARG B 1 137 ? -10.047 12.867 13.242 1 93.06 137 ARG B O 1
ATOM 3052 N N . ASP B 1 138 ? -8.961 10.938 13.188 1 95 138 ASP B N 1
ATOM 3053 C CA . ASP B 1 138 ? -9 10.766 14.641 1 95 138 ASP B CA 1
ATOM 3054 C C . ASP B 1 138 ? -8.016 11.703 15.328 1 95 138 ASP B C 1
ATOM 3056 O O . ASP B 1 138 ? -8.281 12.195 16.422 1 95 138 ASP B O 1
ATOM 3060 N N . ILE B 1 139 ? -6.93 11.93 14.68 1 96.75 139 ILE B N 1
ATOM 3061 C CA . ILE B 1 139 ? -5.941 12.859 15.211 1 96.75 139 ILE B CA 1
ATOM 3062 C C . ILE B 1 139 ? -6.543 14.258 15.305 1 96.75 139 ILE B C 1
ATOM 3064 O O . ILE B 1 139 ? -6.512 14.891 16.359 1 96.75 139 ILE B O 1
ATOM 3068 N N . CYS B 1 140 ? -7.062 14.695 14.195 1 94.12 140 CYS B N 1
ATOM 3069 C CA . CYS B 1 140 ? -7.539 16.078 14.125 1 94.12 140 CYS B CA 1
ATOM 3070 C C . CYS B 1 140 ? -8.797 16.266 14.969 1 94.12 140 CYS B C 1
ATOM 3072 O O . CYS B 1 140 ? -9.008 17.328 15.555 1 94.12 140 CYS B O 1
ATOM 3074 N N . ARG B 1 141 ? -9.609 15.227 15.172 1 91.44 141 ARG B N 1
ATOM 3075 C CA . ARG B 1 141 ? -10.867 15.344 15.898 1 91.44 141 ARG B CA 1
ATOM 3076 C C . ARG B 1 141 ? -10.648 15.172 17.406 1 91.44 141 ARG B C 1
ATOM 3078 O O . ARG B 1 141 ? -11.242 15.891 18.203 1 91.44 141 ARG B O 1
ATOM 3085 N N . ASN B 1 142 ? -9.828 14.242 17.719 1 92.94 142 ASN B N 1
ATOM 3086 C CA . ASN B 1 142 ? -9.836 13.773 19.109 1 92.94 142 ASN B CA 1
ATOM 3087 C C . ASN B 1 142 ? -8.57 14.195 19.859 1 92.94 142 ASN B C 1
ATOM 3089 O O . ASN B 1 142 ? -8.562 14.258 21.078 1 92.94 142 ASN B O 1
ATOM 3093 N N . PHE B 1 143 ? -7.562 14.492 19.141 1 95.31 143 PHE B N 1
ATOM 3094 C CA . PHE B 1 143 ? -6.301 14.703 19.844 1 95.31 143 PHE B CA 1
ATOM 3095 C C . PHE B 1 143 ? -5.887 16.172 19.781 1 95.31 143 PHE B C 1
ATOM 3097 O O . PHE B 1 143 ? -5.59 16.781 20.812 1 95.31 143 PHE B O 1
ATOM 3104 N N . LEU B 1 144 ? -5.906 16.781 18.625 1 94.81 144 LEU B N 1
ATOM 3105 C CA . LEU B 1 144 ? -5.312 18.094 18.422 1 94.81 144 LEU B CA 1
ATOM 3106 C C . LEU B 1 144 ? -6.113 19.172 19.141 1 94.81 144 LEU B C 1
ATOM 3108 O O . LEU B 1 144 ? -5.586 20.25 19.438 1 94.81 144 LEU B O 1
ATOM 3112 N N . ASN B 1 145 ? -7.289 18.875 19.453 1 89.12 145 ASN B N 1
ATOM 3113 C CA . ASN B 1 145 ? -8.125 19.875 20.109 1 89.12 145 ASN B CA 1
ATOM 3114 C C . ASN B 1 145 ? -8.242 19.625 21.609 1 89.12 145 ASN B C 1
ATOM 3116 O O . ASN B 1 145 ? -8.922 20.375 22.312 1 89.12 145 ASN B O 1
ATOM 3120 N N . ARG B 1 146 ? -7.637 18.703 22.062 1 93.81 146 ARG B N 1
ATOM 3121 C CA . ARG B 1 146 ? -7.641 18.438 23.484 1 93.81 146 ARG B CA 1
ATOM 3122 C C . ARG B 1 146 ? -6.887 19.516 24.266 1 93.81 146 ARG B C 1
ATOM 3124 O O . ARG B 1 146 ? -5.828 19.969 23.812 1 93.81 146 ARG B O 1
ATOM 3131 N N . TYR B 1 147 ? -7.457 19.797 25.422 1 95.06 147 TYR B N 1
ATOM 3132 C CA . TYR B 1 147 ? -6.805 20.781 26.281 1 95.06 147 TYR B CA 1
ATOM 3133 C C . TYR B 1 147 ? -5.395 20.328 26.641 1 95.06 147 TYR B C 1
ATOM 3135 O O . TYR B 1 147 ? -5.176 19.156 26.984 1 95.06 147 TYR B O 1
ATOM 3143 N N . GLY B 1 148 ? -4.48 21.219 26.438 1 96.44 148 GLY B N 1
ATOM 3144 C CA . GLY B 1 148 ? -3.113 20.938 26.828 1 96.44 148 GLY B CA 1
ATOM 3145 C C . GLY B 1 148 ? -2.262 20.391 25.703 1 96.44 148 GLY B C 1
ATOM 3146 O O . GLY B 1 148 ? -1.046 20.25 25.844 1 96.44 148 GLY B O 1
ATOM 3147 N N . THR B 1 149 ? -2.869 20.109 24.594 1 97.38 149 THR B N 1
ATOM 3148 C CA . THR B 1 149 ? -2.115 19.578 23.453 1 97.38 149 THR B CA 1
ATOM 3149 C C . THR B 1 149 ? -1.177 20.641 22.891 1 97.38 149 THR B C 1
ATOM 3151 O O . THR B 1 149 ? -1.575 21.781 22.688 1 97.38 149 THR B O 1
ATOM 3154 N N . LYS B 1 150 ? 0.051 20.234 22.703 1 98 150 LYS B N 1
ATOM 3155 C CA . LYS B 1 150 ? 1.045 21.094 22.047 1 98 150 LYS B CA 1
ATOM 3156 C C . LYS B 1 150 ? 1.4 20.562 20.656 1 98 150 LYS B C 1
ATOM 3158 O O . LYS B 1 150 ? 1.691 19.375 20.5 1 98 150 LYS B O 1
ATOM 3163 N N . LYS B 1 151 ? 1.312 21.469 19.719 1 97.06 151 LYS B N 1
ATOM 3164 C CA . LYS B 1 151 ? 1.678 21.156 18.344 1 97.06 151 LYS B CA 1
ATOM 3165 C C . LYS B 1 151 ? 3.033 21.766 17.984 1 97.06 151 LYS B C 1
ATOM 3167 O O . LYS B 1 151 ? 3.287 22.938 18.266 1 97.06 151 LYS B O 1
ATOM 3172 N N . VAL B 1 152 ? 3.863 20.969 17.375 1 98.06 152 VAL B N 1
ATOM 3173 C CA . VAL B 1 152 ? 5.191 21.422 16.969 1 98.06 152 VAL B CA 1
ATOM 3174 C C . VAL B 1 152 ? 5.414 21.109 15.492 1 98.06 152 VAL B C 1
ATOM 3176 O O .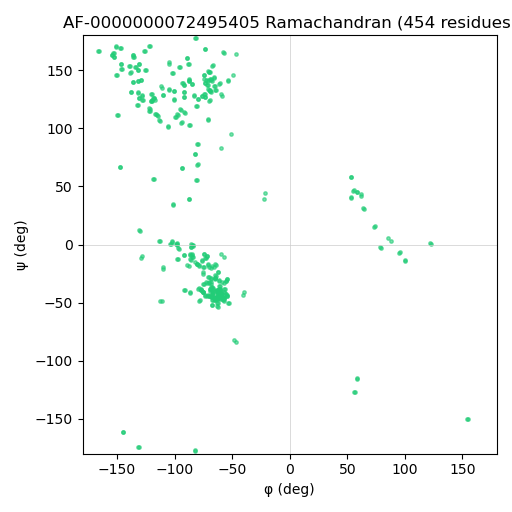 VAL B 1 152 ? 5.16 19.984 15.039 1 98.06 152 VAL B O 1
ATOM 3179 N N . PHE B 1 153 ? 5.805 22.078 14.75 1 98.38 153 PHE B N 1
ATOM 3180 C CA . PHE B 1 153 ? 6.215 21.828 13.367 1 98.38 153 PHE B CA 1
ATOM 3181 C C . PHE B 1 153 ? 7.73 21.719 13.266 1 98.38 153 PHE B C 1
ATOM 3183 O O . PHE B 1 153 ? 8.453 22.688 13.547 1 98.38 153 PHE B O 1
ATOM 3190 N N . ASP B 1 154 ? 8.18 20.578 12.969 1 98.44 154 ASP B N 1
ATOM 3191 C CA . ASP B 1 154 ? 9.609 20.344 12.766 1 98.44 154 ASP B CA 1
ATOM 3192 C C . ASP B 1 154 ? 10.086 21 11.469 1 98.44 154 ASP B C 1
ATOM 3194 O O . ASP B 1 154 ? 9.875 20.453 10.383 1 98.44 154 ASP B O 1
ATOM 3198 N N . ILE B 1 155 ? 10.797 22.031 11.547 1 98.06 155 ILE B N 1
ATOM 3199 C CA . ILE B 1 155 ? 11.156 22.859 10.398 1 98.06 155 ILE B CA 1
ATOM 3200 C C . ILE B 1 155 ? 12.227 22.156 9.57 1 98.06 155 ILE B C 1
ATOM 3202 O O . ILE B 1 155 ? 12.352 22.406 8.367 1 98.06 155 ILE B O 1
ATOM 3206 N N . GLU B 1 156 ? 12.922 21.328 10.172 1 98.31 156 GLU B N 1
ATOM 3207 C CA . GLU B 1 156 ? 13.953 20.609 9.438 1 98.31 156 GLU B CA 1
ATOM 3208 C C . GLU B 1 156 ? 13.352 19.469 8.617 1 98.31 156 GLU B C 1
ATOM 3210 O O . GLU B 1 156 ? 13.625 19.344 7.418 1 98.31 156 GLU B O 1
ATOM 3215 N N . SER B 1 157 ? 12.516 18.672 9.234 1 98.44 157 SER B N 1
ATOM 3216 C CA . SER B 1 157 ? 11.945 17.5 8.586 1 98.44 157 SER B CA 1
ATOM 3217 C C . SER B 1 157 ? 10.68 17.859 7.809 1 98.44 157 SER B C 1
ATOM 3219 O O . SER B 1 157 ? 10.172 17.047 7.035 1 98.44 157 SER B O 1
ATOM 3221 N N . LYS B 1 158 ? 10.18 19.016 8.031 1 98.75 158 LYS B N 1
ATOM 3222 C CA . LYS B 1 158 ? 9.008 19.578 7.363 1 98.75 158 LYS B CA 1
ATOM 3223 C C . LYS B 1 158 ? 7.766 18.734 7.629 1 98.75 158 LYS B C 1
ATOM 3225 O O . LYS B 1 158 ? 6.988 18.469 6.711 1 98.75 158 LYS B O 1
ATOM 3230 N N . VAL B 1 159 ? 7.605 18.328 8.836 1 98.69 159 VAL B N 1
ATOM 3231 C CA . VAL B 1 159 ? 6.457 17.531 9.266 1 98.69 159 VAL B CA 1
ATOM 3232 C C . VAL B 1 159 ? 6.156 17.812 10.734 1 98.69 159 VAL B C 1
ATOM 3234 O O . VAL B 1 159 ? 7.07 18.047 11.531 1 98.69 159 VAL B O 1
ATOM 3237 N N . PRO B 1 160 ? 4.895 17.797 11.133 1 98.19 160 PRO B N 1
ATOM 3238 C CA . PRO B 1 160 ? 4.547 18.094 12.523 1 98.19 160 PRO B CA 1
ATOM 3239 C C . PRO B 1 160 ? 4.547 16.859 13.414 1 98.19 160 PRO B C 1
ATOM 3241 O O . PRO B 1 160 ? 4.496 15.727 12.914 1 98.19 160 PRO B O 1
ATOM 3244 N N . TYR B 1 161 ? 4.648 17.094 14.719 1 98.06 161 TYR B N 1
ATOM 3245 C CA . TYR B 1 161 ? 4.215 16.188 15.773 1 98.06 161 TYR B CA 1
ATOM 3246 C C . TYR B 1 161 ? 3.473 16.938 16.875 1 98.06 161 TYR B C 1
ATOM 3248 O O . TYR B 1 161 ? 3.459 18.172 16.891 1 98.06 161 TYR B O 1
ATOM 3256 N N . ALA B 1 162 ? 2.75 16.203 17.688 1 98.31 162 ALA B N 1
ATOM 3257 C CA . ALA B 1 162 ? 2.02 16.781 18.812 1 98.31 162 ALA B CA 1
ATOM 3258 C C . ALA B 1 162 ? 2.121 15.898 20.047 1 98.31 162 ALA B C 1
ATOM 3260 O O . ALA B 1 162 ? 2.396 14.695 19.938 1 98.31 162 ALA B O 1
ATOM 3261 N N . TYR B 1 163 ? 1.998 16.516 21.141 1 98.19 163 TYR B N 1
ATOM 3262 C CA . TYR B 1 163 ? 2.051 15.734 22.375 1 98.19 163 TYR B CA 1
ATOM 3263 C C . TYR B 1 163 ? 1.132 16.312 23.438 1 98.19 163 TYR B C 1
ATOM 3265 O O . TYR B 1 163 ? 0.808 17.5 23.406 1 98.19 163 TYR B O 1
ATOM 3273 N N . ASN B 1 164 ? 0.639 15.547 24.297 1 98.12 164 ASN B N 1
ATOM 3274 C CA . ASN B 1 164 ? -0.19 15.828 25.453 1 98.12 164 ASN B CA 1
ATOM 3275 C C . ASN B 1 164 ? 0.035 14.812 26.562 1 98.12 164 ASN B C 1
ATOM 3277 O O . ASN B 1 164 ? -0.311 13.641 26.422 1 98.12 164 ASN B O 1
ATOM 3281 N N . ASP B 1 165 ? 0.657 15.336 27.672 1 97.06 165 ASP B N 1
ATOM 3282 C CA . ASP B 1 165 ? 1.054 14.438 28.75 1 97.06 165 ASP B CA 1
ATOM 3283 C C . ASP B 1 165 ? 2.01 13.359 28.25 1 97.06 165 ASP B C 1
ATOM 3285 O O . ASP B 1 165 ? 3.078 13.672 27.719 1 97.06 165 ASP B O 1
ATOM 3289 N N . LEU B 1 166 ? 1.555 12.078 28.297 1 97.38 166 LEU B N 1
ATOM 3290 C CA . LEU B 1 166 ? 2.459 11 27.906 1 97.38 166 LEU B CA 1
ATOM 3291 C C . LEU B 1 166 ? 2.232 10.586 26.469 1 97.38 166 LEU B C 1
ATOM 3293 O O . LEU B 1 166 ? 2.996 9.797 25.906 1 97.38 166 LEU B O 1
ATOM 3297 N N . GLU B 1 167 ? 1.278 11.18 25.844 1 97.31 167 GLU B N 1
ATOM 3298 C CA . GLU B 1 167 ? 0.979 10.812 24.453 1 97.31 167 GLU B CA 1
ATOM 3299 C C . GLU B 1 167 ? 1.745 11.688 23.469 1 97.31 167 GLU B C 1
ATOM 3301 O O . GLU B 1 167 ? 1.823 12.906 23.656 1 97.31 167 GLU B O 1
ATOM 3306 N N . TRP B 1 168 ? 2.373 11.055 22.516 1 96.81 168 TRP B N 1
ATOM 3307 C CA . TRP B 1 168 ? 3.143 11.711 21.469 1 96.81 168 TRP B CA 1
ATOM 3308 C C . TRP B 1 168 ? 2.752 11.172 20.094 1 96.81 168 TRP B C 1
ATOM 3310 O O . TRP B 1 168 ? 2.752 9.961 19.875 1 96.81 168 TRP B O 1
ATOM 3320 N N . ILE B 1 169 ? 2.379 12.086 19.141 1 97.06 169 ILE B N 1
ATOM 3321 C CA . ILE B 1 169 ? 1.834 11.625 17.875 1 97.06 169 ILE B CA 1
ATOM 3322 C C . ILE B 1 169 ? 2.594 12.273 16.719 1 97.06 169 ILE B C 1
ATOM 3324 O O . ILE B 1 169 ? 2.758 13.5 16.688 1 97.06 169 ILE B O 1
ATOM 3328 N N . THR B 1 170 ? 3.117 11.445 15.859 1 96.94 170 THR B N 1
ATOM 3329 C CA . THR B 1 170 ? 3.629 11.891 14.57 1 96.94 170 THR B CA 1
ATOM 3330 C C . THR B 1 170 ? 2.553 11.773 13.492 1 96.94 170 THR B C 1
ATOM 3332 O O . THR B 1 170 ? 1.778 10.812 13.484 1 96.94 170 THR B O 1
ATOM 3335 N N . TYR B 1 171 ? 2.494 12.805 12.617 1 97.12 171 TYR B N 1
ATOM 3336 C CA . TYR B 1 171 ? 1.463 12.828 11.586 1 97.12 171 TYR B CA 1
ATOM 3337 C C . TYR B 1 171 ? 1.786 13.867 10.516 1 97.12 171 TYR B C 1
ATOM 3339 O O . TYR B 1 171 ? 2.711 14.664 10.68 1 97.12 171 TYR B O 1
ATOM 3347 N N . ASP B 1 172 ? 1.076 13.766 9.422 1 97.75 172 ASP B N 1
ATOM 3348 C CA . ASP B 1 172 ? 1.086 14.844 8.43 1 97.75 172 ASP B CA 1
ATOM 3349 C C . ASP B 1 172 ? -0.173 15.695 8.539 1 97.75 172 ASP B C 1
ATOM 3351 O O . ASP B 1 172 ? -1.241 15.203 8.898 1 97.75 172 ASP B O 1
ATOM 3355 N N . ASP B 1 173 ? 0.025 16.953 8.242 1 95.31 173 ASP B N 1
ATOM 3356 C CA . ASP B 1 173 ? -1.104 17.891 8.211 1 95.31 173 ASP B CA 1
ATOM 3357 C C . ASP B 1 173 ? -1.099 18.703 6.922 1 95.31 173 ASP B C 1
ATOM 3359 O O . ASP B 1 173 ? -0.36 18.406 5.984 1 95.31 173 ASP B O 1
ATOM 3363 N N . TRP B 1 174 ? -2.033 19.641 6.934 1 92.5 174 TRP B N 1
ATOM 3364 C CA . TRP B 1 174 ? -2.205 20.469 5.738 1 92.5 174 TRP B CA 1
ATOM 3365 C C . TRP B 1 174 ? -0.89 21.125 5.344 1 92.5 174 TRP B C 1
ATOM 3367 O O . TRP B 1 174 ? -0.539 21.172 4.16 1 92.5 174 TRP B O 1
ATOM 3377 N N . GLU B 1 175 ? -0.18 21.625 6.234 1 95.5 175 GLU B N 1
ATOM 3378 C CA . GLU B 1 175 ? 1.064 22.344 5.965 1 95.5 175 GLU B CA 1
ATOM 3379 C C . GLU B 1 175 ? 2.135 21.391 5.418 1 95.5 175 GLU B C 1
ATOM 3381 O O . GLU B 1 175 ? 2.754 21.688 4.391 1 95.5 175 GLU B O 1
ATOM 3386 N N . SER B 1 176 ? 2.369 20.312 6.105 1 98.25 176 SER B N 1
ATOM 3387 C CA . SER B 1 176 ? 3.396 19.375 5.66 1 98.25 176 SER B CA 1
ATOM 3388 C C . SER B 1 176 ? 3.062 18.797 4.289 1 98.25 176 SER B C 1
ATOM 3390 O O . SER B 1 176 ? 3.951 18.625 3.451 1 98.25 176 SER B O 1
ATOM 3392 N N . ILE B 1 177 ? 1.825 18.531 4.066 1 97.38 177 ILE B N 1
ATOM 3393 C CA . ILE B 1 177 ? 1.414 17.953 2.787 1 97.38 177 ILE B CA 1
ATOM 3394 C C . ILE B 1 177 ? 1.584 19 1.684 1 97.38 177 ILE B C 1
ATOM 3396 O O . ILE B 1 177 ? 1.985 18.672 0.565 1 97.38 177 ILE B O 1
ATOM 3400 N N . THR B 1 178 ? 1.243 20.25 1.979 1 96.81 178 THR B N 1
ATOM 3401 C CA . THR B 1 178 ? 1.487 21.312 1.018 1 96.81 178 THR B CA 1
ATOM 3402 C C . THR B 1 178 ? 2.965 21.375 0.639 1 96.81 178 THR B C 1
ATOM 3404 O O . THR B 1 178 ? 3.305 21.453 -0.544 1 96.81 178 THR B O 1
ATOM 3407 N N . ILE B 1 179 ? 3.801 21.312 1.577 1 98.62 179 ILE B N 1
ATOM 3408 C CA . ILE B 1 179 ? 5.242 21.391 1.366 1 98.62 179 ILE B CA 1
ATOM 3409 C C . ILE B 1 179 ? 5.707 20.188 0.55 1 98.62 179 ILE B C 1
ATOM 3411 O O . ILE B 1 179 ? 6.477 20.328 -0.402 1 98.62 179 ILE B O 1
ATOM 3415 N N . LYS B 1 180 ? 5.234 18.984 0.923 1 98.69 180 LYS B N 1
ATOM 3416 C CA . LYS B 1 180 ? 5.605 17.781 0.196 1 98.69 180 LYS B CA 1
ATOM 3417 C C . LYS B 1 180 ? 5.121 17.828 -1.25 1 98.69 180 LYS B C 1
ATOM 3419 O O . LYS B 1 180 ? 5.84 17.438 -2.166 1 98.69 180 LYS B O 1
ATOM 3424 N N . ALA B 1 181 ? 3.924 18.297 -1.417 1 97.75 181 ALA B N 1
ATOM 3425 C CA . ALA B 1 181 ? 3.379 18.422 -2.766 1 97.75 181 ALA B CA 1
ATOM 3426 C C . ALA B 1 181 ? 4.215 19.391 -3.602 1 97.75 181 ALA B C 1
ATOM 3428 O O . ALA B 1 181 ? 4.539 19.094 -4.754 1 97.75 181 ALA B O 1
ATOM 3429 N N . GLN B 1 182 ? 4.543 20.5 -3.053 1 98.25 182 GLN B N 1
ATOM 3430 C CA . GLN B 1 182 ? 5.383 21.469 -3.752 1 98.25 182 GLN B CA 1
ATOM 3431 C C . GLN B 1 182 ? 6.754 20.875 -4.07 1 98.25 182 GLN B C 1
ATOM 3433 O O . GLN B 1 182 ? 7.305 21.125 -5.145 1 98.25 182 GLN B O 1
ATOM 3438 N N . TRP B 1 183 ? 7.273 20.172 -3.152 1 98.62 183 TRP B N 1
ATOM 3439 C CA . TRP B 1 183 ? 8.555 19.516 -3.354 1 98.62 183 TRP B CA 1
ATOM 3440 C C . TRP B 1 183 ? 8.492 18.547 -4.531 1 98.62 183 TRP B C 1
ATOM 3442 O O . TRP B 1 183 ? 9.43 18.469 -5.328 1 98.62 183 TRP B O 1
ATOM 3452 N N . ILE B 1 184 ? 7.422 17.812 -4.652 1 98.38 184 ILE B N 1
ATOM 3453 C CA . ILE B 1 184 ? 7.191 16.922 -5.785 1 98.38 184 ILE B CA 1
ATOM 3454 C C . ILE B 1 184 ? 7.242 17.719 -7.086 1 98.38 184 ILE B C 1
ATOM 3456 O O . ILE B 1 184 ? 7.898 17.312 -8.047 1 98.38 184 ILE B O 1
ATOM 3460 N N . VAL B 1 185 ? 6.57 18.844 -7.109 1 97.38 185 VAL B N 1
ATOM 3461 C CA . VAL B 1 185 ? 6.531 19.734 -8.273 1 97.38 185 VAL B CA 1
ATOM 3462 C C . VAL B 1 185 ? 7.93 20.266 -8.57 1 97.38 185 VAL B C 1
ATOM 3464 O O . VAL B 1 185 ? 8.398 20.188 -9.711 1 97.38 185 VAL B O 1
ATOM 3467 N N . ASP B 1 186 ? 8.578 20.703 -7.586 1 97.75 186 ASP B N 1
ATOM 3468 C CA . ASP B 1 186 ? 9.891 21.328 -7.734 1 97.75 186 ASP B CA 1
ATOM 3469 C C . ASP B 1 186 ? 10.922 20.312 -8.242 1 97.75 186 ASP B C 1
ATOM 3471 O O . ASP B 1 186 ? 11.883 20.688 -8.922 1 97.75 186 ASP B O 1
ATOM 3475 N N . ASN B 1 187 ? 10.75 19.094 -7.938 1 97.75 187 ASN B N 1
ATOM 3476 C CA . ASN B 1 187 ? 11.703 18.062 -8.352 1 97.75 187 ASN B CA 1
ATOM 3477 C C . ASN B 1 187 ? 11.227 17.344 -9.609 1 97.75 187 ASN B C 1
ATOM 3479 O O . ASN B 1 187 ? 11.859 16.375 -10.047 1 97.75 187 ASN B O 1
ATOM 3483 N N . ASP B 1 188 ? 10.117 17.766 -10.109 1 96.38 188 ASP B N 1
ATOM 3484 C CA . ASP B 1 188 ? 9.57 17.281 -11.375 1 96.38 188 ASP B CA 1
ATOM 3485 C C . ASP B 1 188 ? 9.359 15.766 -11.336 1 96.38 188 ASP B C 1
ATOM 3487 O O . ASP B 1 188 ? 9.797 15.055 -12.242 1 96.38 188 ASP B O 1
ATOM 3491 N N . LEU B 1 189 ? 8.797 15.281 -10.266 1 97.81 189 LEU B N 1
ATOM 3492 C CA . LEU B 1 189 ? 8.508 13.859 -10.102 1 97.81 189 LEU B CA 1
ATOM 3493 C C . LEU B 1 189 ? 7.195 13.492 -10.797 1 97.81 189 LEU B C 1
ATOM 3495 O O . LEU B 1 189 ? 6.637 14.305 -11.539 1 97.81 189 LEU B O 1
ATOM 3499 N N . GLY B 1 190 ? 6.777 12.234 -10.688 1 96.75 190 GLY B N 1
ATOM 3500 C CA . GLY B 1 190 ? 5.562 11.766 -11.336 1 96.75 190 GLY B CA 1
ATOM 3501 C C . GLY B 1 190 ? 4.297 12.234 -10.641 1 96.75 190 GLY B C 1
ATOM 3502 O O . GLY B 1 190 ? 3.305 12.555 -11.297 1 96.75 190 GLY B O 1
ATOM 3503 N N . GLY B 1 191 ? 4.305 12.211 -9.328 1 97.56 191 GLY B N 1
ATOM 3504 C CA . GLY B 1 191 ? 3.141 12.594 -8.547 1 97.56 191 GLY B CA 1
ATOM 3505 C C . GLY B 1 191 ? 3.107 11.953 -7.172 1 97.56 191 GLY B C 1
ATOM 3506 O O . GLY B 1 191 ? 4.152 11.758 -6.547 1 97.56 191 GLY B O 1
ATOM 3507 N N . SER B 1 192 ? 1.859 11.742 -6.707 1 97.25 192 SER B N 1
ATOM 3508 C CA . SER B 1 192 ? 1.726 11.227 -5.348 1 97.25 192 SER B CA 1
ATOM 3509 C C . SER B 1 192 ? 0.763 10.047 -5.293 1 97.25 192 SER B C 1
ATOM 3511 O O . SER B 1 192 ? -0.112 9.914 -6.152 1 97.25 192 SER B O 1
ATOM 3513 N N . MET B 1 193 ? 1.019 9.211 -4.379 1 96.62 193 MET B N 1
ATOM 3514 C CA . MET B 1 193 ? 0.103 8.156 -3.955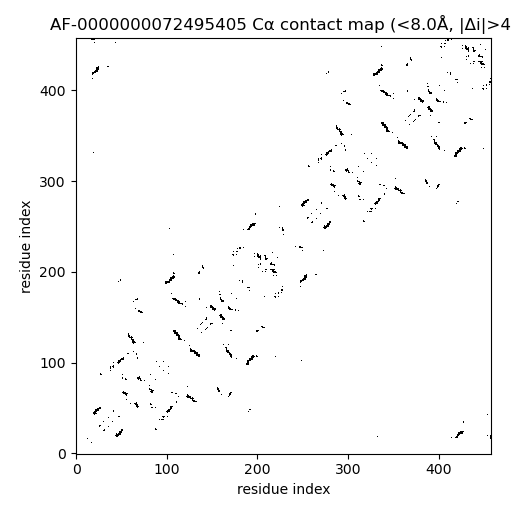 1 96.62 193 MET B CA 1
ATOM 3515 C C . MET B 1 193 ? -0.239 8.297 -2.475 1 96.62 193 MET B C 1
ATOM 3517 O O . MET B 1 193 ? 0.656 8.328 -1.628 1 96.62 193 MET B O 1
ATOM 3521 N N . THR B 1 194 ? -1.482 8.383 -2.219 1 95.81 194 THR B N 1
ATOM 3522 C CA . THR B 1 194 ? -1.882 8.578 -0.83 1 95.81 194 THR B CA 1
ATOM 3523 C C . THR B 1 194 ? -2.338 7.262 -0.208 1 95.81 194 THR B C 1
ATOM 3525 O O . THR B 1 194 ? -3.01 6.461 -0.861 1 95.81 194 THR B O 1
ATOM 3528 N N . PHE B 1 195 ? -1.835 6.949 0.985 1 93.5 195 PHE B N 1
ATOM 3529 C CA . PHE B 1 195 ? -2.326 5.875 1.841 1 93.5 195 PHE B CA 1
ATOM 3530 C C . PHE B 1 195 ? -2.941 6.438 3.115 1 93.5 195 PHE B C 1
ATOM 3532 O O . PHE B 1 195 ? -2.227 6.906 4.004 1 93.5 195 PHE B O 1
ATOM 3539 N N . ALA B 1 196 ? -4.242 6.434 3.303 1 87.75 196 ALA B N 1
ATOM 3540 C CA . ALA B 1 196 ? -5.355 6.184 2.391 1 87.75 196 ALA B CA 1
ATOM 3541 C C . ALA B 1 196 ? -6.414 7.281 2.508 1 87.75 196 ALA B C 1
ATOM 3543 O O . ALA B 1 196 ? -6.473 7.988 3.514 1 87.75 196 ALA B O 1
ATOM 3544 N N . ILE B 1 197 ? -7.117 7.441 1.534 1 86.69 197 ILE B N 1
ATOM 3545 C CA . ILE B 1 197 ? -7.984 8.609 1.412 1 86.69 197 ILE B CA 1
ATOM 3546 C C . ILE B 1 197 ? -9.062 8.562 2.492 1 86.69 197 ILE B C 1
ATOM 3548 O O . ILE B 1 197 ? -9.492 9.602 2.99 1 86.69 197 ILE B O 1
ATOM 3552 N N . ASN B 1 198 ? -9.422 7.344 2.889 1 84.62 198 ASN B N 1
ATOM 3553 C CA . ASN B 1 198 ? -10.484 7.23 3.879 1 84.62 198 ASN B CA 1
ATOM 3554 C C . ASN B 1 198 ? -9.992 7.613 5.273 1 84.62 198 ASN B C 1
ATOM 3556 O O . ASN B 1 198 ? -10.797 7.75 6.199 1 84.62 198 ASN B O 1
ATOM 3560 N N . TYR B 1 199 ? -8.75 7.809 5.422 1 91.31 199 TYR B N 1
ATOM 3561 C CA . TYR B 1 199 ? -8.18 8.234 6.695 1 91.31 199 TYR B CA 1
ATOM 3562 C C . TYR B 1 199 ? -8.266 9.75 6.852 1 91.31 199 TYR B C 1
ATOM 3564 O O . TYR B 1 199 ? -8.023 10.281 7.938 1 91.31 199 TYR B O 1
ATOM 3572 N N . ASP B 1 200 ? -8.602 10.43 5.789 1 90.88 200 ASP B N 1
ATOM 3573 C CA . ASP B 1 200 ? -8.789 11.875 5.797 1 90.88 200 ASP B CA 1
ATOM 3574 C C . ASP B 1 200 ? -10.094 12.258 6.496 1 90.88 200 ASP B C 1
ATOM 3576 O O . ASP B 1 200 ? -10.906 11.391 6.816 1 90.88 200 ASP B O 1
ATOM 3580 N N . ASP B 1 201 ? -10.219 13.523 6.754 1 89.38 201 ASP B N 1
ATOM 3581 C CA . ASP B 1 201 ? -11.43 14.023 7.387 1 89.38 201 ASP B CA 1
ATOM 3582 C C . ASP B 1 201 ? -12.539 14.227 6.355 1 89.38 201 ASP B C 1
ATOM 3584 O O . ASP B 1 201 ? -12.906 15.367 6.055 1 89.38 201 ASP B O 1
ATOM 3588 N N . TYR B 1 202 ? -13.125 13.18 5.992 1 82.12 202 TYR B N 1
ATOM 3589 C CA . TYR B 1 202 ? -14.109 13.219 4.914 1 82.12 202 TYR B CA 1
ATOM 3590 C C . TYR B 1 202 ? -15.43 13.805 5.398 1 82.12 202 TYR B C 1
ATOM 3592 O O . TYR B 1 202 ? -16.281 14.18 4.594 1 82.12 202 TYR B O 1
ATOM 3600 N N . GLN B 1 203 ? -15.641 13.922 6.637 1 82.12 203 GLN B N 1
ATOM 3601 C CA . GLN B 1 203 ? -16.875 14.477 7.188 1 82.12 203 GLN B CA 1
ATOM 3602 C C . GLN B 1 203 ? -16.703 15.945 7.562 1 82.12 203 GLN B C 1
ATOM 3604 O O . GLN B 1 203 ? -17.641 16.594 8.047 1 82.12 203 GLN B O 1
ATOM 3609 N N . SER B 1 204 ? -15.555 16.469 7.359 1 85.31 204 SER B N 1
ATOM 3610 C CA . SER B 1 204 ? -15.25 17.859 7.645 1 85.31 204 SER B CA 1
ATOM 3611 C C . SER B 1 204 ? -15.562 18.219 9.102 1 85.31 204 SER B C 1
ATOM 3613 O O . SER B 1 204 ? -16.219 19.219 9.375 1 85.31 204 SER B O 1
ATOM 3615 N N . LYS B 1 205 ? -15.117 17.359 9.953 1 86.06 205 LYS B N 1
ATOM 3616 C CA . LYS B 1 205 ? -15.414 17.547 11.367 1 86.06 205 LYS B CA 1
ATOM 3617 C C . LYS B 1 205 ? -14.25 18.219 12.094 1 86.06 205 LYS B C 1
ATOM 3619 O O . LYS B 1 205 ? -14.414 18.703 13.211 1 86.06 205 LYS B O 1
ATOM 3624 N N . CYS B 1 206 ? -13.156 18.266 11.406 1 88.81 206 CYS B N 1
ATOM 3625 C CA . CYS B 1 206 ? -11.984 18.906 12.016 1 88.81 206 CYS B CA 1
ATOM 3626 C C . CYS B 1 206 ? -11.977 20.406 11.742 1 88.81 206 CYS B C 1
ATOM 3628 O O . CYS B 1 206 ? -12.383 20.844 10.664 1 88.81 206 CYS B O 1
ATOM 3630 N N . PRO B 1 207 ? -11.57 21.188 12.695 1 81 207 PRO B N 1
ATOM 3631 C CA . PRO B 1 207 ? -11.453 22.625 12.469 1 81 207 PRO B CA 1
ATOM 3632 C C . PRO B 1 207 ? -10.578 22.969 11.266 1 81 207 PRO B C 1
ATOM 3634 O O . PRO B 1 207 ? -10.844 23.938 10.555 1 81 207 PRO B O 1
ATOM 3637 N N . GLN B 1 208 ? -9.656 22.156 10.992 1 74.62 208 GLN B N 1
ATOM 3638 C CA . GLN B 1 208 ? -8.719 22.359 9.898 1 74.62 208 GLN B CA 1
ATOM 3639 C C . GLN B 1 208 ? -9.391 22.172 8.547 1 74.62 208 GLN B C 1
ATOM 3641 O O . GLN B 1 208 ? -8.852 22.578 7.516 1 74.62 208 GLN B O 1
ATOM 3646 N N . SER B 1 209 ? -10.531 21.547 8.664 1 79.12 209 SER B N 1
ATOM 3647 C CA . SER B 1 209 ? -11.266 21.266 7.434 1 79.12 209 SER B CA 1
ATOM 3648 C C . SER B 1 209 ? -12.141 22.438 7.031 1 79.12 209 SER B C 1
ATOM 3650 O O . SER B 1 209 ? -12.859 22.375 6.031 1 79.12 209 SER B O 1
ATOM 3652 N N . ILE B 1 210 ? -12.078 23.484 7.844 1 77.56 210 ILE B N 1
ATOM 3653 C CA . ILE B 1 210 ? -12.836 24.703 7.539 1 77.56 210 ILE B CA 1
ATOM 3654 C C . ILE B 1 210 ? -11.914 25.734 6.898 1 77.56 210 ILE B C 1
ATOM 3656 O O . ILE B 1 210 ? -10.906 26.125 7.492 1 77.56 210 ILE B O 1
ATOM 3660 N N . ARG B 1 211 ? -12.148 25.938 5.633 1 71.44 211 ARG B N 1
ATOM 3661 C CA . ARG B 1 211 ? -11.398 26.969 4.926 1 71.44 211 ARG B CA 1
ATOM 3662 C C . ARG B 1 211 ? -12.32 28.047 4.387 1 71.44 211 ARG B C 1
ATOM 3664 O O . ARG B 1 211 ? -13.281 27.75 3.672 1 71.44 211 ARG B O 1
ATOM 3671 N N . ASN B 1 212 ? -11.953 29.266 4.773 1 73.69 212 ASN B N 1
ATOM 3672 C CA . ASN B 1 212 ? -12.75 30.422 4.371 1 73.69 212 ASN B CA 1
ATOM 3673 C C . ASN B 1 212 ? -14.227 30.234 4.742 1 73.69 212 ASN B C 1
ATOM 3675 O O . ASN B 1 212 ? -15.109 30.516 3.934 1 73.69 212 ASN B O 1
ATOM 3679 N N . GLY B 1 213 ? -14.445 29.703 5.895 1 73.81 213 GLY B N 1
ATOM 3680 C CA . GLY B 1 213 ? -15.789 29.562 6.418 1 73.81 213 GLY B CA 1
ATOM 3681 C C . GLY B 1 213 ? -16.547 28.391 5.812 1 73.81 213 GLY B C 1
ATOM 3682 O O . GLY B 1 213 ? -17.719 28.156 6.145 1 73.81 213 GLY B O 1
ATOM 3683 N N . LYS B 1 214 ? -15.922 27.719 4.91 1 79.12 214 LYS B N 1
ATOM 3684 C CA . LYS B 1 214 ? -16.594 26.594 4.266 1 79.12 214 LYS B CA 1
ATOM 3685 C C . LYS B 1 214 ? -15.953 25.281 4.645 1 79.12 214 LYS B C 1
ATOM 3687 O O . LYS B 1 214 ? -14.727 25.172 4.73 1 79.12 214 LYS B O 1
ATOM 3692 N N . ARG B 1 215 ? -16.812 24.328 4.938 1 80.69 215 ARG B N 1
ATOM 3693 C CA . ARG B 1 215 ? -16.344 22.969 5.215 1 80.69 215 ARG B CA 1
ATOM 3694 C C . ARG B 1 215 ? -15.828 22.297 3.945 1 80.69 215 ARG B C 1
ATOM 3696 O O . ARG B 1 215 ? -16.469 22.375 2.896 1 80.69 215 ARG B O 1
ATOM 3703 N N . GLN B 1 216 ? -14.609 21.875 4.043 1 78.06 216 GLN B N 1
ATOM 3704 C CA . GLN B 1 216 ? -14.023 21.156 2.912 1 78.06 216 GLN B CA 1
ATOM 3705 C C . GLN B 1 216 ? -13.734 19.703 3.268 1 78.06 216 GLN B C 1
ATOM 3707 O O . GLN B 1 216 ? -12.852 19.422 4.082 1 78.06 216 GLN B O 1
ATOM 3712 N N . PRO B 1 217 ? -14.5 18.844 2.674 1 82.38 217 PRO B N 1
ATOM 3713 C CA . PRO B 1 217 ? -14.164 17.438 2.938 1 82.38 217 PRO B CA 1
ATOM 3714 C C . PRO B 1 217 ? -12.82 17.031 2.346 1 82.38 217 PRO B C 1
ATOM 3716 O O . PRO B 1 217 ? -12.352 17.641 1.383 1 82.38 217 PRO B O 1
ATOM 3719 N N . PHE B 1 218 ? -12.234 16.062 2.928 1 87 218 PHE B N 1
ATOM 3720 C CA . PHE B 1 218 ? -10.945 15.555 2.492 1 87 218 PHE B CA 1
ATOM 3721 C C . PHE B 1 218 ? -9.914 16.672 2.395 1 87 218 PHE B C 1
ATOM 3723 O O . PHE B 1 218 ? -9.297 16.859 1.345 1 87 218 PHE B O 1
ATOM 3730 N N . PRO B 1 219 ? -9.688 17.328 3.459 1 89.62 219 PRO B N 1
ATOM 3731 C CA . PRO B 1 219 ? -8.812 18.5 3.41 1 89.62 219 PRO B CA 1
ATOM 3732 C C . PRO B 1 219 ? -7.395 18.172 2.953 1 89.62 219 PRO B C 1
ATOM 3734 O O . PRO B 1 219 ? -6.781 18.953 2.221 1 89.62 219 PRO B O 1
ATOM 3737 N N . LEU B 1 220 ? -6.844 17.031 3.369 1 92.62 220 LEU B N 1
ATOM 3738 C CA . LEU B 1 220 ? -5.48 16.672 2.988 1 92.62 220 LEU B CA 1
ATOM 3739 C C . LEU B 1 220 ? -5.402 16.328 1.505 1 92.62 220 LEU B C 1
ATOM 3741 O O . LEU B 1 220 ? -4.512 16.797 0.798 1 92.62 220 LEU B O 1
ATOM 3745 N N . GLN B 1 221 ? -6.332 15.586 1.053 1 89.88 221 GLN B N 1
ATOM 3746 C CA . GLN B 1 221 ? -6.359 15.227 -0.362 1 89.88 221 GLN B CA 1
ATOM 3747 C C . GLN B 1 221 ? -6.617 16.453 -1.235 1 89.88 221 GLN B C 1
ATOM 3749 O O . GLN B 1 221 ? -6.09 16.547 -2.344 1 89.88 221 GLN B O 1
ATOM 3754 N N . THR B 1 222 ? -7.449 17.312 -0.771 1 87.19 222 THR B N 1
ATOM 3755 C CA . THR B 1 222 ? -7.793 18.516 -1.519 1 87.19 222 THR B CA 1
ATOM 3756 C C . THR B 1 222 ? -6.562 19.391 -1.734 1 87.19 222 THR B C 1
ATOM 3758 O O . THR B 1 222 ? -6.344 19.906 -2.834 1 87.19 222 THR B O 1
ATOM 3761 N N . ILE B 1 223 ? -5.816 19.547 -0.726 1 90.75 223 ILE B N 1
ATOM 3762 C CA . ILE B 1 223 ? -4.637 20.391 -0.87 1 90.75 223 ILE B CA 1
ATOM 3763 C C . ILE B 1 223 ? -3.631 19.719 -1.805 1 90.75 223 ILE B C 1
ATOM 3765 O O . ILE B 1 223 ? -2.945 20.391 -2.576 1 90.75 223 ILE B O 1
ATOM 3769 N N . LEU B 1 224 ? -3.475 18.391 -1.661 1 92.44 224 LEU B N 1
ATOM 3770 C CA . LEU B 1 224 ? -2.619 17.672 -2.594 1 92.44 224 LEU B CA 1
ATOM 3771 C C . LEU B 1 224 ? -3.053 17.922 -4.035 1 92.44 224 LEU B C 1
ATOM 3773 O O . LEU B 1 224 ? -2.217 18.188 -4.898 1 92.44 224 LEU B O 1
ATOM 3777 N N . TYR B 1 225 ? -4.293 17.875 -4.266 1 89.44 225 TYR B N 1
ATOM 3778 C CA . TYR B 1 225 ? -4.867 18.109 -5.586 1 89.44 225 TYR B CA 1
ATOM 3779 C C . TYR B 1 225 ? -4.586 19.531 -6.059 1 89.44 225 TYR B C 1
ATOM 3781 O O . TYR B 1 225 ? -4.191 19.734 -7.207 1 89.44 225 TYR B O 1
ATOM 3789 N N . GLN B 1 226 ? -4.785 20.453 -5.246 1 89 226 GLN B N 1
ATOM 3790 C CA . GLN B 1 226 ? -4.613 21.859 -5.598 1 89 226 GLN B CA 1
ATOM 3791 C C . GLN B 1 226 ? -3.172 22.172 -5.992 1 89 226 GLN B C 1
ATOM 3793 O O . GLN B 1 226 ? -2.924 22.891 -6.957 1 89 226 GLN B O 1
ATOM 3798 N N . VAL B 1 227 ? -2.268 21.594 -5.293 1 93.19 227 VAL B N 1
ATOM 3799 C CA . VAL B 1 227 ? -0.863 21.906 -5.539 1 93.19 227 VAL B CA 1
ATOM 3800 C C . VAL B 1 227 ? -0.372 21.141 -6.766 1 93.19 227 VAL B C 1
ATOM 3802 O O . VAL B 1 227 ? 0.395 21.672 -7.574 1 93.19 227 VAL B O 1
ATOM 3805 N N . LEU B 1 228 ? -0.807 19.938 -6.934 1 92.31 228 LEU B N 1
ATOM 3806 C CA . LEU B 1 228 ? -0.291 19.078 -7.992 1 92.31 228 LEU B CA 1
ATOM 3807 C C . LEU B 1 228 ? -1.049 19.312 -9.297 1 92.31 228 LEU B C 1
ATOM 3809 O O . LEU B 1 228 ? -0.714 18.719 -10.32 1 92.31 228 LEU B O 1
ATOM 3813 N N . ASN B 1 229 ? -2.105 20.047 -9.305 1 83.5 229 ASN B N 1
ATOM 3814 C CA . ASN B 1 229 ? -2.836 20.406 -10.516 1 83.5 229 ASN B CA 1
ATOM 3815 C C . ASN B 1 229 ? -2.758 21.906 -10.797 1 83.5 229 ASN B C 1
ATOM 3817 O O . ASN B 1 229 ? -2.779 22.328 -11.953 1 83.5 229 ASN B O 1
#

Foldseek 3Di:
DVVVVVVVVPPDPPPPDDDFFEEEDELQVVRPVPPDLLQVVLVVGQAYEYQQFQLVPAQPDQWDDAGEFQAADPPDDDSRNCSYQPNSLVVSVVSHHDQQRYAYEDEQKKKKFFAPFQVDADGGGGTPRDIDIAGNLCCQQPPCPDPQKDKDQDPRRLFIWIDHRRIIIHGHDQRSLLVVLVVSVVSVGNAHDYHPQVSAQQVQNGPSQQDPNDGHGSSSVVSSVVSND/DVVVVVVVVPPDPPPPDDDFFEEEDELQVVRCVPDDLLQVVQVVGQAYEYQQFQLVPAQPDQWDDAGEFQAADPPDDDSRNCSYQPNSLVVSVVSHHDQQRYAYEDEQKKKKFFAPFQVDADGGGGTPRDIDIAGNLCCQQPPCPDPQKDKDQDPRRLFIWIDHRRIIIHGHDQRSLLVVLVVSVVSVGNAHDYHPQVSFQQVQNGPSQQDPNDGHGSSSVVSSVVSND

Solvent-accessible surface area (backbone atoms only — not comparable to full-atom values): 23522 Å² total; per-residue (Å²): 121,73,59,57,58,53,61,63,62,65,50,73,73,64,76,86,79,73,41,47,37,33,34,37,40,70,52,50,60,77,60,38,72,73,48,51,62,43,42,59,51,44,74,65,32,65,33,37,39,33,45,43,43,58,60,56,40,72,72,71,57,51,40,42,59,56,30,55,23,44,34,54,43,92,82,46,54,78,75,51,48,53,55,18,38,53,52,31,53,52,51,44,40,73,51,46,32,55,49,60,25,36,19,46,30,42,52,33,39,26,39,35,37,36,37,72,44,57,87,46,74,56,79,63,20,48,30,71,46,56,55,40,82,42,40,36,36,54,41,51,57,66,45,66,69,36,88,77,44,44,79,44,73,38,80,62,19,48,30,38,37,35,37,43,72,41,38,35,34,23,38,63,48,65,66,28,44,46,52,51,35,48,50,40,58,75,65,52,39,23,31,37,30,30,49,32,65,71,26,32,33,59,78,33,74,28,75,85,18,47,54,95,89,35,73,31,54,26,42,57,62,49,47,42,43,61,66,34,88,120,73,59,58,58,53,61,62,62,65,48,76,75,62,77,86,80,72,40,47,35,33,33,36,40,72,54,50,60,76,58,40,72,73,48,51,62,44,42,59,49,42,73,66,34,66,33,37,40,33,45,43,44,58,61,56,40,71,73,71,57,50,41,42,59,56,31,56,23,42,34,53,44,92,83,44,56,78,77,50,49,53,56,19,39,52,49,31,54,52,50,44,40,74,51,48,30,56,50,61,24,35,20,45,30,42,53,33,39,26,39,35,36,36,36,73,45,58,88,49,75,56,80,63,20,50,30,71,46,56,55,41,82,41,40,36,36,55,41,51,57,63,45,66,68,36,88,77,44,44,79,45,73,38,78,62,20,49,31,38,37,35,36,44,71,40,39,35,34,21,39,63,47,64,67,29,44,45,52,52,37,47,48,40,59,75,64,54,38,23,32,36,30,29,48,32,65,71,27,32,34,59,80,34,74,29,74,84,18,47,54,95,88,35,74,32,56,26,42,57,60,47,47,43,45,61,65,36,87

Nearest PDB structures (foldseek):
  8p8t-assembly1_A  TM=8.806E-01  e=4.632E-23  Mus musculus
  5wvh-assembly1_A  TM=8.884E-01  e=1.209E-22  Ostrinia furnacalis
  1vf8-assembly1_A  TM=8.788E-01  e=3.826E-22  Mus musculus
  6ze8-assembly6_F  TM=8.590E-01  e=6.384E-22  Homo sapiens
  5hbf-assembly3_A  TM=8.718E-01  e=3.593E-21  Homo sapiens

pLDDT: mean 87.31, std 16.49, range [24.22, 98.75]

Radius of gyration: 22.52 Å; Cα contacts (8 Å, |Δi|>4): 963; chains: 2; bounding box: 47×65×63 Å

Organism: Sarcoptes scabiei (NCBI:txid52283)